Protein AF-A0A1V5GW09-F1 (afdb_monomer)

Sequence (369 aa):
MKRERPVPLAGTPGADYLAGRGVPPELAHKAGVRFAPRWFGRPAVLFPLRNEAGELLAVNGRHTDGQAHTTDTPKTHTLGPSGQAVFAWPGALDANPAVLVEGPMCVLSLALVGVPAVAPVGTTAPRWLLRRWAFRRVFVAFDSDPETHTGDTAAAKLLAELAEFGAQGERLRPVGAKDWNDILQAGGVEALRAALAPVLAAVPAGEPLDRCPCGAEVFAFTLEGMPYCEAHAPALFAPNTAAPGTSVRCPACWRILPRGHERCPGACELREVTSCAGLPAAGPAAPFDAPAGADYEPGQDWPAEEDAPARVPGLVYLPGEEPAWCARCAVELVNLRAPDGLCGPCRWQGTKRHRVATLPPTRNPHGIQ

Solvent-accessible surface area (backbone atoms only — not comparable to full-atom values): 23056 Å² total; per-residue (Å²): 130,86,78,80,74,71,38,73,29,82,96,35,75,42,22,57,49,33,43,77,50,69,36,58,42,66,62,42,40,72,50,56,31,26,22,28,76,62,49,97,78,36,35,19,34,33,41,55,14,23,31,95,88,65,48,81,47,18,36,42,28,40,57,65,77,79,70,74,72,41,91,93,40,58,57,58,53,72,49,62,63,39,66,61,15,31,34,49,34,80,67,16,87,75,42,65,47,26,32,39,30,50,40,65,59,38,27,54,47,37,44,76,70,71,41,46,15,30,12,30,56,95,47,67,75,34,69,68,57,45,58,68,42,39,66,30,46,32,39,37,42,33,44,39,42,89,88,74,42,53,29,56,54,53,40,54,53,50,40,54,60,31,40,78,44,55,19,50,60,44,84,44,68,37,80,98,31,49,33,54,39,48,36,27,60,74,53,33,70,66,45,38,42,61,72,40,41,74,57,62,72,56,36,62,90,63,80,73,69,65,47,9,92,86,67,42,66,52,64,49,61,48,100,87,64,51,40,30,19,70,87,48,47,59,47,64,63,38,95,84,64,55,62,97,86,63,83,48,48,45,91,88,75,69,48,78,60,70,91,84,66,94,64,69,99,62,97,68,89,79,78,87,81,85,74,83,88,78,78,74,87,81,74,92,80,78,74,92,84,68,67,92,90,63,88,87,70,98,86,83,88,87,90,88,87,92,93,86,94,91,85,92,90,91,91,88,87,84,89,89,80,83,86,51,66,39,92,87,76,69,47,74,52,91,57,95,72,54,92,82,56,51,42,86,92,74,64,50,67,76,79,89,70,91,70,86,77,77,78,80,82,82,82,78,91,78,84,90,131

pLDDT: mean 70.29, std 26.72, range [21.86, 98.62]

Foldseek 3Di:
DPQDDWAQPPPDLNQVQCVLLQFHSLLCVQLVWTWDCQDVHATWIWFFWAAPVRDGFKIKTAGRPPDDDDPVRHRIDMDGDLQRTKRWRVCLLVFAVHEEEADPSLQRLCVLLVHTYMHSHPYQDHPVSLLSQQQGEYEYEYFDDPVPCPSVVSQVVVCVVSVVSVYRYDYAYPPPGGHLSRLCNPPNSVSSCVSCVVVVVRRDPDDAALAQPVRHHFPDADSLGHTDDPVCPCLQQPPPNDDPPDQHAPPVPRDGDDPDDPDDPDDDPDDDDDDPPDDDDDDDDDDDPDPPPDDDDPDDDDDDDYDDDDDYDDDDDDDDDDWDADPPPRDTDPDPPPVQCADPSPRDHDDPDDDPPDDDDDDDPDDDD

Nearest PDB s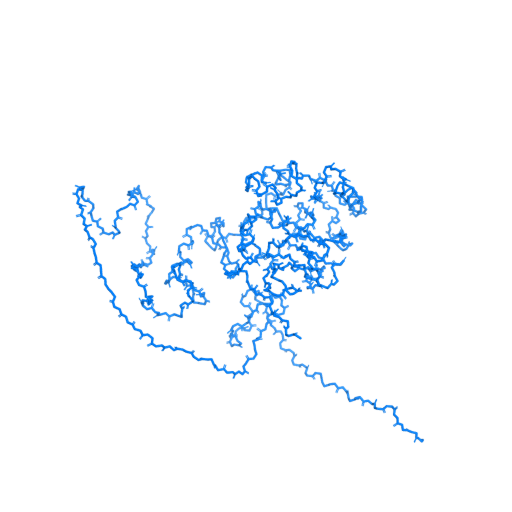tructures (foldseek):
  7bzx-assembly1_B  TM=5.231E-01  e=1.861E-01  Arabidopsis thaliana

Secondary structure (DSSP, 8-state):
---PPPB-STTSHHHHHHHTTT--HHHHHHTT-EEEEEETTEEEEEEEEE-TT--EEEEEEEE-S-PPP-SSS-SEEEES-GGG-BEE-TTTTT-SSEEE-SSHHHHHHHHHTT---EE--SSPPPHHHHHHTTTSEEEE-----TTT-HHHHHHHHHHHHHHHTT-EEEE---TTSSSHHHHHHHHHHHHHHHHTHHHHHHS---S-S---TTSPPP-EE-TT--EE-GGGHHHHHSTT---TT--PBPTTT--B--TT-SS-SS----------TTPPPP-SPPPTTSPTTPPP-S-----------------------PPPB-TTT--B-S-TT-TT-B-TTT-PBP-------PPPPPPP-----

Radius of gyration: 26.27 Å; Cα contacts (8 Å, |Δi|>4): 520; chains: 1; bounding box: 76×55×86 Å

Mean predicted aligned error: 18.28 Å

Structure (mmCIF, N/CA/C/O backbone):
data_AF-A0A1V5GW09-F1
#
_entry.id   AF-A0A1V5GW09-F1
#
loop_
_atom_site.group_PDB
_atom_site.id
_atom_site.type_symbol
_atom_site.label_atom_id
_atom_site.label_alt_id
_atom_site.label_comp_id
_atom_site.label_asym_id
_atom_site.label_entity_id
_atom_site.label_seq_id
_atom_site.pdbx_PDB_ins_code
_atom_site.Cartn_x
_atom_site.Cartn_y
_atom_site.Cartn_z
_atom_site.occupancy
_atom_site.B_iso_or_equiv
_atom_site.auth_seq_id
_atom_site.auth_comp_id
_atom_site.auth_asym_id
_atom_site.auth_atom_id
_atom_site.pdbx_PDB_model_num
ATOM 1 N N . MET A 1 1 ? -8.864 -1.243 30.976 1.00 43.47 1 MET A N 1
ATOM 2 C CA . MET A 1 1 ? -9.780 -0.886 29.868 1.00 43.47 1 MET A CA 1
ATOM 3 C C . MET A 1 1 ? -9.946 -2.096 28.962 1.00 43.47 1 MET A C 1
ATOM 5 O O . MET A 1 1 ? -8.934 -2.628 28.518 1.00 43.47 1 MET A O 1
ATOM 9 N N . LYS A 1 2 ? -11.178 -2.567 28.721 1.00 43.47 2 LYS A N 1
ATOM 10 C CA . LYS A 1 2 ? -11.431 -3.597 27.700 1.00 43.47 2 LYS A CA 1
ATOM 11 C C . LYS A 1 2 ? -11.056 -2.998 26.343 1.00 43.47 2 LYS A C 1
ATOM 13 O O . LYS A 1 2 ? -11.561 -1.936 25.997 1.00 43.47 2 LYS A O 1
ATOM 18 N N . ARG A 1 3 ? -10.123 -3.626 25.625 1.00 55.56 3 ARG A N 1
ATOM 19 C CA . ARG A 1 3 ? -9.775 -3.216 24.260 1.00 55.56 3 ARG A CA 1
ATOM 20 C C . ARG A 1 3 ? -10.981 -3.540 23.382 1.00 55.56 3 ARG A C 1
ATOM 22 O O . ARG A 1 3 ? -11.354 -4.707 23.292 1.00 55.56 3 ARG A O 1
ATOM 29 N N . GLU A 1 4 ? -11.618 -2.528 22.802 1.00 67.56 4 GLU A N 1
ATOM 30 C CA . GLU A 1 4 ? -12.657 -2.762 21.798 1.00 67.56 4 GLU A CA 1
ATOM 31 C C . GLU A 1 4 ? -12.035 -3.481 20.604 1.00 67.56 4 GLU A C 1
ATOM 33 O O . GLU A 1 4 ? -10.950 -3.134 20.130 1.00 67.56 4 GLU A O 1
ATOM 38 N N . ARG A 1 5 ? -12.705 -4.545 20.169 1.00 81.06 5 ARG A N 1
ATOM 39 C CA . ARG A 1 5 ? -12.231 -5.385 19.078 1.00 81.06 5 ARG A CA 1
ATOM 40 C C . ARG A 1 5 ? -12.413 -4.630 17.756 1.00 81.06 5 ARG A C 1
ATOM 42 O O . ARG A 1 5 ? -13.486 -4.063 17.554 1.00 81.06 5 ARG A O 1
ATOM 49 N N . PRO A 1 6 ? -11.419 -4.632 16.850 1.00 89.19 6 PRO A N 1
ATOM 50 C CA . PRO A 1 6 ? -11.604 -4.090 15.511 1.00 89.19 6 PRO A CA 1
ATOM 51 C C . PRO A 1 6 ? -12.772 -4.766 14.791 1.00 89.19 6 PRO A C 1
ATOM 53 O O . PRO A 1 6 ? -12.929 -5.987 14.872 1.00 89.19 6 PRO A O 1
ATOM 56 N N . VAL A 1 7 ? -13.559 -3.976 14.069 1.00 88.69 7 VAL A N 1
ATOM 57 C CA . VAL A 1 7 ? -14.752 -4.413 13.337 1.00 88.69 7 VAL A CA 1
ATOM 58 C C . VAL A 1 7 ? -14.534 -4.332 11.819 1.00 88.69 7 VAL A C 1
ATOM 60 O O . VAL A 1 7 ? -13.619 -3.636 11.360 1.00 88.69 7 VAL A O 1
ATOM 63 N N . PRO A 1 8 ? -15.334 -5.049 11.009 1.00 91.50 8 PRO A N 1
ATOM 64 C CA . PRO A 1 8 ? -15.402 -4.823 9.565 1.00 91.50 8 PRO A CA 1
ATOM 65 C C . PRO A 1 8 ? -15.682 -3.352 9.215 1.00 91.50 8 PRO A C 1
ATOM 67 O O . PRO A 1 8 ? -16.263 -2.624 10.012 1.00 91.50 8 PRO A O 1
ATOM 70 N N . LEU A 1 9 ? -15.262 -2.921 8.022 1.00 89.50 9 LEU A N 1
ATOM 71 C CA . LEU A 1 9 ? -15.405 -1.530 7.573 1.00 89.50 9 LEU A CA 1
ATOM 72 C C . LEU A 1 9 ? -16.858 -1.152 7.257 1.00 89.50 9 LEU A C 1
ATOM 74 O O . LEU A 1 9 ? -17.250 -0.019 7.525 1.00 89.50 9 LEU A O 1
ATOM 78 N N . ALA A 1 10 ? -17.640 -2.079 6.699 1.00 87.38 10 ALA A N 1
ATOM 79 C CA . ALA A 1 10 ? -18.991 -1.809 6.217 1.00 87.38 10 ALA A CA 1
ATOM 80 C C . ALA A 1 10 ? -19.881 -1.164 7.296 1.00 87.38 10 ALA A C 1
ATOM 82 O O . ALA A 1 10 ? -20.026 -1.695 8.399 1.00 87.38 10 ALA A O 1
ATOM 83 N N . GLY A 1 11 ? -20.483 -0.019 6.962 1.00 85.38 11 GLY A N 1
ATOM 84 C CA . GLY A 1 11 ? -21.352 0.741 7.867 1.00 85.38 11 GLY A CA 1
ATOM 85 C C . GLY A 1 11 ? -20.628 1.444 9.021 1.00 85.38 11 GLY A C 1
ATOM 86 O O . GLY A 1 11 ? -21.267 1.779 10.016 1.00 85.38 11 GLY A O 1
ATOM 87 N N . THR A 1 12 ? -19.309 1.641 8.929 1.00 94.19 12 THR A N 1
ATOM 88 C CA . THR A 1 12 ? -18.525 2.384 9.929 1.00 94.19 12 THR A CA 1
ATOM 89 C C . THR A 1 12 ? -18.038 3.727 9.379 1.00 94.19 12 THR A C 1
ATOM 91 O O . THR A 1 12 ? -17.800 3.826 8.177 1.00 94.19 12 THR A O 1
ATOM 94 N N . PRO A 1 13 ? -17.735 4.720 10.240 1.00 95.75 13 PRO A N 1
ATOM 95 C CA . PRO A 1 13 ? -17.086 5.965 9.808 1.00 95.75 13 PRO A CA 1
ATOM 96 C C . PRO A 1 13 ? -15.745 5.748 9.088 1.00 95.75 13 PRO A C 1
ATOM 98 O O . PRO A 1 13 ? -15.285 6.603 8.335 1.00 95.75 13 PRO A O 1
ATOM 101 N N . GLY A 1 14 ? -15.090 4.602 9.314 1.00 96.50 14 GLY A N 1
ATOM 102 C CA . GLY A 1 14 ? -13.886 4.219 8.583 1.00 96.50 14 GLY A CA 1
ATOM 103 C C . GLY A 1 14 ? -14.143 3.929 7.102 1.00 96.50 14 GLY A C 1
ATOM 104 O O . GLY A 1 14 ? -13.275 4.218 6.282 1.00 96.50 14 GLY A O 1
ATOM 105 N N . ALA A 1 15 ? -15.316 3.392 6.748 1.00 95.81 15 ALA A N 1
ATOM 106 C CA . ALA A 1 15 ? -15.709 3.215 5.352 1.00 95.81 15 ALA A CA 1
ATOM 107 C C . ALA A 1 15 ? -15.922 4.570 4.670 1.00 95.81 15 ALA A C 1
ATOM 109 O O . ALA A 1 15 ? -15.327 4.808 3.622 1.00 95.81 15 ALA A O 1
ATOM 110 N N . ASP A 1 16 ? -16.667 5.478 5.303 1.00 96.44 16 ASP A N 1
ATOM 111 C CA . ASP A 1 16 ? -16.910 6.827 4.772 1.00 96.44 16 ASP A CA 1
ATOM 112 C C . ASP A 1 16 ? -15.596 7.589 4.577 1.00 96.44 16 ASP A C 1
ATOM 114 O O . ASP A 1 16 ? -15.369 8.230 3.552 1.00 96.44 16 ASP A O 1
ATOM 118 N N . TYR A 1 17 ? -14.680 7.452 5.539 1.00 97.50 17 TYR A N 1
ATOM 119 C CA . TYR A 1 17 ? -13.346 8.026 5.455 1.00 97.50 17 TYR A CA 1
ATOM 120 C C . TYR A 1 17 ? -12.560 7.528 4.237 1.00 97.50 17 TYR A C 1
ATOM 122 O O . TYR A 1 17 ? -11.949 8.331 3.534 1.00 97.50 17 TYR A O 1
ATOM 130 N N . LEU A 1 18 ? -12.536 6.214 3.993 1.00 97.38 18 LEU A N 1
ATOM 131 C CA . LEU A 1 18 ? -11.823 5.635 2.851 1.00 97.38 18 LEU A CA 1
ATOM 132 C C . LEU A 1 18 ? -12.483 6.037 1.529 1.00 97.38 18 LEU A C 1
ATOM 134 O O . LEU A 1 18 ? -11.779 6.450 0.607 1.00 97.38 18 LEU A O 1
ATOM 138 N N . ALA A 1 19 ? -13.815 6.008 1.469 1.00 95.75 19 ALA A N 1
ATOM 139 C CA . ALA A 1 19 ? -14.574 6.430 0.298 1.00 95.75 19 ALA A CA 1
ATOM 140 C C . ALA A 1 19 ? -14.295 7.901 -0.051 1.00 95.75 19 ALA A C 1
ATOM 142 O O . ALA A 1 19 ? -13.995 8.213 -1.201 1.00 95.75 19 ALA A O 1
ATOM 143 N N . GLY A 1 20 ? -14.255 8.790 0.948 1.00 96.19 20 GLY A N 1
ATOM 144 C CA . GLY A 1 20 ? -13.868 10.195 0.774 1.00 96.19 20 GLY A CA 1
ATOM 145 C C . GLY A 1 20 ? -12.417 10.403 0.317 1.00 96.19 20 GLY A C 1
ATOM 146 O O . GLY A 1 20 ? -12.052 11.496 -0.103 1.00 96.19 20 GLY A O 1
ATOM 147 N N . ARG A 1 21 ? -11.577 9.362 0.373 1.00 96.31 21 ARG A N 1
ATOM 148 C CA . ARG A 1 21 ? -10.209 9.341 -0.170 1.00 96.31 21 ARG A CA 1
ATOM 149 C C . ARG A 1 21 ? -10.118 8.682 -1.548 1.00 96.31 21 ARG A C 1
ATOM 151 O O . ARG A 1 21 ? -9.009 8.472 -2.027 1.00 96.31 21 ARG A O 1
ATOM 158 N N . GLY A 1 22 ? -11.251 8.340 -2.160 1.00 94.94 22 GLY A N 1
ATOM 159 C CA . GLY A 1 22 ? -11.310 7.620 -3.431 1.00 94.94 22 GLY A CA 1
ATOM 160 C C . GLY A 1 22 ? -11.022 6.122 -3.309 1.00 94.94 22 GLY A C 1
ATOM 161 O O . GLY A 1 22 ? -10.837 5.462 -4.326 1.00 94.94 22 GLY A O 1
ATOM 162 N N . VAL A 1 23 ? -10.974 5.569 -2.090 1.00 95.50 23 VAL A N 1
ATOM 163 C CA . VAL A 1 23 ? -10.701 4.148 -1.843 1.00 95.50 23 VAL A CA 1
ATOM 164 C C . VAL A 1 23 ? -11.999 3.422 -1.466 1.00 95.50 23 VAL A C 1
ATOM 166 O O . VAL A 1 23 ? -12.530 3.652 -0.379 1.00 95.50 23 VAL A O 1
ATOM 169 N N . PRO A 1 24 ? -12.501 2.498 -2.305 1.00 92.94 24 PRO A N 1
ATOM 170 C CA . PRO A 1 24 ? -13.645 1.659 -1.976 1.00 92.94 24 PRO A CA 1
ATOM 171 C C . PRO A 1 24 ? -13.395 0.856 -0.687 1.00 92.94 24 PRO A C 1
ATOM 173 O O . PRO A 1 24 ? -12.376 0.156 -0.592 1.00 92.94 24 PRO A O 1
ATOM 176 N N . PRO A 1 25 ? -14.313 0.892 0.297 1.00 89.75 25 PRO A N 1
ATOM 177 C CA . PRO A 1 25 ? -14.162 0.158 1.554 1.00 89.75 25 PRO A CA 1
ATOM 178 C C . PRO A 1 25 ? -13.944 -1.345 1.363 1.00 89.75 25 PRO A C 1
ATOM 180 O O . PRO A 1 25 ? -13.209 -1.962 2.133 1.00 89.75 25 PRO A O 1
ATOM 183 N N . GLU A 1 26 ? -14.499 -1.920 0.296 1.00 87.00 26 GLU A N 1
ATOM 184 C CA . GLU A 1 26 ? -14.479 -3.374 0.091 1.00 87.00 26 GLU A CA 1
ATOM 185 C C . GLU A 1 26 ? -13.123 -3.842 -0.430 1.00 87.00 26 GLU A C 1
ATOM 187 O O . GLU A 1 26 ? -12.607 -4.888 -0.026 1.00 87.00 26 GLU A O 1
ATOM 192 N N . LEU A 1 27 ? -12.474 -2.992 -1.229 1.00 90.06 27 LEU A N 1
ATOM 193 C CA . LEU A 1 27 ? -11.084 -3.165 -1.624 1.00 90.06 27 LEU A CA 1
ATOM 194 C C . LEU A 1 27 ? -10.170 -3.109 -0.391 1.00 90.06 27 LEU A C 1
ATOM 196 O O . LEU A 1 27 ? -9.339 -3.994 -0.188 1.00 90.06 27 LEU A O 1
ATOM 200 N N . ALA A 1 28 ? -10.367 -2.130 0.494 1.00 94.25 28 ALA A N 1
ATOM 201 C CA . ALA A 1 28 ? -9.616 -2.061 1.746 1.00 94.25 28 ALA A CA 1
ATOM 202 C C . ALA A 1 28 ? -9.885 -3.285 2.646 1.00 94.25 28 ALA A C 1
ATOM 204 O O . ALA A 1 28 ? -8.959 -3.844 3.242 1.00 94.25 28 ALA A O 1
ATOM 205 N N . HIS A 1 29 ? -11.132 -3.758 2.711 1.00 90.38 29 HIS A N 1
ATOM 206 C CA . HIS A 1 29 ? -11.505 -4.940 3.482 1.00 90.38 29 HIS A CA 1
ATOM 207 C C . HIS A 1 29 ? -10.777 -6.201 2.999 1.00 90.38 29 HIS A C 1
ATOM 209 O O . HIS A 1 29 ? -10.295 -6.969 3.841 1.00 90.38 29 HIS A O 1
ATOM 215 N N . LYS A 1 30 ? -10.640 -6.375 1.672 1.00 87.62 30 LYS A N 1
ATOM 216 C CA . LYS A 1 30 ? -9.875 -7.460 1.026 1.00 87.62 30 LYS A CA 1
ATOM 217 C C . LYS A 1 30 ? -8.399 -7.446 1.432 1.00 87.62 30 LYS A C 1
ATOM 219 O O . LYS A 1 30 ? -7.815 -8.503 1.652 1.00 87.62 30 LYS A O 1
ATOM 224 N N . ALA A 1 31 ? -7.817 -6.265 1.637 1.00 91.31 31 ALA A N 1
ATOM 225 C CA . ALA A 1 31 ? -6.462 -6.110 2.176 1.00 91.31 31 ALA A CA 1
ATOM 226 C C . ALA A 1 31 ? -6.366 -6.327 3.705 1.00 91.31 31 ALA A C 1
ATOM 228 O O . ALA A 1 31 ? -5.309 -6.144 4.308 1.00 91.31 31 ALA A O 1
ATOM 229 N N . GLY A 1 32 ? -7.463 -6.713 4.362 1.00 92.56 32 GLY A N 1
ATOM 230 C CA . GLY A 1 32 ? -7.511 -6.956 5.802 1.00 92.56 32 GLY A CA 1
ATOM 231 C C . GLY A 1 32 ? -7.684 -5.694 6.648 1.00 92.56 32 GLY A C 1
ATOM 232 O O . GLY A 1 32 ? -7.533 -5.771 7.867 1.00 92.56 32 GLY A O 1
ATOM 233 N N . VAL A 1 33 ? -8.018 -4.551 6.039 1.00 97.06 33 VAL A N 1
ATOM 234 C CA . VAL A 1 33 ? -8.255 -3.300 6.770 1.00 97.06 33 VAL A CA 1
ATOM 235 C C . VAL A 1 33 ? -9.523 -3.419 7.617 1.00 97.06 33 VAL A C 1
ATOM 237 O O . VAL A 1 33 ? -10.525 -4.015 7.206 1.00 97.06 33 VAL A O 1
ATOM 240 N N . ARG A 1 34 ? -9.472 -2.888 8.838 1.00 97.38 34 ARG A N 1
ATOM 241 C CA . ARG A 1 34 ? -10.576 -2.899 9.812 1.00 97.38 34 ARG A CA 1
ATOM 242 C C . ARG A 1 34 ? -10.791 -1.509 10.392 1.00 97.38 34 ARG A C 1
ATOM 244 O O . ARG A 1 34 ? -9.953 -0.633 10.219 1.00 97.38 34 ARG A O 1
ATOM 251 N N . PHE A 1 35 ? -11.892 -1.307 11.099 1.00 97.12 35 PHE A N 1
ATOM 252 C CA . PHE A 1 35 ? -12.149 -0.072 11.834 1.00 97.12 35 PHE A CA 1
ATOM 253 C C . PHE A 1 35 ? -12.068 -0.321 13.339 1.00 97.12 35 PHE A C 1
ATOM 255 O O . PHE A 1 35 ? -12.505 -1.362 13.828 1.00 97.12 35 PHE A O 1
ATOM 262 N N . ALA A 1 36 ? -11.531 0.640 14.083 1.00 96.06 36 ALA A N 1
ATOM 263 C CA . ALA A 1 36 ? -11.635 0.670 15.532 1.00 96.06 36 ALA A CA 1
ATOM 264 C C . ALA A 1 36 ? -12.184 2.030 15.976 1.00 96.06 36 ALA A C 1
ATOM 266 O O . ALA A 1 36 ? -11.544 3.047 15.704 1.00 96.06 36 ALA A O 1
ATOM 267 N N . PRO A 1 37 ? -13.314 2.073 16.704 1.00 94.44 37 PRO A N 1
ATOM 268 C CA . PRO A 1 37 ? -13.863 3.332 17.207 1.00 94.44 37 PRO A CA 1
ATOM 269 C C . PRO A 1 37 ? -12.969 3.985 18.273 1.00 94.44 37 PRO A C 1
ATOM 271 O O . PRO A 1 37 ? -13.041 5.194 18.475 1.00 94.44 37 PRO A O 1
ATOM 274 N N . ARG A 1 38 ? -12.110 3.203 18.947 1.00 93.44 38 ARG A N 1
ATOM 275 C CA . ARG A 1 38 ? -11.236 3.670 20.036 1.00 93.44 38 ARG A CA 1
ATOM 276 C C . ARG A 1 38 ? -9.805 3.138 19.919 1.00 93.44 38 ARG A C 1
ATOM 278 O O . ARG A 1 38 ? -9.296 2.463 20.812 1.00 93.44 38 ARG A O 1
ATOM 285 N N . TRP A 1 39 ? -9.127 3.470 18.828 1.00 93.44 39 TRP A N 1
ATOM 286 C CA . TRP A 1 39 ? -7.681 3.302 18.684 1.00 93.44 39 TRP A CA 1
ATOM 287 C C . TRP A 1 39 ? -6.954 4.429 19.421 1.00 93.44 39 TRP A C 1
ATOM 289 O O . TRP A 1 39 ? -7.129 5.588 19.074 1.00 93.44 39 TRP A O 1
ATOM 299 N N . PHE A 1 40 ? -6.191 4.138 20.479 1.00 92.81 40 PHE A N 1
ATOM 300 C CA . PHE A 1 40 ? -5.562 5.188 21.307 1.00 92.81 40 PHE A CA 1
ATOM 301 C C . PHE A 1 40 ? -6.547 6.310 21.718 1.00 92.81 40 PHE A C 1
ATOM 303 O O . PHE A 1 40 ? -6.209 7.487 21.754 1.00 92.81 40 PHE A O 1
ATOM 310 N N . GLY A 1 41 ? -7.801 5.934 22.000 1.00 92.06 41 GLY A N 1
ATOM 311 C CA . GLY A 1 41 ? -8.865 6.861 22.401 1.00 92.06 41 GLY A CA 1
ATOM 312 C C . GLY A 1 41 ? -9.629 7.545 21.261 1.00 92.06 41 GLY A C 1
ATOM 313 O O . GLY A 1 41 ? -10.607 8.226 21.553 1.00 92.06 41 GLY A O 1
ATOM 314 N N . ARG A 1 42 ? -9.249 7.334 19.996 1.00 94.12 42 ARG A N 1
ATOM 315 C CA . ARG A 1 42 ? -9.820 8.004 18.814 1.00 94.12 42 ARG A CA 1
ATOM 316 C C . ARG A 1 42 ? -10.224 6.993 17.727 1.00 94.12 42 ARG A C 1
ATOM 318 O O . ARG A 1 42 ? -9.621 5.921 17.651 1.00 94.12 42 ARG A O 1
ATOM 325 N N . PRO A 1 43 ? -11.197 7.295 16.854 1.00 95.88 43 PRO A N 1
ATOM 326 C CA . PRO A 1 43 ? -11.559 6.395 15.763 1.00 95.88 43 PRO A CA 1
ATOM 327 C C . PRO A 1 43 ? -10.428 6.302 14.733 1.00 95.88 43 PRO A C 1
ATOM 329 O O . PRO A 1 43 ? -9.762 7.299 14.435 1.00 95.88 43 PRO A O 1
ATOM 332 N N . ALA A 1 44 ? -10.183 5.102 14.204 1.00 97.56 44 ALA A N 1
ATOM 333 C CA . ALA A 1 44 ? -9.149 4.866 13.204 1.00 97.56 44 ALA A CA 1
ATOM 334 C C . ALA A 1 44 ? -9.481 3.710 12.254 1.00 97.56 44 ALA A C 1
ATOM 336 O O . ALA A 1 44 ? -10.059 2.696 12.655 1.00 97.56 44 ALA A O 1
ATOM 337 N N . VAL A 1 45 ? -9.017 3.831 11.009 1.00 98.25 45 VAL A N 1
ATOM 338 C CA . VAL A 1 45 ? -8.855 2.690 10.098 1.00 98.25 45 VAL A CA 1
ATOM 339 C C . VAL A 1 45 ? -7.528 1.999 10.395 1.00 98.25 45 VAL A C 1
ATOM 341 O O . VAL A 1 45 ? -6.503 2.657 10.567 1.00 98.25 45 VAL A O 1
ATOM 344 N N . LEU A 1 46 ? -7.558 0.676 10.506 1.00 98.31 46 LEU A N 1
ATOM 345 C CA . LEU A 1 46 ? -6.462 -0.163 10.971 1.00 98.31 46 LEU A CA 1
ATOM 346 C C . LEU A 1 46 ? -5.913 -1.023 9.834 1.00 98.31 46 LEU A C 1
ATOM 348 O O . LEU A 1 46 ? -6.640 -1.828 9.253 1.00 98.31 46 LEU A O 1
ATOM 352 N N . PHE A 1 47 ? -4.616 -0.896 9.585 1.00 98.44 47 PHE A N 1
ATOM 353 C CA . PHE A 1 47 ? -3.853 -1.615 8.576 1.00 98.44 47 PHE A CA 1
ATOM 354 C C . PHE A 1 47 ? -2.998 -2.700 9.250 1.00 98.44 47 PHE A C 1
ATOM 356 O O . PHE A 1 47 ? -2.126 -2.372 10.065 1.00 98.44 47 PHE A O 1
ATOM 363 N N . PRO A 1 48 ? -3.235 -3.992 8.958 1.00 97.69 48 PRO A N 1
ATOM 364 C CA . PRO A 1 48 ? -2.453 -5.080 9.533 1.00 97.69 48 PRO A CA 1
ATOM 365 C C . PRO A 1 48 ? -1.051 -5.145 8.917 1.00 97.69 48 PRO A C 1
ATOM 367 O O . PRO A 1 48 ? -0.912 -5.284 7.706 1.00 97.69 48 PRO A O 1
ATOM 370 N N . LEU A 1 49 ? -0.012 -5.119 9.748 1.00 98.12 49 LEU A N 1
ATOM 371 C CA . LEU A 1 49 ? 1.376 -5.296 9.325 1.00 98.12 49 LEU A CA 1
ATOM 372 C C . LEU A 1 49 ? 1.831 -6.721 9.641 1.00 98.12 49 LEU A C 1
ATOM 374 O O . LEU A 1 49 ? 1.778 -7.164 10.794 1.00 98.12 49 LEU A O 1
ATOM 378 N N . ARG A 1 50 ? 2.288 -7.437 8.614 1.00 97.50 50 ARG A N 1
ATOM 379 C CA . ARG A 1 50 ? 2.639 -8.859 8.694 1.00 97.50 50 ARG A CA 1
ATOM 380 C C . ARG A 1 50 ? 4.103 -9.113 8.367 1.00 97.50 50 ARG A C 1
ATOM 382 O O . ARG A 1 50 ? 4.687 -8.391 7.563 1.00 97.50 50 ARG A O 1
ATOM 389 N N . ASN A 1 51 ? 4.684 -10.129 8.996 1.00 95.81 51 ASN A N 1
ATOM 390 C CA . ASN A 1 51 ? 6.042 -10.586 8.693 1.00 95.81 51 ASN A CA 1
ATOM 391 C C . ASN A 1 51 ? 6.091 -11.500 7.455 1.00 95.81 51 ASN A C 1
ATOM 393 O O . ASN A 1 51 ? 5.074 -11.751 6.808 1.00 95.81 51 ASN A O 1
ATOM 397 N N . GLU A 1 52 ? 7.280 -12.033 7.163 1.00 94.44 52 GLU A N 1
ATOM 398 C CA . GLU A 1 52 ? 7.525 -12.986 6.071 1.00 94.44 52 GLU A CA 1
ATOM 399 C C . GLU A 1 52 ? 6.620 -14.229 6.129 1.00 94.44 52 GLU A C 1
ATOM 401 O O . GLU A 1 52 ? 6.167 -14.714 5.093 1.00 94.44 52 GLU A O 1
ATOM 406 N N . ALA A 1 53 ? 6.317 -14.722 7.334 1.00 90.81 53 ALA A N 1
ATOM 407 C CA . ALA A 1 53 ? 5.449 -15.878 7.555 1.00 90.81 53 ALA A CA 1
ATOM 408 C C . ALA A 1 53 ? 3.945 -15.542 7.452 1.00 90.81 53 ALA A C 1
ATOM 410 O O . ALA A 1 53 ? 3.101 -16.429 7.568 1.00 90.81 53 ALA A O 1
ATOM 411 N N . GLY A 1 54 ? 3.590 -14.270 7.234 1.00 89.69 54 GLY A N 1
ATOM 412 C CA . GLY A 1 54 ? 2.206 -13.794 7.190 1.00 89.69 54 GLY A CA 1
ATOM 413 C C . GLY A 1 54 ? 1.578 -13.555 8.568 1.00 89.69 54 GLY A C 1
ATOM 414 O O . GLY A 1 54 ? 0.389 -13.227 8.660 1.00 89.69 54 GLY A O 1
ATOM 415 N N . GLU A 1 55 ? 2.348 -13.677 9.646 1.00 93.38 55 GLU A N 1
ATOM 416 C CA . GLU A 1 55 ? 1.886 -13.454 11.014 1.00 93.38 55 GLU A CA 1
ATOM 417 C C . GLU A 1 55 ? 1.696 -11.959 11.274 1.00 93.38 55 GLU A C 1
ATOM 419 O O . GLU A 1 55 ? 2.518 -11.134 10.872 1.00 93.38 55 GLU A O 1
ATOM 424 N N . LEU A 1 56 ? 0.607 -11.598 11.957 1.00 94.44 56 LEU A N 1
ATOM 425 C CA . LEU A 1 56 ? 0.345 -10.215 12.352 1.00 94.44 56 LEU A CA 1
ATOM 426 C C . LEU A 1 56 ? 1.323 -9.807 13.461 1.00 94.44 56 LEU A C 1
ATOM 428 O O . LEU A 1 56 ? 1.225 -10.310 14.577 1.00 94.44 56 LEU A O 1
ATOM 432 N N . LEU A 1 57 ? 2.222 -8.870 13.165 1.00 93.94 57 LEU A N 1
ATOM 433 C CA . LEU A 1 57 ? 3.184 -8.347 14.139 1.00 93.94 57 LEU A CA 1
ATOM 434 C C . LEU A 1 57 ? 2.798 -6.971 14.661 1.00 93.94 57 LEU A C 1
ATOM 436 O O . LEU A 1 57 ? 2.972 -6.684 15.843 1.00 93.94 57 LEU A O 1
ATOM 440 N N . ALA A 1 58 ? 2.276 -6.114 13.790 1.00 96.31 58 ALA A N 1
ATOM 441 C CA . ALA A 1 58 ? 1.911 -4.760 14.158 1.00 96.31 58 ALA A CA 1
ATOM 442 C C . ALA A 1 58 ? 0.618 -4.328 13.471 1.00 96.31 58 ALA A C 1
ATOM 444 O O . ALA A 1 58 ? 0.143 -4.952 12.524 1.00 96.31 58 ALA A O 1
ATOM 445 N N . VAL A 1 59 ? 0.028 -3.251 13.969 1.00 97.12 59 VAL A N 1
ATOM 446 C CA . VAL A 1 59 ? -1.146 -2.614 13.378 1.00 97.12 59 VAL A CA 1
ATOM 447 C C . VAL A 1 59 ? -0.880 -1.123 13.317 1.00 97.12 59 VAL A C 1
ATOM 449 O O . VAL A 1 59 ? -0.629 -0.501 14.349 1.00 97.12 59 VAL A O 1
ATOM 452 N N . ASN A 1 60 ? -0.944 -0.549 12.120 1.00 98.00 60 ASN A N 1
ATOM 453 C CA . ASN A 1 60 ? -0.944 0.897 11.943 1.00 98.00 60 ASN A CA 1
ATOM 454 C C . ASN A 1 60 ? -2.392 1.388 11.901 1.00 98.00 60 ASN A C 1
ATOM 456 O O . ASN A 1 60 ? -3.186 0.890 11.115 1.00 98.00 60 ASN A O 1
ATOM 460 N N . GLY A 1 61 ? -2.750 2.343 12.750 1.00 97.50 61 GLY A N 1
ATOM 461 C CA . GLY A 1 61 ? -4.061 2.978 12.741 1.00 97.50 61 GLY A CA 1
ATOM 462 C C . GLY A 1 61 ? -3.961 4.418 12.270 1.00 97.50 61 GLY A C 1
ATOM 463 O O . GLY A 1 61 ? -3.215 5.197 12.862 1.00 97.50 61 GLY A O 1
ATOM 464 N N . ARG A 1 62 ? -4.728 4.782 11.240 1.00 96.94 62 ARG A N 1
ATOM 465 C CA . ARG A 1 62 ? -4.881 6.161 10.763 1.00 96.94 62 ARG A CA 1
ATOM 466 C C . ARG A 1 62 ? -6.180 6.744 11.293 1.00 96.94 62 ARG A C 1
ATOM 468 O O . ARG A 1 62 ? -7.248 6.191 11.039 1.00 96.94 62 ARG A O 1
ATOM 475 N N . HIS A 1 63 ? -6.081 7.852 12.021 1.00 96.69 63 HIS A N 1
ATOM 476 C CA . HIS A 1 63 ? -7.243 8.487 12.630 1.00 96.69 63 HIS A CA 1
ATOM 477 C C . HIS A 1 63 ? -8.173 9.111 11.588 1.00 96.69 63 HIS A C 1
ATOM 479 O O . HIS A 1 63 ? -7.716 9.669 10.586 1.00 96.69 63 HIS A O 1
ATOM 485 N N . THR A 1 64 ? -9.479 8.999 11.837 1.00 95.56 64 THR A N 1
ATOM 486 C CA . THR A 1 64 ? -10.544 9.407 10.902 1.00 95.56 64 THR A CA 1
ATOM 487 C C . THR A 1 64 ? -11.449 10.509 11.448 1.00 95.56 64 THR A C 1
ATOM 489 O O . THR A 1 64 ? -12.454 10.832 10.832 1.00 95.56 64 THR A O 1
ATOM 492 N N . ASP A 1 65 ? -11.119 11.086 12.602 1.00 91.56 65 ASP A N 1
ATOM 493 C CA . ASP A 1 65 ? -11.928 12.098 13.299 1.00 91.56 65 ASP A CA 1
ATOM 494 C C . ASP A 1 65 ? -11.763 13.530 12.764 1.00 91.56 65 ASP A C 1
ATOM 496 O O . ASP A 1 65 ? -12.332 14.462 13.324 1.00 91.56 65 ASP A O 1
ATOM 500 N N . GLY A 1 66 ? -10.976 13.724 11.702 1.00 86.69 66 GLY A N 1
ATOM 501 C CA . GLY A 1 66 ? -10.775 15.032 11.074 1.00 86.69 66 GLY A CA 1
ATOM 502 C C . GLY A 1 66 ? -9.989 16.039 11.920 1.00 86.69 66 GLY A C 1
ATOM 503 O O . GLY A 1 66 ? -9.843 17.183 11.498 1.00 86.69 66 GLY A O 1
ATOM 504 N N . GLN A 1 67 ? -9.457 15.644 13.083 1.00 87.31 67 GLN A N 1
ATOM 505 C CA . GLN A 1 67 ? -8.642 16.540 13.902 1.00 87.31 67 GLN A CA 1
ATOM 506 C C . GLN A 1 67 ? -7.353 16.928 13.171 1.00 87.31 67 GLN A C 1
ATOM 508 O O . GLN A 1 67 ? -6.694 16.080 12.554 1.00 87.31 67 GLN A O 1
ATOM 513 N N . ALA A 1 68 ? -6.985 18.209 13.278 1.00 85.19 68 ALA A N 1
ATOM 514 C CA . ALA A 1 68 ? -5.717 18.717 12.771 1.00 85.19 68 ALA A CA 1
ATOM 515 C C . ALA A 1 68 ? -4.556 17.908 13.359 1.00 85.19 68 ALA A C 1
ATOM 517 O O . ALA A 1 68 ? -4.585 17.531 14.526 1.00 85.19 68 ALA A O 1
ATOM 518 N N . HIS A 1 69 ? -3.552 17.609 12.542 1.00 86.81 69 HIS A N 1
ATOM 519 C CA . HIS A 1 69 ? -2.446 16.758 12.962 1.00 86.81 69 HIS A CA 1
ATOM 520 C C . HIS A 1 69 ? -1.371 17.593 13.652 1.00 86.81 69 HIS A C 1
ATOM 522 O O . HIS A 1 69 ? -0.749 18.447 13.023 1.00 86.81 69 HIS A O 1
ATOM 528 N N . THR A 1 70 ? -1.136 17.319 14.931 1.00 86.88 70 THR A N 1
ATOM 529 C CA . THR A 1 70 ? -0.045 17.912 15.717 1.00 86.88 70 THR A CA 1
ATOM 530 C C . THR A 1 70 ? 0.778 16.817 16.388 1.00 86.88 70 THR A C 1
ATOM 532 O O . THR A 1 70 ? 0.434 15.636 16.312 1.00 86.88 70 THR A O 1
ATOM 535 N N . THR A 1 71 ? 1.856 17.195 17.076 1.00 83.31 71 THR A N 1
ATOM 536 C CA . THR A 1 71 ? 2.633 16.264 17.909 1.00 83.31 71 THR A CA 1
ATOM 537 C C . THR A 1 71 ? 1.758 15.580 18.968 1.00 83.31 71 THR A C 1
ATOM 539 O O . THR A 1 71 ? 1.886 14.377 19.174 1.00 83.31 71 THR A O 1
ATOM 542 N N . ASP A 1 72 ? 0.820 16.314 19.575 1.00 85.94 72 ASP A N 1
ATOM 543 C CA . ASP A 1 72 ? -0.102 15.791 20.597 1.00 85.94 72 ASP A CA 1
ATOM 544 C C . ASP A 1 72 ? -1.303 15.042 20.000 1.00 85.94 72 ASP A C 1
ATOM 546 O O . ASP A 1 72 ? -1.963 14.246 20.669 1.00 85.94 72 ASP A O 1
ATOM 550 N N . THR A 1 73 ? -1.594 15.283 18.722 1.00 88.00 73 THR A N 1
ATOM 551 C CA . THR A 1 73 ? -2.704 14.667 17.984 1.00 88.00 73 THR A CA 1
ATOM 552 C C . THR A 1 73 ? -2.191 14.042 16.688 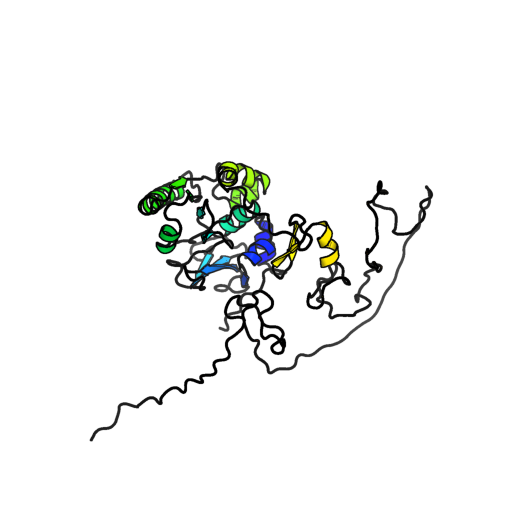1.00 88.00 73 THR A C 1
ATOM 554 O O . THR A 1 73 ? -2.545 14.469 15.583 1.00 88.00 73 THR A O 1
ATOM 557 N N . PRO A 1 74 ? -1.340 13.004 16.785 1.00 92.12 74 PRO A N 1
ATOM 558 C CA . PRO A 1 74 ? -0.709 12.437 15.608 1.00 92.12 74 PRO A CA 1
ATOM 559 C C . PRO A 1 74 ? -1.759 11.875 14.644 1.00 92.12 74 PRO A C 1
ATOM 561 O O . PRO A 1 74 ? -2.828 11.393 15.039 1.00 92.12 74 PRO A O 1
ATOM 564 N N . LYS A 1 75 ? -1.432 11.923 13.350 1.00 93.25 75 LYS A N 1
ATOM 565 C CA . LYS A 1 75 ? -2.255 11.379 12.255 1.00 93.25 75 LYS A CA 1
ATOM 566 C C . LYS A 1 75 ? -2.428 9.863 12.358 1.00 93.25 75 LYS A C 1
ATOM 568 O O . LYS A 1 75 ? -3.461 9.320 11.959 1.00 93.25 75 LYS A O 1
ATOM 573 N N . THR A 1 76 ? -1.401 9.179 12.854 1.00 94.88 76 THR A N 1
ATOM 574 C CA . THR A 1 76 ? -1.334 7.720 12.913 1.00 94.88 76 THR A CA 1
ATOM 575 C C . THR A 1 76 ? -0.696 7.237 14.206 1.00 94.88 76 THR A C 1
ATOM 577 O O . THR A 1 76 ? 0.249 7.855 14.687 1.00 94.88 76 THR A O 1
ATOM 580 N N . HIS A 1 77 ? -1.127 6.074 14.684 1.00 94.75 77 HIS A N 1
ATOM 581 C CA . HIS A 1 77 ? -0.461 5.326 15.750 1.00 94.75 77 HIS A CA 1
ATOM 582 C C . HIS A 1 77 ? -0.187 3.895 15.299 1.00 94.75 77 HIS A C 1
ATOM 584 O O . HIS A 1 77 ? -1.095 3.230 14.800 1.00 94.75 77 HIS A O 1
ATOM 590 N N . THR A 1 78 ? 1.025 3.400 15.540 1.00 95.12 78 THR A N 1
ATOM 591 C CA . THR A 1 78 ? 1.391 2.001 15.292 1.00 95.12 78 THR A CA 1
ATOM 592 C C . THR A 1 78 ? 1.530 1.256 16.615 1.00 95.12 78 THR A C 1
ATOM 594 O O . THR A 1 78 ? 2.220 1.714 17.522 1.00 95.12 78 THR A O 1
ATOM 597 N N . LEU A 1 79 ? 0.882 0.097 16.723 1.00 93.69 79 LEU A N 1
ATOM 598 C CA . LEU A 1 79 ? 1.016 -0.815 17.856 1.00 93.69 79 LEU A CA 1
ATOM 599 C C . LEU A 1 79 ? 1.754 -2.079 17.410 1.00 93.69 79 LEU A C 1
ATOM 601 O O . LEU A 1 79 ? 1.317 -2.727 16.463 1.00 93.69 79 LEU A O 1
ATOM 605 N N . GLY A 1 80 ? 2.801 -2.463 18.139 1.00 92.81 80 GLY A N 1
ATOM 606 C CA . GLY A 1 80 ? 3.578 -3.683 17.890 1.00 92.81 80 GLY A CA 1
ATOM 607 C C . GLY A 1 80 ? 4.873 -3.450 17.097 1.00 92.81 80 GLY A C 1
ATOM 608 O O . GLY A 1 80 ? 5.126 -2.335 16.638 1.00 92.81 80 GLY A O 1
ATOM 609 N N . PRO A 1 81 ? 5.721 -4.485 16.957 1.00 91.38 81 PRO A N 1
ATOM 610 C CA . PRO A 1 81 ? 7.005 -4.395 16.261 1.00 91.38 81 PRO A CA 1
ATOM 611 C C . PRO A 1 81 ? 6.838 -4.286 14.734 1.00 91.38 81 PRO A C 1
ATOM 613 O O . PRO A 1 81 ? 6.806 -5.292 14.027 1.00 91.38 81 PRO A O 1
ATOM 616 N N . SER A 1 82 ? 6.763 -3.060 14.206 1.00 90.38 82 SER A N 1
ATOM 617 C CA . SER A 1 82 ? 6.592 -2.815 12.763 1.00 90.38 82 SER A CA 1
ATOM 618 C C . SER A 1 82 ? 7.865 -2.979 11.932 1.00 90.38 82 SER A C 1
ATOM 620 O O . SER A 1 82 ? 7.766 -3.264 10.750 1.00 90.38 82 SER A O 1
ATOM 622 N N . GLY A 1 83 ? 9.063 -2.884 12.521 1.00 92.31 83 GLY A N 1
ATOM 623 C CA . GLY A 1 83 ? 10.328 -2.914 11.763 1.00 92.31 83 GLY A CA 1
ATOM 624 C C . GLY A 1 83 ? 10.636 -4.222 11.014 1.00 92.31 83 GLY A C 1
ATOM 625 O O . GLY A 1 83 ? 11.569 -4.261 10.218 1.00 92.31 83 GLY A O 1
ATOM 626 N N . GLN A 1 84 ? 9.878 -5.295 11.266 1.00 93.56 84 GLN A N 1
ATOM 627 C CA . GLN A 1 84 ? 9.959 -6.574 10.542 1.00 93.56 84 GLN A CA 1
ATOM 628 C C . GLN A 1 84 ? 8.659 -6.911 9.798 1.00 93.56 84 GLN A C 1
ATOM 630 O O . GLN A 1 84 ? 8.487 -8.041 9.339 1.00 93.56 84 GLN A O 1
ATOM 635 N N . ALA A 1 85 ? 7.737 -5.956 9.696 1.00 96.06 85 ALA A N 1
ATOM 636 C CA . ALA A 1 85 ? 6.389 -6.169 9.206 1.00 96.06 85 ALA A CA 1
ATOM 637 C C . ALA A 1 85 ? 6.035 -5.166 8.107 1.00 96.06 85 ALA A C 1
ATOM 639 O O . ALA A 1 85 ? 6.510 -4.037 8.103 1.00 96.06 85 ALA A O 1
ATOM 640 N N . VAL A 1 86 ? 5.178 -5.579 7.180 1.00 98.50 86 VAL A N 1
ATOM 641 C CA . VAL A 1 86 ? 4.715 -4.737 6.074 1.00 98.50 86 VAL A CA 1
ATOM 642 C C . VAL A 1 86 ? 3.206 -4.843 5.918 1.00 98.50 86 VAL A C 1
ATOM 644 O O . VAL A 1 86 ? 2.608 -5.877 6.224 1.00 98.50 86 VAL A O 1
ATOM 647 N N . PHE A 1 87 ? 2.583 -3.780 5.423 1.00 98.62 87 PHE A N 1
ATOM 648 C CA . PHE A 1 87 ? 1.251 -3.852 4.841 1.00 98.62 87 PHE A CA 1
ATOM 649 C C . PHE A 1 87 ? 1.396 -4.249 3.374 1.00 98.62 87 PHE A C 1
ATOM 651 O O . PHE A 1 87 ? 2.200 -3.660 2.657 1.00 98.62 87 PHE A O 1
ATOM 658 N N . ALA A 1 88 ? 0.635 -5.230 2.909 1.00 97.81 88 ALA A N 1
ATOM 659 C CA . ALA A 1 88 ? 0.717 -5.693 1.531 1.00 97.81 88 ALA A CA 1
ATOM 660 C C . ALA A 1 88 ? -0.678 -5.940 0.973 1.00 97.81 88 ALA A C 1
ATOM 662 O O . ALA A 1 88 ? -1.526 -6.535 1.644 1.00 97.81 88 ALA A O 1
ATOM 663 N N . TRP A 1 89 ? -0.890 -5.535 -0.278 1.00 97.06 89 TRP A N 1
ATOM 664 C CA . TRP A 1 89 ? -2.017 -6.042 -1.047 1.00 97.06 89 TRP A CA 1
ATOM 665 C C . TRP A 1 89 ? -1.878 -7.570 -1.212 1.00 97.06 89 TRP A C 1
ATOM 667 O O . TRP A 1 89 ? -0.752 -8.056 -1.379 1.00 97.06 89 TRP A O 1
ATOM 677 N N . PRO A 1 90 ? -2.969 -8.359 -1.158 1.00 88.44 90 PRO A N 1
ATOM 678 C CA . PRO A 1 90 ? -2.897 -9.797 -1.402 1.00 88.44 90 PRO A CA 1
ATOM 679 C C . PRO A 1 90 ? -2.147 -10.131 -2.702 1.00 88.44 90 PRO A C 1
ATOM 681 O O . PRO A 1 90 ? -2.427 -9.568 -3.756 1.00 88.44 90 PRO A O 1
ATOM 684 N N . GLY A 1 91 ? -1.157 -11.023 -2.614 1.00 88.62 91 GLY A N 1
ATOM 685 C CA . GLY A 1 91 ? -0.291 -11.402 -3.740 1.00 88.62 91 GLY A CA 1
ATOM 686 C C . GLY A 1 91 ? 0.883 -10.453 -4.027 1.00 88.62 91 GLY A C 1
ATOM 687 O O . GLY A 1 91 ? 1.802 -10.839 -4.742 1.00 88.62 91 GLY A O 1
ATOM 688 N N . ALA A 1 92 ? 0.941 -9.256 -3.431 1.00 94.69 92 ALA A N 1
ATOM 689 C CA . ALA A 1 92 ? 1.971 -8.261 -3.757 1.00 94.69 92 ALA A CA 1
ATOM 690 C C . ALA A 1 92 ? 3.402 -8.666 -3.375 1.00 94.69 92 ALA A C 1
ATOM 692 O O . ALA A 1 92 ? 4.355 -8.253 -4.031 1.00 94.69 92 ALA A O 1
ATOM 693 N N . LEU A 1 93 ? 3.575 -9.509 -2.351 1.00 93.62 93 LEU A N 1
ATOM 694 C CA . LEU A 1 93 ? 4.896 -10.034 -1.979 1.00 93.62 93 LEU A CA 1
ATOM 695 C C . LEU A 1 93 ? 5.510 -10.898 -3.096 1.00 93.62 93 LEU A C 1
ATOM 697 O O . LEU A 1 93 ? 6.734 -10.980 -3.218 1.00 93.62 93 LEU A O 1
ATOM 701 N N . ASP A 1 94 ? 4.668 -11.517 -3.924 1.00 89.88 94 ASP A N 1
ATOM 702 C CA . ASP A 1 94 ? 5.061 -12.434 -4.997 1.00 89.88 94 ASP A CA 1
ATOM 703 C C . ASP A 1 94 ? 4.921 -11.840 -6.400 1.00 89.88 94 ASP A C 1
ATOM 705 O O . ASP A 1 94 ? 5.311 -12.480 -7.372 1.00 89.88 94 ASP A O 1
ATOM 709 N N . ALA A 1 95 ? 4.458 -10.594 -6.501 1.00 88.56 95 ALA A N 1
ATOM 710 C CA . ALA A 1 95 ? 4.344 -9.888 -7.766 1.00 88.56 95 ALA A CA 1
ATOM 711 C C . ALA A 1 95 ? 5.711 -9.691 -8.453 1.00 88.56 95 ALA A C 1
ATOM 713 O O . ALA A 1 95 ? 6.763 -9.573 -7.807 1.00 88.56 95 ALA A O 1
ATOM 714 N N . ASN A 1 96 ? 5.669 -9.650 -9.786 1.00 86.62 96 ASN A N 1
ATOM 715 C CA . ASN A 1 96 ? 6.771 -9.257 -10.654 1.00 86.62 96 ASN A CA 1
ATOM 716 C C . ASN A 1 96 ? 6.185 -8.478 -11.852 1.00 86.62 96 ASN A C 1
ATOM 718 O O . ASN A 1 96 ? 5.483 -9.085 -12.660 1.00 86.62 96 ASN A O 1
ATOM 722 N N . PRO A 1 97 ? 6.423 -7.161 -11.965 1.00 93.25 97 PRO A N 1
ATOM 723 C CA . PRO A 1 97 ? 7.273 -6.355 -11.101 1.00 93.25 97 PRO A CA 1
ATOM 724 C C . PRO A 1 97 ? 6.686 -6.213 -9.690 1.00 93.25 97 PRO A C 1
ATOM 726 O O . PRO A 1 97 ? 5.471 -6.185 -9.501 1.00 93.25 97 PRO A O 1
ATOM 729 N N . ALA A 1 98 ? 7.565 -6.136 -8.694 1.00 96.12 98 ALA A N 1
ATOM 730 C CA . ALA A 1 98 ? 7.182 -5.766 -7.339 1.00 96.12 98 ALA A CA 1
ATOM 731 C C . ALA A 1 98 ? 7.094 -4.239 -7.216 1.00 96.12 98 ALA A C 1
ATOM 733 O O . ALA A 1 98 ? 7.863 -3.523 -7.858 1.00 96.12 98 ALA A O 1
ATOM 734 N N . VAL A 1 99 ? 6.190 -3.731 -6.375 1.00 98.06 99 VAL A N 1
ATOM 735 C CA . VAL A 1 99 ? 6.033 -2.287 -6.151 1.00 98.06 99 VAL A CA 1
ATOM 736 C C . VAL A 1 99 ? 6.062 -1.978 -4.661 1.00 98.06 99 VAL A C 1
ATOM 738 O O . VAL A 1 99 ? 5.285 -2.539 -3.884 1.00 98.06 99 VAL A O 1
ATOM 741 N N . LEU A 1 100 ? 6.952 -1.071 -4.264 1.00 98.31 100 LEU A N 1
ATOM 742 C CA . LEU A 1 100 ? 7.067 -0.588 -2.894 1.00 98.31 100 LEU A CA 1
ATOM 743 C C . LEU A 1 100 ? 6.655 0.881 -2.804 1.00 98.31 100 LEU A C 1
ATOM 745 O O . LEU A 1 100 ? 7.201 1.724 -3.510 1.00 98.31 100 LEU A O 1
ATOM 749 N N . VAL A 1 101 ? 5.731 1.186 -1.900 1.00 98.25 101 VAL A N 1
ATOM 750 C CA . VAL A 1 101 ? 5.272 2.545 -1.568 1.00 98.25 101 VAL A CA 1
ATOM 751 C C . VAL A 1 101 ? 5.523 2.832 -0.084 1.00 98.25 101 VAL A C 1
ATOM 753 O O . VAL A 1 101 ? 5.841 1.921 0.680 1.00 98.25 101 VAL A O 1
ATOM 756 N N . GLU A 1 102 ? 5.385 4.083 0.359 1.00 95.75 102 GLU A N 1
ATOM 757 C CA . GLU A 1 102 ? 5.640 4.438 1.766 1.00 95.75 102 GLU A CA 1
ATOM 758 C C . GLU A 1 102 ? 4.496 4.041 2.704 1.00 95.75 102 GLU A C 1
ATOM 760 O O . GLU A 1 102 ? 4.709 3.456 3.773 1.00 95.75 102 GLU A O 1
ATOM 765 N N . GLY A 1 103 ? 3.270 4.382 2.304 1.00 96.12 103 GLY A N 1
ATOM 766 C CA . GLY A 1 103 ? 2.093 4.328 3.160 1.00 96.12 103 GLY A CA 1
ATOM 767 C C . GLY A 1 103 ? 1.035 3.325 2.701 1.00 96.12 103 GLY A C 1
ATOM 768 O O . GLY A 1 103 ? 0.924 3.010 1.514 1.00 96.12 103 GLY A O 1
ATOM 769 N N . PRO A 1 104 ? 0.177 2.862 3.626 1.00 97.75 104 PRO A N 1
ATOM 770 C CA . PRO A 1 104 ? -0.843 1.872 3.309 1.00 97.75 104 PRO A CA 1
ATOM 771 C C . PRO A 1 104 ? -1.954 2.415 2.400 1.00 97.75 104 PRO A C 1
ATOM 773 O O . PRO A 1 104 ? -2.565 1.649 1.665 1.00 97.75 104 PRO A O 1
ATOM 776 N N . MET A 1 105 ? -2.199 3.729 2.396 1.00 97.69 105 MET A N 1
ATOM 777 C CA . MET A 1 105 ? -3.149 4.333 1.455 1.00 97.69 105 MET A CA 1
ATOM 778 C C . MET A 1 105 ? -2.679 4.193 0.016 1.00 97.69 105 MET A C 1
ATOM 780 O O . MET A 1 105 ? -3.461 3.746 -0.809 1.00 97.69 105 MET A O 1
ATOM 784 N N . CYS A 1 106 ? -1.403 4.478 -0.261 1.00 98.19 106 CYS A N 1
ATOM 785 C CA . CYS A 1 106 ? -0.827 4.302 -1.590 1.00 98.19 106 CYS A CA 1
ATOM 786 C C . CYS A 1 106 ? -0.943 2.844 -2.059 1.00 98.19 106 CYS A C 1
ATOM 788 O O . CYS A 1 106 ? -1.237 2.615 -3.225 1.00 98.19 106 CYS A O 1
ATOM 790 N N . VAL A 1 107 ? -0.808 1.857 -1.158 1.00 98.62 107 VAL A N 1
ATOM 791 C CA . VAL A 1 107 ? -1.046 0.439 -1.499 1.00 98.62 107 VAL A CA 1
ATOM 792 C C . VAL A 1 107 ? -2.472 0.226 -2.008 1.00 98.62 107 VAL A C 1
ATOM 794 O O . VAL A 1 107 ? -2.665 -0.433 -3.027 1.00 98.62 107 VAL A O 1
ATOM 797 N N . LEU A 1 108 ? -3.468 0.788 -1.320 1.00 98.19 108 LEU A N 1
ATOM 798 C CA . LEU A 1 108 ? -4.869 0.666 -1.726 1.00 98.19 108 LEU A CA 1
ATOM 799 C C . LEU A 1 108 ? -5.174 1.456 -3.005 1.00 98.19 108 LEU A C 1
ATOM 801 O O . LEU A 1 108 ? -5.909 0.958 -3.853 1.00 98.19 108 LEU A O 1
ATOM 805 N N . SER A 1 109 ? -4.593 2.648 -3.171 1.00 97.94 109 SER A N 1
ATOM 806 C CA . SER A 1 109 ? -4.732 3.446 -4.392 1.00 97.94 109 SER A CA 1
ATOM 807 C C . SER A 1 109 ? -4.196 2.682 -5.602 1.00 97.94 109 SER A C 1
ATOM 809 O O . SER A 1 109 ? -4.902 2.529 -6.590 1.00 97.94 109 SER A O 1
ATOM 811 N N . LEU A 1 110 ? -2.982 2.132 -5.519 1.00 97.12 110 LEU A N 1
ATOM 812 C CA . LEU A 1 110 ? -2.377 1.359 -6.609 1.00 97.12 110 LEU A CA 1
ATOM 813 C C . LEU A 1 110 ? -3.182 0.090 -6.935 1.00 97.12 110 LEU A C 1
ATOM 815 O O . LEU A 1 110 ? -3.360 -0.246 -8.109 1.00 97.12 110 LEU A O 1
ATOM 819 N N . ALA A 1 111 ? -3.737 -0.575 -5.918 1.00 94.81 111 ALA A N 1
ATOM 820 C CA . ALA A 1 111 ? -4.575 -1.753 -6.119 1.00 94.81 111 ALA A CA 1
ATOM 821 C C . ALA A 1 111 ? -5.832 -1.460 -6.962 1.00 94.81 111 ALA A C 1
ATOM 823 O O . ALA A 1 111 ? -6.271 -2.343 -7.698 1.00 94.81 111 ALA A O 1
ATOM 824 N N . LEU A 1 112 ? -6.376 -0.233 -6.930 1.00 90.69 112 LEU A N 1
ATOM 825 C CA . LEU A 1 112 ? -7.534 0.154 -7.754 1.00 90.69 112 LEU A CA 1
ATOM 826 C C . LEU A 1 112 ? -7.275 0.066 -9.254 1.00 90.69 112 LEU A C 1
ATOM 828 O O . LEU A 1 112 ? -8.197 -0.190 -10.022 1.00 90.69 112 LEU A O 1
ATOM 832 N N . VAL A 1 113 ? -6.030 0.273 -9.675 1.00 90.88 113 VAL A N 1
ATOM 833 C CA . VAL A 1 113 ? -5.644 0.202 -11.089 1.00 90.88 113 VAL A CA 1
ATOM 834 C C . VAL A 1 113 ? -4.958 -1.117 -11.440 1.00 90.88 113 VAL A C 1
ATOM 836 O O . VAL A 1 113 ? -4.394 -1.241 -12.522 1.00 90.88 113 VAL A O 1
ATOM 839 N N . GLY A 1 114 ? -5.024 -2.112 -10.550 1.00 88.69 114 GLY A N 1
ATOM 840 C CA . GLY A 1 114 ? -4.449 -3.438 -10.774 1.00 88.69 114 GLY A CA 1
ATOM 841 C C . GLY A 1 114 ? -2.948 -3.528 -10.502 1.00 88.69 114 GLY A C 1
ATOM 842 O O . GLY A 1 114 ? -2.313 -4.481 -10.943 1.00 88.69 114 GLY A O 1
ATOM 843 N N . VAL A 1 115 ? -2.368 -2.567 -9.774 1.00 93.50 115 VAL A N 1
ATOM 844 C CA . VAL A 1 115 ? -0.952 -2.595 -9.385 1.00 93.50 115 VAL A CA 1
ATOM 845 C C . VAL A 1 115 ? -0.828 -3.101 -7.940 1.00 93.50 115 VAL A C 1
ATOM 847 O O . VAL A 1 115 ? -1.102 -2.351 -7.001 1.00 93.50 115 VAL A O 1
ATOM 850 N N . PRO A 1 116 ? -0.425 -4.364 -7.709 1.00 92.50 116 PRO A N 1
ATOM 851 C CA . PRO A 1 116 ? -0.227 -4.878 -6.359 1.00 92.50 116 PRO A CA 1
ATOM 852 C C . PRO A 1 116 ? 1.022 -4.249 -5.719 1.00 92.50 116 PRO A C 1
ATOM 854 O O . PRO A 1 116 ? 2.103 -4.265 -6.304 1.00 92.50 116 PRO A O 1
ATOM 857 N N . ALA A 1 117 ? 0.886 -3.719 -4.501 1.00 98.00 117 ALA A N 1
ATOM 858 C CA . ALA A 1 117 ? 1.960 -2.994 -3.818 1.00 98.00 117 ALA A CA 1
ATOM 859 C C . ALA A 1 117 ? 2.138 -3.395 -2.343 1.00 98.00 117 ALA A C 1
ATOM 861 O O . ALA A 1 117 ? 1.257 -3.991 -1.713 1.00 98.00 117 ALA A O 1
ATOM 862 N N . VAL A 1 118 ? 3.302 -3.045 -1.795 1.00 98.56 118 VAL A N 1
ATOM 863 C CA . VAL A 1 118 ? 3.714 -3.287 -0.404 1.00 98.56 118 VAL A CA 1
ATOM 864 C C . VAL A 1 118 ? 4.180 -1.975 0.233 1.00 98.56 118 VAL A C 1
ATOM 866 O O . VAL A 1 118 ? 4.792 -1.147 -0.436 1.00 98.56 118 VAL A O 1
ATOM 869 N N . ALA A 1 119 ? 3.921 -1.792 1.529 1.00 98.38 119 ALA A N 1
ATOM 870 C CA . ALA A 1 119 ? 4.381 -0.657 2.322 1.00 98.38 119 ALA A CA 1
ATOM 871 C C . ALA A 1 119 ? 5.010 -1.112 3.653 1.00 98.38 119 ALA A C 1
ATOM 873 O O . ALA A 1 119 ? 4.365 -1.852 4.400 1.00 98.38 119 ALA A O 1
ATOM 874 N N . PRO A 1 120 ? 6.222 -0.648 4.009 1.00 95.75 120 PRO A N 1
ATOM 875 C CA . PRO A 1 120 ? 6.815 -0.892 5.325 1.00 95.75 120 PRO A CA 1
ATOM 876 C C . PRO A 1 120 ? 6.210 -0.011 6.435 1.00 95.75 120 PRO A C 1
ATOM 878 O O . PRO A 1 120 ? 6.299 -0.361 7.603 1.00 95.75 120 PRO A O 1
ATOM 881 N N . VAL A 1 121 ? 5.514 1.078 6.079 1.00 94.88 121 VAL A N 1
ATOM 882 C CA . VAL A 1 121 ? 4.726 1.942 6.979 1.00 94.88 121 VAL A CA 1
ATOM 883 C C . VAL A 1 121 ? 5.541 2.5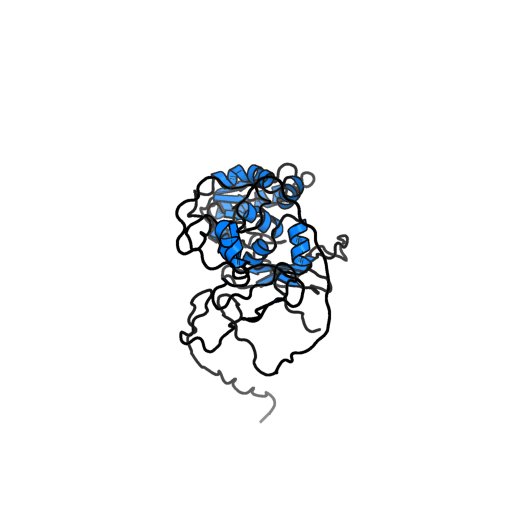48 8.131 1.00 94.88 121 VAL A C 1
ATOM 885 O O . VAL A 1 121 ? 5.525 2.076 9.268 1.00 94.88 121 VAL A O 1
ATOM 888 N N . GLY A 1 122 ? 6.208 3.671 7.846 1.00 87.62 122 GLY A N 1
ATOM 889 C CA . GLY A 1 122 ? 6.949 4.447 8.850 1.00 87.62 122 GLY A CA 1
ATOM 890 C C . GLY A 1 122 ? 8.260 3.800 9.310 1.00 87.62 122 GLY A C 1
ATOM 891 O O . GLY A 1 122 ? 8.841 4.232 10.303 1.00 87.62 122 GLY A O 1
ATOM 892 N N . THR A 1 123 ? 8.729 2.769 8.605 1.00 88.31 123 THR A N 1
ATOM 89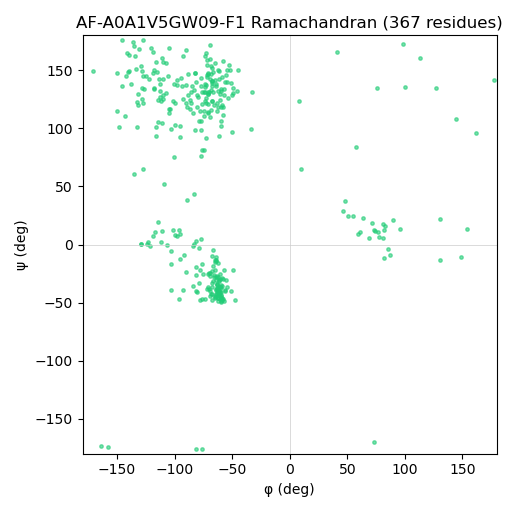3 C CA . THR A 1 123 ? 10.019 2.108 8.832 1.00 88.31 123 THR A CA 1
ATOM 894 C C . THR A 1 123 ? 10.736 1.862 7.509 1.00 88.31 123 THR A C 1
ATOM 896 O O . THR A 1 123 ? 10.162 2.005 6.430 1.00 88.31 123 THR A O 1
ATOM 899 N N . THR A 1 124 ? 11.998 1.441 7.579 1.00 93.12 124 THR A N 1
ATOM 900 C CA . THR A 1 124 ? 12.714 0.908 6.416 1.00 93.12 124 THR A CA 1
ATOM 901 C C . THR A 1 124 ? 12.121 -0.433 5.983 1.00 93.12 124 THR A C 1
ATOM 903 O O . THR A 1 124 ? 11.564 -1.166 6.807 1.00 93.12 124 THR A O 1
ATOM 906 N N . ALA A 1 125 ? 12.267 -0.777 4.701 1.00 94.94 125 ALA A N 1
ATOM 907 C CA . ALA A 1 125 ? 11.894 -2.097 4.205 1.00 94.94 125 ALA A CA 1
ATOM 908 C C . ALA A 1 125 ? 12.698 -3.190 4.940 1.00 94.94 125 ALA A C 1
ATOM 910 O O . ALA A 1 125 ? 13.917 -3.063 5.079 1.00 94.94 125 ALA A O 1
ATOM 911 N N . PRO A 1 126 ? 12.054 -4.259 5.437 1.00 96.25 126 PRO A N 1
ATOM 912 C CA . PRO A 1 126 ? 12.771 -5.301 6.154 1.00 96.25 126 PRO A CA 1
ATOM 913 C C . PRO A 1 126 ? 13.618 -6.143 5.192 1.00 96.25 126 PRO A C 1
ATOM 915 O O . PRO A 1 126 ? 13.216 -6.429 4.064 1.00 96.25 126 PRO A O 1
ATOM 918 N N . ARG A 1 127 ? 14.786 -6.607 5.651 1.00 95.94 127 ARG A N 1
ATOM 919 C CA . ARG A 1 127 ? 15.754 -7.346 4.815 1.00 95.94 127 ARG A CA 1
ATOM 920 C C . ARG A 1 127 ? 15.175 -8.622 4.189 1.00 95.94 127 ARG A C 1
ATOM 922 O O . ARG A 1 127 ? 15.602 -9.009 3.103 1.00 95.94 127 ARG A O 1
ATOM 929 N N . TRP A 1 128 ? 14.207 -9.268 4.845 1.00 96.75 128 TRP A N 1
ATOM 930 C CA . TRP A 1 128 ? 13.515 -10.435 4.287 1.00 96.75 128 TRP A CA 1
ATOM 931 C C . TRP A 1 128 ? 12.734 -10.087 3.012 1.00 96.75 128 TRP A C 1
ATOM 933 O O . TRP A 1 128 ? 12.700 -10.890 2.083 1.00 96.75 128 TRP A O 1
ATOM 943 N N . LEU A 1 129 ? 12.177 -8.873 2.918 1.00 97.50 129 LEU A N 1
ATOM 944 C CA . LEU A 1 129 ? 11.457 -8.415 1.731 1.00 97.50 129 LEU A CA 1
ATOM 945 C C . LEU A 1 129 ? 12.419 -8.208 0.560 1.00 97.50 129 LEU A C 1
ATOM 947 O O . LEU A 1 129 ? 12.153 -8.684 -0.540 1.00 97.50 129 LEU A O 1
ATOM 951 N N . LEU A 1 130 ? 13.571 -7.576 0.815 1.00 96.50 130 LEU A N 1
ATOM 952 C CA . LEU A 1 130 ? 14.599 -7.367 -0.212 1.00 96.50 130 LEU A CA 1
ATOM 953 C C . LEU A 1 130 ? 15.124 -8.702 -0.746 1.00 96.50 130 LEU A C 1
ATOM 955 O O . LEU A 1 130 ? 15.227 -8.891 -1.954 1.00 96.50 130 LEU A O 1
ATOM 959 N N . ARG A 1 131 ? 15.365 -9.669 0.150 1.00 96.62 131 ARG A N 1
ATOM 960 C CA . ARG A 1 131 ? 15.744 -11.036 -0.231 1.00 96.62 131 ARG A CA 1
ATOM 961 C C . ARG A 1 131 ? 14.660 -11.717 -1.066 1.00 96.62 131 ARG A C 1
ATOM 963 O O . ARG A 1 131 ? 14.989 -12.387 -2.039 1.00 96.62 131 ARG A O 1
ATOM 970 N N . ARG A 1 132 ? 13.381 -11.558 -0.706 1.00 95.50 132 ARG A N 1
ATOM 971 C CA . ARG A 1 132 ? 12.255 -12.132 -1.463 1.00 95.50 132 ARG A CA 1
ATOM 972 C C . ARG A 1 132 ? 12.182 -11.586 -2.892 1.00 95.50 132 ARG A C 1
ATOM 974 O O . ARG A 1 132 ? 11.761 -12.303 -3.798 1.00 95.50 132 ARG A O 1
ATOM 981 N N . TRP A 1 133 ? 12.601 -10.341 -3.093 1.00 96.75 133 TRP A N 1
ATOM 982 C CA . TRP A 1 133 ? 12.625 -9.673 -4.394 1.00 96.75 133 TRP A CA 1
ATOM 983 C C . TRP A 1 133 ? 13.975 -9.727 -5.112 1.00 96.75 133 TRP A C 1
ATOM 985 O O . TRP A 1 133 ? 14.149 -9.047 -6.124 1.00 96.75 133 TRP A O 1
ATOM 995 N N . ALA A 1 134 ? 14.904 -10.563 -4.643 1.00 92.25 134 ALA A N 1
ATOM 996 C CA . ALA A 1 134 ? 16.152 -10.828 -5.346 1.00 92.25 134 ALA A CA 1
ATOM 997 C C . ALA A 1 134 ? 15.885 -11.175 -6.822 1.00 92.25 134 ALA A C 1
ATOM 999 O O . ALA A 1 134 ? 14.980 -11.956 -7.132 1.00 92.25 134 ALA A O 1
ATOM 1000 N N . PHE A 1 135 ? 16.665 -10.576 -7.724 1.00 92.31 135 PHE A N 1
ATOM 1001 C CA . PHE A 1 135 ? 16.576 -10.764 -9.181 1.00 92.31 135 PHE A CA 1
ATOM 1002 C C . PHE A 1 135 ? 15.248 -10.361 -9.848 1.00 92.31 135 PHE A C 1
ATOM 1004 O O . PHE A 1 135 ? 15.042 -10.656 -11.025 1.00 92.31 135 PHE A O 1
ATOM 1011 N N . ARG A 1 136 ? 14.339 -9.679 -9.139 1.00 92.69 136 ARG A N 1
ATOM 1012 C CA . ARG A 1 136 ? 13.077 -9.181 -9.711 1.00 92.69 136 ARG A CA 1
ATOM 1013 C C . ARG A 1 136 ? 13.211 -7.753 -10.219 1.00 92.69 136 ARG A C 1
ATOM 1015 O O . ARG A 1 136 ? 14.099 -7.017 -9.792 1.00 92.69 136 ARG A O 1
ATOM 1022 N N . ARG A 1 137 ? 12.270 -7.337 -11.070 1.00 95.12 137 ARG A N 1
ATOM 1023 C CA . ARG A 1 137 ? 12.033 -5.912 -11.325 1.00 95.12 137 ARG A CA 1
ATOM 1024 C C . ARG A 1 137 ? 11.275 -5.317 -10.143 1.00 95.12 137 ARG A C 1
ATOM 1026 O O . ARG A 1 137 ? 10.279 -5.895 -9.704 1.00 95.12 137 ARG A O 1
ATOM 1033 N N . VAL A 1 138 ? 11.745 -4.187 -9.622 1.00 96.88 138 VAL A N 1
ATOM 1034 C CA . VAL A 1 138 ? 11.161 -3.533 -8.444 1.00 96.88 138 VAL A CA 1
ATOM 1035 C C . VAL A 1 138 ? 10.965 -2.049 -8.714 1.00 96.88 138 VAL A C 1
ATOM 1037 O O . VAL A 1 138 ? 11.930 -1.326 -8.936 1.00 96.88 138 VAL A O 1
ATOM 1040 N N . PHE A 1 139 ? 9.727 -1.570 -8.632 1.00 98.06 139 PHE A N 1
ATOM 1041 C CA . PHE A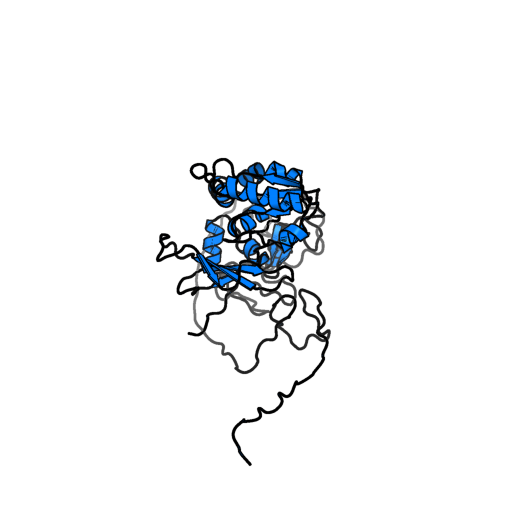 1 139 ? 9.436 -0.141 -8.630 1.00 98.06 139 PHE A CA 1
ATOM 1042 C C . PHE A 1 139 ? 9.421 0.390 -7.198 1.00 98.06 139 PHE A C 1
ATOM 1044 O O . PHE A 1 139 ? 8.631 -0.054 -6.364 1.00 98.06 139 PHE A O 1
ATOM 1051 N N . VAL A 1 140 ? 10.275 1.372 -6.920 1.00 97.94 140 VAL A N 1
ATOM 1052 C CA . VAL A 1 140 ? 10.255 2.146 -5.677 1.00 97.94 140 VAL A CA 1
ATOM 1053 C C . VAL A 1 140 ? 9.465 3.425 -5.932 1.00 97.94 140 VAL A C 1
ATOM 1055 O O . VAL A 1 140 ? 9.942 4.372 -6.562 1.00 97.94 140 VAL A O 1
ATOM 1058 N N . ALA A 1 141 ? 8.226 3.415 -5.458 1.00 97.12 141 ALA A N 1
ATOM 1059 C CA . ALA A 1 141 ? 7.190 4.408 -5.685 1.00 97.12 141 ALA A CA 1
ATOM 1060 C C . ALA A 1 141 ? 6.921 5.210 -4.399 1.00 97.12 141 ALA A C 1
ATOM 1062 O O . ALA A 1 141 ? 5.793 5.307 -3.920 1.00 97.12 141 ALA A O 1
ATOM 1063 N N . PHE A 1 142 ? 7.987 5.745 -3.809 1.00 96.81 142 PHE A N 1
ATOM 1064 C CA . PHE A 1 142 ? 7.921 6.578 -2.608 1.00 96.81 142 PHE A CA 1
ATOM 1065 C C . PHE A 1 142 ? 7.361 7.972 -2.888 1.00 96.81 142 PHE A C 1
ATOM 1067 O O . PHE A 1 142 ? 7.279 8.389 -4.055 1.00 96.81 142 PHE A O 1
ATOM 1074 N N . ASP A 1 143 ? 6.979 8.666 -1.816 1.00 94.38 143 ASP A N 1
ATOM 1075 C CA . ASP A 1 143 ? 6.390 9.996 -1.879 1.00 94.38 143 ASP A CA 1
ATOM 1076 C C . ASP A 1 143 ? 7.363 10.953 -2.595 1.00 94.38 143 ASP A C 1
ATOM 1078 O O . ASP A 1 143 ? 8.571 10.716 -2.752 1.00 94.38 143 ASP A O 1
ATOM 1082 N N . SER A 1 144 ? 6.817 12.034 -3.129 1.00 91.25 144 SER A N 1
ATOM 1083 C CA . SER A 1 144 ? 7.579 13.096 -3.763 1.00 91.25 144 SER A CA 1
ATOM 1084 C C . SER A 1 144 ? 7.420 14.350 -2.929 1.00 91.25 144 SER A C 1
ATOM 1086 O O . SER A 1 144 ? 6.390 15.011 -2.976 1.00 91.25 144 SER A O 1
ATOM 1088 N N . ASP A 1 145 ? 8.465 14.697 -2.187 1.00 87.56 145 ASP A N 1
ATOM 1089 C CA . ASP A 1 145 ? 8.581 15.994 -1.532 1.00 87.56 145 ASP A CA 1
ATOM 1090 C C . ASP A 1 145 ? 9.551 16.858 -2.351 1.00 87.56 145 ASP A C 1
ATOM 1092 O O . ASP A 1 145 ? 10.766 16.691 -2.210 1.00 87.56 145 ASP A O 1
ATOM 1096 N N . PRO A 1 146 ? 9.059 17.769 -3.216 1.00 77.62 146 PRO A N 1
ATOM 1097 C CA . PRO A 1 146 ? 9.924 18.547 -4.104 1.00 77.62 146 PRO A CA 1
ATOM 1098 C C . PRO A 1 146 ? 10.896 19.450 -3.344 1.00 77.62 146 PRO A C 1
ATOM 1100 O O . PRO A 1 146 ? 11.969 19.747 -3.847 1.00 77.62 146 PRO A O 1
ATOM 1103 N N . GLU A 1 147 ? 10.519 19.880 -2.138 1.00 79.75 147 GLU A N 1
ATOM 1104 C CA . GLU A 1 147 ? 11.315 20.798 -1.320 1.00 79.75 147 GLU A CA 1
ATOM 1105 C C . GLU A 1 147 ? 12.435 20.090 -0.552 1.00 79.75 147 GLU A C 1
ATOM 1107 O O . GLU A 1 147 ? 13.533 20.623 -0.420 1.00 79.75 147 GLU A O 1
ATOM 1112 N N . THR A 1 148 ? 12.164 18.894 -0.019 1.00 81.44 148 THR A N 1
ATOM 1113 C CA . THR A 1 148 ? 13.114 18.186 0.858 1.00 81.44 148 THR A CA 1
ATOM 1114 C C . THR A 1 148 ? 13.849 17.054 0.152 1.00 81.44 148 THR A C 1
ATOM 1116 O O . THR A 1 148 ? 14.852 16.570 0.669 1.00 81.44 148 THR A O 1
ATOM 1119 N N . HIS A 1 149 ? 13.351 16.596 -1.002 1.00 83.94 149 HIS A N 1
ATOM 1120 C CA . HIS A 1 149 ? 13.846 15.421 -1.723 1.00 83.94 149 HIS A CA 1
ATOM 1121 C C . HIS A 1 149 ? 13.972 14.163 -0.839 1.00 83.94 149 HIS A C 1
ATOM 1123 O O . HIS A 1 149 ? 14.747 13.248 -1.142 1.00 83.94 149 HIS A O 1
ATOM 1129 N N . THR A 1 150 ? 13.206 14.093 0.259 1.00 88.00 150 THR A N 1
ATOM 1130 C CA . THR A 1 150 ? 13.303 13.012 1.251 1.00 88.00 150 THR A CA 1
ATOM 1131 C C . THR A 1 150 ? 12.958 11.666 0.619 1.00 88.00 150 THR A C 1
ATOM 1133 O O . THR A 1 150 ? 13.743 10.722 0.721 1.00 88.00 150 THR A O 1
ATOM 1136 N N . GLY A 1 151 ? 11.844 11.597 -0.116 1.00 87.50 151 GLY A N 1
ATOM 1137 C CA . GLY A 1 151 ? 11.431 10.382 -0.821 1.00 87.50 151 GLY A CA 1
ATOM 1138 C C . GLY A 1 151 ? 12.413 9.943 -1.914 1.00 87.50 151 GLY A C 1
ATOM 1139 O O . GLY A 1 151 ? 12.657 8.750 -2.080 1.00 87.50 151 GLY A O 1
ATOM 1140 N N . ASP A 1 152 ? 13.063 10.883 -2.611 1.00 92.00 152 ASP A N 1
ATOM 1141 C CA . ASP A 1 152 ? 14.105 10.564 -3.600 1.00 92.00 152 ASP A CA 1
ATOM 1142 C C . ASP A 1 152 ? 15.367 9.992 -2.953 1.00 92.00 152 ASP A C 1
ATOM 1144 O O . ASP A 1 152 ? 15.915 8.999 -3.433 1.00 92.00 152 ASP A O 1
ATOM 1148 N N . THR A 1 153 ? 15.795 10.577 -1.836 1.00 93.50 153 THR A N 1
ATOM 1149 C CA . THR A 1 153 ? 16.955 10.103 -1.074 1.00 93.50 153 THR A CA 1
ATOM 1150 C C . THR A 1 153 ? 16.693 8.714 -0.488 1.00 93.50 153 THR A C 1
ATOM 1152 O O . THR A 1 153 ? 17.527 7.813 -0.609 1.00 93.50 153 THR A O 1
ATOM 1155 N N . ALA A 1 154 ? 15.512 8.507 0.102 1.00 93.81 154 ALA A N 1
ATOM 1156 C CA . ALA A 1 154 ? 15.092 7.214 0.633 1.00 93.81 154 ALA A CA 1
ATOM 1157 C C . ALA A 1 154 ? 14.986 6.152 -0.472 1.00 93.81 154 ALA A C 1
ATOM 1159 O O . ALA A 1 154 ? 15.458 5.026 -0.291 1.00 93.81 154 ALA A O 1
ATOM 1160 N N . ALA A 1 155 ? 14.429 6.513 -1.631 1.00 96.25 155 ALA A N 1
ATOM 1161 C CA . ALA A 1 155 ? 14.337 5.613 -2.769 1.00 96.25 155 ALA A CA 1
ATOM 1162 C C . ALA A 1 155 ? 15.717 5.233 -3.314 1.00 96.25 155 ALA A C 1
ATOM 1164 O O . ALA A 1 155 ? 15.965 4.056 -3.549 1.00 96.25 155 ALA A O 1
ATOM 1165 N N . ALA A 1 156 ? 16.634 6.193 -3.465 1.00 96.31 156 ALA A N 1
ATOM 1166 C CA . ALA A 1 156 ? 17.992 5.927 -3.934 1.00 96.31 156 ALA A CA 1
ATOM 1167 C C . ALA A 1 156 ? 18.738 4.952 -3.010 1.00 96.31 156 ALA A C 1
ATOM 1169 O O . ALA A 1 156 ? 19.352 3.996 -3.485 1.00 96.31 156 ALA A O 1
ATOM 1170 N N . LYS A 1 157 ? 18.628 5.144 -1.688 1.00 96.31 157 LYS A N 1
ATOM 1171 C CA . LYS A 1 157 ? 19.206 4.226 -0.701 1.00 96.31 157 LYS A CA 1
ATOM 1172 C C . LYS A 1 157 ? 18.632 2.815 -0.841 1.00 96.31 157 LYS A C 1
ATOM 1174 O O . LYS A 1 157 ? 19.384 1.849 -0.912 1.00 96.31 157 LYS A O 1
ATOM 1179 N N . LEU A 1 158 ? 17.309 2.698 -0.914 1.00 96.88 158 LEU A N 1
ATOM 1180 C CA . LEU A 1 158 ? 16.650 1.403 -1.042 1.00 96.88 158 LEU A CA 1
ATOM 1181 C C . LEU A 1 158 ? 16.999 0.695 -2.359 1.00 96.88 158 LEU A C 1
ATOM 1183 O O . LEU A 1 158 ? 17.173 -0.519 -2.375 1.00 96.88 158 LEU A O 1
ATOM 1187 N N . LEU A 1 159 ? 17.105 1.437 -3.461 1.00 97.88 159 LEU A N 1
ATOM 1188 C CA . LEU A 1 159 ? 17.509 0.892 -4.756 1.00 97.88 159 LEU A CA 1
ATOM 1189 C C . LEU A 1 159 ? 18.925 0.309 -4.703 1.00 97.88 159 LEU A C 1
ATOM 1191 O O . LEU A 1 159 ? 19.151 -0.763 -5.260 1.00 97.88 159 LEU A O 1
ATOM 1195 N N . ALA A 1 160 ? 19.850 0.967 -3.998 1.00 97.69 160 ALA A N 1
ATOM 1196 C CA . ALA A 1 160 ? 21.185 0.425 -3.762 1.00 97.69 160 ALA A CA 1
ATOM 1197 C C . ALA A 1 160 ? 21.128 -0.883 -2.953 1.00 97.69 160 ALA A C 1
ATOM 1199 O O . ALA A 1 160 ? 21.728 -1.873 -3.361 1.00 97.69 160 ALA A O 1
ATOM 1200 N N . GLU A 1 161 ? 20.342 -0.926 -1.872 1.00 97.50 161 GLU A N 1
ATOM 1201 C CA . GLU A 1 161 ? 20.158 -2.145 -1.068 1.00 97.50 161 GLU A CA 1
ATOM 1202 C C . GLU A 1 161 ? 19.525 -3.289 -1.881 1.00 97.50 161 GLU A C 1
ATOM 1204 O O . GLU A 1 161 ? 19.934 -4.439 -1.761 1.00 97.50 161 GLU A O 1
ATOM 1209 N N . LEU A 1 162 ? 18.547 -2.997 -2.741 1.00 96.94 162 LEU A N 1
ATOM 1210 C CA . LEU A 1 162 ? 17.929 -3.972 -3.648 1.00 96.94 162 LEU A CA 1
ATOM 1211 C C . LEU A 1 162 ? 18.928 -4.520 -4.678 1.00 96.94 162 LEU A C 1
ATOM 1213 O O . LEU A 1 162 ? 18.920 -5.722 -4.965 1.00 96.94 162 LEU A O 1
ATOM 1217 N N . ALA A 1 163 ? 19.805 -3.664 -5.206 1.00 96.50 163 ALA A N 1
ATOM 1218 C CA . ALA A 1 163 ? 20.836 -4.059 -6.160 1.00 96.50 163 ALA A CA 1
ATOM 1219 C C . ALA A 1 163 ? 21.850 -5.044 -5.552 1.00 96.50 163 ALA A C 1
ATOM 1221 O O . ALA A 1 163 ? 22.319 -5.937 -6.258 1.00 96.50 163 ALA A O 1
ATOM 1222 N N . GLU A 1 164 ? 22.124 -4.973 -4.242 1.00 97.06 164 GLU A N 1
ATOM 1223 C CA . GLU A 1 164 ? 22.951 -5.971 -3.536 1.00 97.06 164 GLU A CA 1
ATOM 1224 C C . GLU A 1 164 ? 22.357 -7.392 -3.597 1.00 97.06 164 GLU A C 1
ATOM 1226 O O . GLU A 1 164 ? 23.090 -8.378 -3.526 1.00 97.06 164 GLU A O 1
ATOM 1231 N N . PHE A 1 165 ? 21.034 -7.514 -3.761 1.00 95.06 165 PHE A N 1
ATOM 1232 C CA . PHE A 1 165 ? 20.327 -8.785 -3.966 1.00 95.06 165 PHE A CA 1
ATOM 1233 C C . PHE A 1 165 ? 20.091 -9.109 -5.453 1.00 95.06 165 PHE A C 1
ATOM 1235 O O . PHE A 1 165 ? 19.352 -10.039 -5.779 1.00 95.06 165 PHE A O 1
ATOM 1242 N N . GLY A 1 166 ? 20.686 -8.341 -6.370 1.00 95.00 166 GLY A N 1
ATOM 1243 C CA . GLY A 1 166 ? 20.547 -8.519 -7.814 1.00 95.00 166 GLY A CA 1
ATOM 1244 C C . GLY A 1 166 ? 19.201 -8.072 -8.388 1.00 95.00 166 GLY A C 1
ATOM 1245 O O . GLY A 1 166 ? 18.903 -8.399 -9.535 1.00 95.00 166 GLY A O 1
ATOM 1246 N N . ALA A 1 167 ? 18.369 -7.361 -7.620 1.00 95.38 167 ALA A N 1
ATOM 1247 C CA . ALA A 1 167 ? 17.110 -6.822 -8.124 1.00 95.38 167 ALA A CA 1
ATOM 1248 C C . ALA A 1 167 ? 17.346 -5.654 -9.101 1.00 95.38 167 ALA A C 1
ATOM 1250 O O . ALA A 1 167 ? 18.282 -4.868 -8.953 1.00 95.38 167 ALA A O 1
ATOM 1251 N N . GLN A 1 168 ? 16.463 -5.525 -10.089 1.00 95.31 168 GLN A N 1
ATOM 1252 C CA . GLN A 1 168 ? 16.451 -4.439 -11.068 1.00 95.31 168 GLN A CA 1
ATOM 1253 C C . GLN A 1 168 ? 15.477 -3.361 -10.595 1.00 95.31 168 GLN A C 1
ATOM 1255 O O . GLN A 1 168 ? 14.268 -3.451 -10.818 1.00 95.31 168 GLN A O 1
ATOM 1260 N N . GLY A 1 169 ? 16.004 -2.382 -9.867 1.00 95.56 169 GLY A N 1
ATOM 1261 C CA . GLY A 1 169 ? 15.207 -1.334 -9.245 1.00 95.56 169 GLY A CA 1
ATOM 1262 C C . GLY A 1 169 ? 14.997 -0.106 -10.138 1.00 95.56 169 GLY A C 1
ATOM 1263 O O . GLY A 1 169 ? 15.945 0.396 -10.737 1.00 95.56 169 GLY A O 1
ATOM 1264 N N . GLU A 1 170 ? 13.778 0.432 -10.155 1.00 96.44 170 GLU A N 1
ATOM 1265 C CA . GLU A 1 170 ? 13.410 1.669 -10.849 1.00 96.44 170 GLU A CA 1
ATOM 1266 C C . GLU A 1 170 ? 12.677 2.623 -9.889 1.00 96.44 170 GLU A C 1
ATOM 1268 O O . GLU A 1 170 ? 11.776 2.223 -9.149 1.00 96.44 170 GLU A O 1
ATOM 1273 N N . ARG A 1 171 ? 13.041 3.910 -9.890 1.00 96.00 171 ARG A N 1
ATOM 1274 C CA . ARG A 1 171 ? 12.348 4.949 -9.110 1.00 96.00 171 ARG A CA 1
ATOM 1275 C C . ARG A 1 171 ? 11.162 5.487 -9.903 1.00 96.00 171 ARG A C 1
ATOM 1277 O O . ARG A 1 171 ? 11.350 6.068 -10.968 1.00 96.00 171 ARG A O 1
ATOM 1284 N N . LEU A 1 172 ? 9.966 5.391 -9.331 1.00 95.44 172 LEU A N 1
ATOM 1285 C CA . LEU A 1 172 ? 8.732 5.927 -9.905 1.00 95.44 172 LEU A CA 1
ATOM 1286 C C . LEU A 1 172 ? 8.197 7.080 -9.054 1.00 95.44 172 LEU A C 1
ATOM 1288 O O . LEU A 1 172 ? 8.114 6.919 -7.842 1.00 95.44 172 LEU A O 1
ATOM 1292 N N . ARG A 1 173 ? 7.830 8.219 -9.657 1.00 95.00 173 ARG A N 1
ATOM 1293 C CA . ARG A 1 173 ? 7.403 9.443 -8.947 1.00 95.00 173 ARG A CA 1
ATOM 1294 C C . ARG A 1 173 ? 5.920 9.764 -9.164 1.00 95.00 173 ARG A C 1
ATOM 1296 O O . ARG A 1 173 ? 5.490 9.719 -10.317 1.00 95.00 173 ARG A O 1
ATOM 1303 N N . PRO A 1 174 ? 5.174 10.183 -8.124 1.00 94.75 174 PRO A N 1
ATOM 1304 C CA . PRO A 1 174 ? 3.857 10.790 -8.293 1.00 94.75 174 PRO A CA 1
ATOM 1305 C C . PRO A 1 174 ? 3.999 12.232 -8.822 1.00 94.75 174 PRO A C 1
ATOM 1307 O O . PRO A 1 174 ? 3.997 13.197 -8.067 1.00 94.75 174 PRO A O 1
ATOM 1310 N N . VAL A 1 175 ? 4.199 12.402 -10.133 1.00 91.88 175 VAL A N 1
ATOM 1311 C CA . VAL A 1 175 ? 4.442 13.726 -10.739 1.00 91.88 175 VAL A CA 1
ATOM 1312 C C . VAL A 1 175 ? 3.259 14.667 -10.491 1.00 91.88 175 VAL A C 1
ATOM 1314 O O . VAL A 1 175 ? 2.116 14.324 -10.777 1.00 91.88 175 VAL A O 1
ATOM 1317 N N . GLY A 1 176 ? 3.544 15.871 -9.985 1.00 90.94 176 GLY A N 1
ATOM 1318 C CA . GLY A 1 176 ? 2.525 16.887 -9.697 1.00 90.94 176 GLY A CA 1
ATOM 1319 C C . GLY A 1 176 ? 1.726 16.650 -8.409 1.00 90.94 176 GLY A C 1
ATOM 1320 O O . GLY A 1 176 ? 0.795 17.402 -8.140 1.00 90.94 176 GLY A O 1
ATOM 1321 N N . ALA A 1 177 ? 2.088 15.645 -7.608 1.00 94.06 177 ALA A N 1
ATOM 1322 C CA . ALA A 1 177 ? 1.445 15.327 -6.339 1.00 94.06 177 ALA A CA 1
ATOM 1323 C C . ALA A 1 177 ? 2.484 14.944 -5.275 1.00 94.06 177 ALA A C 1
ATOM 1325 O O . ALA A 1 177 ? 3.633 14.632 -5.591 1.00 94.06 177 ALA A O 1
ATOM 1326 N N . LYS A 1 178 ? 2.084 14.963 -4.000 1.00 93.25 178 LYS A N 1
ATOM 1327 C CA . LYS A 1 178 ? 2.947 14.489 -2.912 1.00 93.25 178 LYS A CA 1
ATOM 1328 C C . LYS A 1 178 ? 2.992 12.964 -2.875 1.00 93.25 178 LYS A C 1
ATOM 1330 O O . LYS A 1 178 ? 4.068 12.384 -2.791 1.00 93.25 178 LYS A O 1
ATOM 1335 N N . ASP A 1 179 ? 1.834 12.317 -2.961 1.00 95.69 179 ASP A N 1
ATOM 1336 C CA . ASP A 1 179 ? 1.720 10.862 -2.930 1.00 95.69 179 ASP A CA 1
ATOM 1337 C C . ASP A 1 179 ? 0.737 10.332 -3.997 1.00 95.69 179 ASP A C 1
ATOM 1339 O O . ASP A 1 179 ? 0.085 11.084 -4.727 1.00 95.69 179 ASP A O 1
ATOM 1343 N N . TRP A 1 180 ? 0.648 9.008 -4.131 1.00 97.69 180 TRP A N 1
ATOM 1344 C CA . TRP A 1 180 ? -0.225 8.357 -5.118 1.00 97.69 180 TRP A CA 1
ATOM 1345 C C . TRP A 1 180 ? -1.717 8.505 -4.806 1.00 97.69 180 TRP A C 1
ATOM 1347 O O . TRP A 1 180 ? -2.549 8.484 -5.714 1.00 97.69 180 TRP A O 1
ATOM 1357 N N . ASN A 1 181 ? -2.071 8.659 -3.529 1.00 97.62 181 ASN A N 1
ATOM 1358 C CA . ASN A 1 181 ? -3.448 8.892 -3.119 1.00 97.62 181 ASN A CA 1
ATOM 1359 C C . ASN A 1 181 ? -3.875 10.340 -3.410 1.00 97.62 181 ASN A C 1
ATOM 1361 O O . ASN A 1 181 ? -5.059 10.601 -3.606 1.00 97.62 181 ASN A O 1
ATOM 1365 N N . ASP A 1 182 ? -2.945 11.288 -3.466 1.00 97.50 182 ASP A N 1
ATOM 1366 C CA . ASP A 1 182 ? -3.203 12.656 -3.913 1.00 97.50 182 ASP A CA 1
ATOM 1367 C C . ASP A 1 182 ? -3.505 12.711 -5.415 1.00 97.50 182 ASP A C 1
ATOM 1369 O O . ASP A 1 182 ? -4.464 13.377 -5.800 1.00 97.50 182 ASP A O 1
ATOM 1373 N N . ILE A 1 183 ? -2.798 11.937 -6.253 1.00 97.62 183 ILE A N 1
ATOM 1374 C CA . ILE A 1 183 ? -3.160 11.779 -7.678 1.00 97.62 183 ILE A CA 1
ATOM 1375 C C . ILE A 1 183 ? -4.588 11.238 -7.810 1.00 97.62 183 ILE A C 1
ATOM 1377 O O . ILE A 1 183 ? -5.391 11.785 -8.565 1.00 97.62 183 ILE A O 1
ATOM 1381 N N . LEU A 1 184 ? -4.921 10.194 -7.043 1.00 97.19 184 LEU A N 1
ATOM 1382 C CA . LEU A 1 184 ? -6.262 9.606 -7.031 1.00 97.19 184 LEU A CA 1
ATOM 1383 C C . LEU A 1 184 ? -7.337 10.617 -6.610 1.00 97.19 184 LEU A C 1
ATOM 1385 O O . LEU A 1 184 ? -8.378 10.704 -7.253 1.00 97.19 184 LEU A O 1
ATOM 1389 N N . GLN A 1 185 ? -7.102 11.379 -5.541 1.00 97.38 185 GLN A N 1
ATOM 1390 C CA . GLN A 1 185 ? -8.070 12.363 -5.045 1.00 97.38 185 GLN A CA 1
ATOM 1391 C C . GLN A 1 185 ? -8.254 13.536 -6.017 1.00 97.38 185 GLN A C 1
ATOM 1393 O O . GLN A 1 185 ? -9.366 14.037 -6.148 1.00 97.38 185 GLN A O 1
ATOM 1398 N N . ALA A 1 186 ? -7.185 13.978 -6.685 1.00 96.56 186 ALA A N 1
ATOM 1399 C CA . ALA A 1 186 ? -7.230 15.133 -7.578 1.00 96.56 186 ALA A CA 1
ATOM 1400 C C . ALA A 1 186 ? -7.786 14.798 -8.971 1.00 96.56 186 ALA A C 1
ATOM 1402 O O . ALA A 1 186 ? -8.529 15.595 -9.538 1.00 96.56 186 ALA A O 1
ATOM 1403 N N . GLY A 1 187 ? -7.412 13.644 -9.532 1.00 91.75 187 GLY A N 1
ATOM 1404 C CA . GLY A 1 187 ? -7.700 13.290 -10.927 1.00 91.75 187 GLY A CA 1
ATOM 1405 C C . GLY A 1 187 ? -8.452 11.973 -11.127 1.00 91.75 187 GLY A C 1
ATOM 1406 O O . GLY A 1 187 ? -8.715 11.587 -12.265 1.00 91.75 187 GLY A O 1
ATOM 1407 N N . GLY A 1 188 ? -8.798 11.266 -10.051 1.00 93.44 188 GLY A N 1
ATOM 1408 C CA . GLY A 1 188 ? -9.510 9.994 -10.117 1.00 93.44 188 GLY A CA 1
ATOM 1409 C C . GLY A 1 188 ? -8.658 8.819 -10.608 1.00 93.44 188 GLY A C 1
ATOM 1410 O O . GLY A 1 188 ? -7.433 8.887 -10.733 1.00 93.44 188 GLY A O 1
ATOM 1411 N N . VAL A 1 189 ? -9.340 7.701 -10.874 1.00 91.62 189 VAL A N 1
ATOM 1412 C CA . VAL A 1 189 ? -8.720 6.416 -11.243 1.00 91.62 189 VAL A CA 1
ATOM 1413 C C . VAL A 1 189 ? -7.945 6.509 -12.559 1.00 91.62 189 VAL A C 1
ATOM 1415 O O . VAL A 1 189 ? -6.863 5.937 -12.666 1.00 91.62 189 VAL A O 1
ATOM 1418 N N . GLU A 1 190 ? -8.442 7.267 -13.537 1.00 92.81 190 GLU A N 1
ATOM 1419 C CA . GLU A 1 190 ? -7.785 7.393 -14.844 1.00 92.81 190 GLU A CA 1
ATOM 1420 C C . GLU A 1 190 ? -6.493 8.213 -14.777 1.00 92.81 190 GLU A C 1
ATOM 1422 O O . GLU A 1 190 ? -5.491 7.827 -15.381 1.00 92.81 190 GLU A O 1
ATOM 1427 N N . ALA A 1 191 ? -6.455 9.282 -13.973 1.00 94.25 191 ALA A N 1
ATOM 1428 C CA . ALA A 1 191 ? -5.211 10.011 -13.728 1.00 94.25 191 ALA A CA 1
ATOM 1429 C C . ALA A 1 191 ? -4.173 9.122 -13.028 1.00 94.25 191 ALA A C 1
ATOM 1431 O O . ALA A 1 191 ? -2.998 9.118 -13.401 1.00 94.25 191 ALA A O 1
ATOM 1432 N N . LEU A 1 192 ? -4.610 8.316 -12.054 1.00 96.25 192 LEU A N 1
ATOM 1433 C CA . LEU A 1 192 ? -3.739 7.356 -11.381 1.00 96.25 192 LEU A CA 1
ATOM 1434 C C . LEU A 1 192 ? -3.220 6.279 -12.348 1.00 96.25 192 LEU A C 1
ATOM 1436 O O . LEU A 1 192 ? -2.032 5.956 -12.330 1.00 96.25 192 LEU A O 1
ATOM 1440 N N . ARG A 1 193 ? -4.083 5.754 -13.225 1.00 94.31 193 ARG A N 1
ATOM 1441 C CA . ARG A 1 193 ? -3.717 4.779 -14.259 1.00 94.31 193 ARG A CA 1
ATOM 1442 C C . ARG A 1 193 ? -2.676 5.353 -15.217 1.00 94.31 193 ARG A C 1
ATOM 1444 O O . ARG A 1 193 ? -1.680 4.688 -15.489 1.00 94.31 193 ARG A O 1
ATOM 1451 N N . ALA A 1 194 ? -2.870 6.588 -15.679 1.00 93.44 194 ALA A N 1
ATOM 1452 C CA . ALA A 1 194 ? -1.917 7.278 -16.543 1.00 93.44 194 ALA A CA 1
ATOM 1453 C C . ALA A 1 194 ? -0.560 7.480 -15.849 1.00 93.44 194 ALA A C 1
ATOM 1455 O O . ALA A 1 194 ? 0.483 7.196 -16.437 1.00 93.44 194 ALA A O 1
ATOM 1456 N N . ALA A 1 195 ? -0.563 7.886 -14.575 1.00 95.19 195 ALA A N 1
ATOM 1457 C CA . ALA A 1 195 ? 0.659 8.062 -13.789 1.00 95.19 195 ALA A CA 1
ATOM 1458 C C . ALA A 1 195 ? 1.429 6.744 -13.558 1.00 95.19 195 ALA A C 1
ATOM 1460 O O . ALA A 1 195 ? 2.653 6.755 -13.423 1.00 95.19 195 ALA A O 1
ATOM 1461 N N . LEU A 1 196 ? 0.729 5.606 -13.539 1.00 95.25 196 LEU A N 1
ATOM 1462 C CA . LEU A 1 196 ? 1.294 4.266 -13.340 1.00 95.25 196 LEU A CA 1
ATOM 1463 C C . LEU A 1 196 ? 1.498 3.481 -14.647 1.00 95.25 196 LEU A C 1
ATOM 1465 O O . LEU A 1 196 ? 1.863 2.304 -14.597 1.00 95.25 196 LEU A O 1
ATOM 1469 N N . ALA A 1 197 ? 1.325 4.113 -15.812 1.00 92.12 197 ALA A N 1
ATOM 1470 C CA . ALA A 1 197 ? 1.484 3.467 -17.116 1.00 92.12 197 ALA A CA 1
ATOM 1471 C C . ALA A 1 197 ? 2.813 2.693 -17.283 1.00 92.12 197 ALA A C 1
ATOM 1473 O O . ALA A 1 197 ? 2.763 1.571 -17.793 1.00 92.12 197 ALA A O 1
ATOM 1474 N N . PRO A 1 198 ? 3.981 3.184 -16.806 1.00 88.62 198 PRO A N 1
ATOM 1475 C CA . PRO A 1 198 ? 5.231 2.422 -16.888 1.00 88.62 198 PRO A CA 1
ATOM 1476 C C . PRO A 1 198 ? 5.189 1.086 -16.135 1.00 88.62 198 PRO A C 1
ATOM 1478 O O . PRO A 1 198 ? 5.750 0.094 -16.597 1.00 88.62 198 PRO A O 1
ATOM 1481 N N . VAL A 1 199 ? 4.503 1.045 -14.988 1.00 89.00 199 VAL A N 1
ATOM 1482 C CA . VAL A 1 199 ? 4.346 -0.177 -14.190 1.00 89.00 199 VAL A CA 1
ATOM 1483 C C . VAL A 1 199 ? 3.375 -1.119 -14.879 1.00 89.00 199 VAL A C 1
ATOM 1485 O O . VAL A 1 199 ? 3.677 -2.294 -15.039 1.00 89.00 199 VAL A O 1
ATOM 1488 N N . LEU A 1 200 ? 2.234 -0.602 -15.334 1.00 86.62 200 LEU A N 1
ATOM 1489 C CA . LEU A 1 200 ? 1.201 -1.385 -16.013 1.00 86.62 200 LEU A CA 1
ATOM 1490 C C . LEU A 1 200 ? 1.717 -2.042 -17.299 1.00 86.62 200 LEU A C 1
ATOM 1492 O O . LEU A 1 200 ? 1.363 -3.179 -17.580 1.00 86.62 200 LEU A O 1
ATOM 1496 N N . ALA A 1 201 ? 2.598 -1.364 -18.037 1.00 86.31 201 ALA A N 1
ATOM 1497 C CA . ALA A 1 201 ? 3.275 -1.934 -19.200 1.00 86.31 201 ALA A CA 1
ATOM 1498 C C . ALA A 1 201 ? 4.309 -3.017 -18.831 1.00 86.31 201 ALA A C 1
ATOM 1500 O O . ALA A 1 201 ? 4.649 -3.862 -19.657 1.00 86.31 201 ALA A O 1
ATOM 1501 N N . ALA A 1 202 ? 4.843 -2.970 -17.608 1.00 80.88 202 ALA A N 1
ATOM 1502 C CA . ALA A 1 202 ? 5.842 -3.901 -17.094 1.00 80.88 202 ALA A CA 1
ATOM 1503 C C . ALA A 1 202 ? 5.235 -5.125 -16.400 1.00 80.88 202 ALA A C 1
ATOM 1505 O O . ALA A 1 202 ? 5.912 -6.151 -16.313 1.00 80.88 202 ALA A O 1
ATOM 1506 N N . VAL A 1 203 ? 4.000 -5.024 -15.900 1.00 67.50 203 VAL A N 1
ATOM 1507 C CA . VAL A 1 203 ? 3.222 -6.173 -15.436 1.00 67.50 203 VAL A CA 1
ATOM 1508 C C . VAL A 1 203 ? 2.996 -7.066 -16.659 1.00 67.50 203 VAL A C 1
ATOM 1510 O O . VAL A 1 203 ? 2.346 -6.623 -17.608 1.00 67.50 203 VAL A O 1
ATOM 1513 N N . PRO A 1 204 ? 3.554 -8.297 -16.694 1.00 58.97 204 PRO A N 1
ATOM 1514 C CA . PRO A 1 204 ? 3.189 -9.255 -17.731 1.00 58.97 204 PRO A CA 1
ATOM 1515 C C . PRO A 1 204 ? 1.669 -9.328 -17.738 1.00 58.97 204 PRO A C 1
ATOM 1517 O O . PRO A 1 204 ? 1.106 -9.309 -16.647 1.00 58.97 204 PRO A O 1
ATOM 1520 N N . ALA A 1 205 ? 1.017 -9.391 -18.905 1.00 51.44 205 ALA A N 1
ATOM 1521 C CA . ALA A 1 205 ? -0.425 -9.616 -18.972 1.00 51.44 205 ALA A CA 1
ATOM 1522 C C . ALA A 1 205 ? -0.754 -10.835 -18.097 1.00 51.44 205 ALA A C 1
ATOM 1524 O O . ALA A 1 205 ? -0.486 -11.977 -18.471 1.00 51.44 205 ALA A O 1
ATOM 1525 N N . GLY A 1 206 ? -1.176 -10.561 -16.865 1.00 43.12 206 GLY A N 1
ATOM 1526 C CA . GLY A 1 206 ? -1.346 -11.572 -15.847 1.00 43.12 206 GLY A CA 1
ATOM 1527 C C . GLY A 1 206 ? -2.562 -12.393 -16.210 1.00 43.12 206 GLY A C 1
ATOM 1528 O O . GLY A 1 206 ? -3.470 -11.910 -16.893 1.00 43.12 206 GLY A O 1
ATOM 1529 N N . GLU A 1 207 ? -2.582 -13.634 -15.737 1.00 43.47 207 GLU A N 1
ATOM 1530 C CA . GLU A 1 207 ? -3.808 -14.420 -15.690 1.00 43.47 207 GLU A CA 1
ATOM 1531 C C . GLU A 1 207 ? -4.981 -13.586 -15.147 1.00 43.47 207 GLU A C 1
ATOM 1533 O O . GLU A 1 207 ? -4.776 -12.639 -14.382 1.00 43.47 207 GLU A O 1
ATOM 1538 N N . PRO A 1 208 ? -6.208 -13.905 -15.586 1.00 43.62 208 PRO A N 1
ATOM 1539 C CA . PRO A 1 208 ? -7.320 -12.973 -15.581 1.00 43.62 208 PRO A CA 1
ATOM 1540 C C . PRO A 1 208 ? -7.575 -12.380 -14.196 1.00 43.62 208 PRO A C 1
ATOM 1542 O O . PRO A 1 208 ? -7.475 -13.086 -13.193 1.00 43.62 208 PRO A O 1
ATOM 1545 N N . LEU A 1 209 ? -8.011 -11.114 -14.179 1.00 51.72 209 LEU A N 1
ATOM 1546 C CA . LEU A 1 209 ? -8.806 -10.530 -13.094 1.00 51.72 209 LEU A CA 1
ATOM 1547 C C . LEU A 1 209 ? -9.708 -11.612 -12.487 1.00 51.72 209 LEU A C 1
ATOM 1549 O O . LEU A 1 209 ? -10.357 -12.320 -13.259 1.00 51.72 209 LEU A O 1
ATOM 1553 N N . ASP A 1 210 ? -9.723 -11.740 -11.152 1.00 62.75 210 ASP A N 1
ATOM 1554 C CA . ASP A 1 210 ? -10.567 -12.680 -10.396 1.00 62.75 210 ASP A CA 1
ATOM 1555 C C . ASP A 1 210 ? -11.922 -12.870 -11.099 1.00 62.75 210 ASP A C 1
ATOM 1557 O O . ASP A 1 210 ? -12.780 -12.007 -10.998 1.00 62.75 210 ASP A O 1
ATOM 1561 N N . ARG A 1 211 ? -12.138 -13.941 -11.870 1.00 64.69 211 ARG A N 1
ATOM 1562 C CA . ARG A 1 211 ? -13.359 -14.021 -12.688 1.00 64.69 211 ARG A CA 1
ATOM 1563 C C . ARG A 1 211 ? -14.557 -14.262 -11.787 1.00 64.69 211 ARG A C 1
ATOM 1565 O O . ARG A 1 211 ? -14.483 -15.025 -10.823 1.00 64.69 211 ARG A O 1
ATOM 1572 N N . CYS A 1 212 ? -15.690 -13.663 -12.139 1.00 70.00 212 CYS A N 1
ATOM 1573 C CA . CYS A 1 212 ? -16.962 -14.093 -11.574 1.00 70.00 212 CYS A CA 1
ATOM 1574 C C . CYS A 1 212 ? -17.104 -15.621 -11.758 1.00 70.00 212 CYS A C 1
ATOM 1576 O O . CYS A 1 212 ? -16.608 -16.137 -12.761 1.00 70.00 212 CYS A O 1
ATOM 1578 N N . PRO A 1 213 ? -17.804 -16.365 -10.879 1.00 72.50 213 PRO A N 1
ATOM 1579 C CA . PRO A 1 213 ? -18.066 -17.794 -11.084 1.00 72.50 213 PRO A CA 1
ATOM 1580 C C . PRO A 1 213 ? -18.627 -18.172 -12.467 1.00 72.50 213 PRO A C 1
ATOM 1582 O O . PRO A 1 213 ? -18.464 -19.307 -12.900 1.00 72.50 213 PRO A O 1
ATOM 1585 N N . CYS A 1 214 ? -19.248 -17.229 -13.184 1.00 75.88 214 CYS A N 1
ATOM 1586 C CA . CYS A 1 214 ? -19.705 -17.417 -14.565 1.00 75.88 214 CYS A CA 1
ATOM 1587 C C . CYS A 1 214 ? -18.636 -17.194 -15.655 1.00 75.88 214 CYS A C 1
ATOM 1589 O O . CYS A 1 214 ? -18.940 -17.311 -16.836 1.00 75.88 214 CYS A O 1
ATOM 1591 N N . GLY A 1 215 ? -17.405 -16.834 -15.290 1.00 73.31 215 GLY A N 1
ATOM 1592 C CA . GLY A 1 215 ? -16.298 -16.551 -16.206 1.00 73.31 215 GLY A CA 1
ATOM 1593 C C . GLY A 1 215 ? -16.219 -15.107 -16.719 1.00 73.31 215 GLY A C 1
ATOM 1594 O O . GLY A 1 215 ? -15.211 -14.749 -17.331 1.00 73.31 215 GLY A O 1
ATOM 1595 N N . ALA A 1 216 ? -17.224 -14.266 -16.461 1.00 74.81 216 ALA A N 1
ATOM 1596 C CA . ALA A 1 216 ? -17.202 -12.851 -16.839 1.00 74.81 216 ALA A CA 1
ATOM 1597 C C . ALA A 1 216 ? -16.174 -12.038 -16.030 1.00 74.81 216 ALA A C 1
ATOM 1599 O O . ALA A 1 216 ? -15.755 -12.447 -14.939 1.00 74.81 216 ALA A O 1
ATOM 1600 N N . GLU A 1 217 ? -15.788 -10.880 -16.574 1.00 62.88 217 GLU A N 1
ATOM 1601 C CA . GLU A 1 217 ? -14.917 -9.928 -15.881 1.00 62.88 217 GLU A CA 1
ATOM 1602 C C . GLU A 1 217 ? -15.538 -9.467 -14.561 1.00 62.88 217 GLU A C 1
ATOM 1604 O O . GLU A 1 217 ? -16.761 -9.350 -14.420 1.00 62.88 217 GLU A O 1
ATOM 1609 N N . VAL A 1 218 ? -14.677 -9.257 -13.567 1.00 69.06 218 VAL A N 1
ATOM 1610 C CA . VAL A 1 218 ? -15.112 -8.830 -12.242 1.00 69.06 218 VAL A CA 1
ATOM 1611 C C . VAL A 1 218 ? -15.586 -7.393 -12.285 1.00 69.06 218 VAL A C 1
ATOM 1613 O O . VAL A 1 218 ? -14.893 -6.505 -12.766 1.00 69.06 218 VAL A O 1
ATOM 1616 N N . PHE A 1 219 ? -16.771 -7.180 -11.739 1.00 69.44 219 PHE A N 1
ATOM 1617 C CA . PHE A 1 219 ? -17.326 -5.864 -11.489 1.00 69.44 219 PHE A CA 1
ATOM 1618 C C . PHE A 1 219 ? -17.056 -5.447 -10.041 1.00 69.44 219 PHE A C 1
ATOM 1620 O O . PHE A 1 219 ? -16.575 -4.347 -9.790 1.00 69.44 219 PHE A O 1
ATOM 1627 N N . ALA A 1 220 ? -17.303 -6.344 -9.079 1.00 56.47 220 ALA A N 1
ATOM 1628 C CA . ALA A 1 220 ? -17.053 -6.109 -7.658 1.00 56.47 220 ALA A CA 1
ATOM 1629 C C . ALA A 1 220 ? -16.911 -7.433 -6.876 1.00 56.47 220 ALA A C 1
ATOM 1631 O O . ALA A 1 220 ? -16.862 -8.515 -7.461 1.00 56.47 220 ALA A O 1
ATOM 1632 N N . PHE A 1 221 ? -16.800 -7.351 -5.546 1.00 61.75 221 PHE A N 1
ATOM 1633 C CA . PHE A 1 221 ? -16.650 -8.499 -4.645 1.00 61.75 221 PHE A CA 1
ATOM 1634 C C . PHE A 1 221 ? -17.740 -8.499 -3.568 1.00 61.75 221 PHE A C 1
ATOM 1636 O O . PHE A 1 221 ? -18.162 -7.431 -3.120 1.00 61.75 221 PHE A O 1
ATOM 1643 N N . THR A 1 222 ? -18.213 -9.676 -3.148 1.00 56.91 222 THR A N 1
ATOM 1644 C CA . THR A 1 222 ? -19.133 -9.797 -2.003 1.00 56.91 222 THR A CA 1
ATOM 1645 C C . THR A 1 222 ? -18.419 -9.46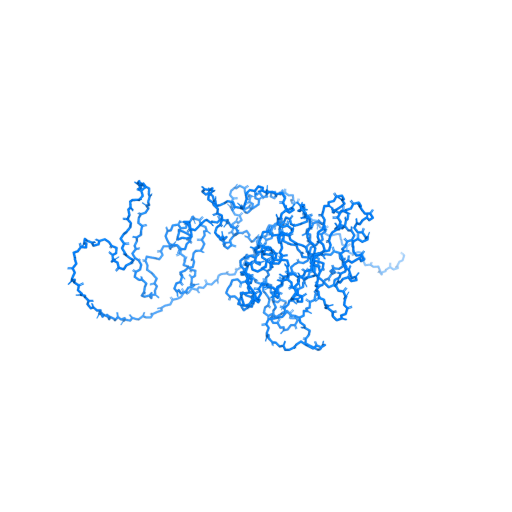7 -0.689 1.00 56.91 222 THR A C 1
ATOM 1647 O O . THR A 1 222 ? -17.191 -9.354 -0.645 1.00 56.91 222 THR A O 1
ATOM 1650 N N . LEU A 1 223 ? -19.173 -9.365 0.412 1.00 44.06 223 LEU A N 1
ATOM 1651 C CA . LEU A 1 223 ? -18.611 -9.175 1.758 1.00 44.06 223 LEU A CA 1
ATOM 1652 C C . LEU A 1 223 ? -17.657 -10.313 2.162 1.00 44.06 223 LEU A C 1
ATOM 1654 O O . LEU A 1 223 ? -16.702 -10.100 2.905 1.00 44.06 223 LEU A O 1
ATOM 1658 N N . GLU A 1 224 ? -17.887 -11.514 1.636 1.00 48.97 224 GLU A N 1
ATOM 1659 C CA . GLU A 1 224 ? -17.053 -12.704 1.815 1.00 48.97 224 GLU A CA 1
ATOM 1660 C C . GLU A 1 224 ? -15.857 -12.744 0.848 1.00 48.97 224 GLU A C 1
ATOM 1662 O O . GLU A 1 224 ? -15.065 -13.686 0.883 1.00 48.97 224 GLU A O 1
ATOM 1667 N N . GLY A 1 225 ? -15.708 -11.729 -0.010 1.00 45.47 225 GLY A N 1
ATOM 1668 C CA . GLY A 1 225 ? -14.607 -11.595 -0.959 1.00 45.47 225 GLY A CA 1
ATOM 1669 C C . GLY A 1 225 ? -14.787 -12.376 -2.262 1.00 45.47 225 GLY A C 1
ATOM 1670 O O . GLY A 1 225 ? -13.806 -12.561 -2.979 1.00 45.47 225 GLY A O 1
ATOM 1671 N N . MET A 1 226 ? -16.002 -12.833 -2.588 1.00 57.62 226 MET A N 1
ATOM 1672 C CA . MET A 1 226 ? -16.269 -13.550 -3.842 1.00 57.62 226 MET A CA 1
ATOM 1673 C C . MET A 1 226 ? -16.414 -12.571 -5.019 1.00 57.62 226 MET A C 1
ATOM 1675 O O . MET A 1 226 ? -17.236 -11.661 -4.917 1.00 57.62 226 MET A O 1
ATOM 1679 N N . PRO A 1 227 ? -15.678 -12.736 -6.135 1.00 63.53 227 PRO A N 1
ATOM 1680 C CA . PRO A 1 227 ? -15.821 -11.879 -7.313 1.00 63.53 227 PRO A CA 1
ATOM 1681 C C . PRO A 1 227 ? -17.181 -12.076 -7.997 1.00 63.53 227 PRO A C 1
ATOM 1683 O O . PRO A 1 227 ? -17.653 -13.204 -8.152 1.00 63.53 227 PRO A O 1
ATOM 1686 N N . TYR A 1 228 ? -17.799 -10.996 -8.469 1.00 71.38 228 TYR A N 1
ATOM 1687 C CA . TYR A 1 228 ? -19.010 -11.039 -9.289 1.00 71.38 228 TYR A CA 1
ATOM 1688 C C . TYR A 1 228 ? -18.969 -10.013 -10.421 1.00 71.38 228 TYR A C 1
ATOM 1690 O O . TYR A 1 228 ? -18.334 -8.971 -10.291 1.00 71.38 228 TYR A O 1
ATOM 1698 N N . CYS A 1 229 ? -19.620 -10.320 -11.545 1.00 76.94 229 CYS A N 1
ATOM 1699 C CA . CYS A 1 229 ? -19.735 -9.421 -12.695 1.00 76.94 229 CYS A CA 1
ATOM 1700 C C . CYS A 1 229 ? -20.980 -8.532 -12.589 1.00 76.94 229 CYS A C 1
ATOM 1702 O O . CYS A 1 229 ? -21.873 -8.805 -11.787 1.00 76.94 229 CYS A O 1
ATOM 1704 N N . GLU A 1 230 ? -21.065 -7.500 -13.427 1.00 74.69 230 GLU A N 1
ATOM 1705 C CA . GLU A 1 230 ? -22.159 -6.521 -13.414 1.00 74.69 230 GLU A CA 1
ATOM 1706 C C . GLU A 1 230 ? -23.529 -7.197 -13.576 1.00 74.69 230 GLU A C 1
ATOM 1708 O O . GLU A 1 230 ? -24.458 -6.913 -12.826 1.00 74.69 230 GLU A O 1
ATOM 1713 N N . ALA A 1 231 ? -23.620 -8.209 -14.445 1.00 74.94 231 ALA A N 1
ATOM 1714 C CA . ALA A 1 231 ? -24.834 -9.002 -14.645 1.00 74.94 231 ALA A CA 1
ATOM 1715 C C . ALA A 1 231 ? -25.250 -9.838 -13.416 1.00 74.94 231 ALA A C 1
ATOM 1717 O O . ALA A 1 231 ? -26.430 -10.136 -13.246 1.00 74.94 231 ALA A O 1
ATOM 1718 N N . HIS A 1 232 ? -24.304 -10.212 -12.546 1.00 78.94 232 HIS A N 1
ATOM 1719 C CA . HIS A 1 232 ? -24.591 -10.929 -11.298 1.00 78.94 232 HIS A CA 1
ATOM 1720 C C . HIS A 1 232 ? -24.794 -10.001 -10.098 1.00 78.94 232 HIS A C 1
ATOM 1722 O O . HIS A 1 232 ? -25.240 -10.476 -9.051 1.00 78.94 232 HIS A O 1
ATOM 1728 N N . ALA A 1 233 ? -24.524 -8.698 -10.228 1.00 67.62 233 ALA A N 1
ATOM 1729 C CA . ALA A 1 233 ? -24.760 -7.743 -9.153 1.00 67.62 233 ALA A CA 1
ATOM 1730 C C . ALA A 1 233 ? -26.236 -7.756 -8.698 1.00 67.62 233 ALA A C 1
ATOM 1732 O O . ALA A 1 233 ? -26.471 -7.964 -7.506 1.00 67.62 233 ALA A O 1
ATOM 1733 N N . PRO A 1 234 ? -27.251 -7.684 -9.590 1.00 66.94 234 PRO A N 1
ATOM 1734 C CA . PRO A 1 234 ? -28.651 -7.716 -9.171 1.00 66.94 234 PRO A CA 1
ATOM 1735 C C . PRO A 1 234 ? -29.023 -8.995 -8.416 1.00 66.94 234 PRO A C 1
ATOM 1737 O O . PRO A 1 234 ? -29.753 -8.924 -7.440 1.00 66.94 234 PRO A O 1
ATOM 1740 N N . ALA A 1 235 ? -28.487 -10.158 -8.804 1.00 61.69 235 ALA A N 1
ATOM 1741 C CA . ALA A 1 235 ? -28.800 -11.443 -8.169 1.00 61.69 235 ALA A CA 1
ATOM 1742 C C . ALA A 1 235 ? -28.205 -11.597 -6.755 1.00 61.69 235 ALA A C 1
ATOM 1744 O O . ALA A 1 235 ? -28.738 -12.355 -5.942 1.00 61.69 235 ALA A O 1
ATOM 1745 N N . LEU A 1 236 ? -27.116 -10.884 -6.453 1.00 56.28 236 LEU A N 1
ATOM 1746 C CA . LEU A 1 236 ? -26.509 -10.842 -5.118 1.00 56.28 236 LEU A CA 1
ATOM 1747 C C . LEU A 1 236 ? -27.224 -9.871 -4.174 1.00 56.28 236 LEU A C 1
ATOM 1749 O O . LEU A 1 236 ? -27.191 -10.062 -2.958 1.00 56.28 236 LEU A O 1
ATOM 1753 N N . PHE A 1 237 ? -27.878 -8.850 -4.731 1.00 54.28 237 PHE A N 1
ATOM 1754 C CA . PHE A 1 237 ? -28.628 -7.843 -3.977 1.00 54.28 237 PHE A CA 1
ATOM 1755 C C . PHE A 1 237 ? -30.151 -8.046 -4.036 1.00 54.28 237 PHE A C 1
ATOM 1757 O O . PHE A 1 237 ? -30.888 -7.363 -3.323 1.00 54.28 237 PHE A O 1
ATOM 1764 N N . ALA A 1 238 ? -30.629 -9.004 -4.834 1.00 51.59 238 ALA A N 1
ATOM 1765 C CA . ALA A 1 238 ? -32.026 -9.399 -4.883 1.00 51.59 238 ALA A CA 1
ATOM 1766 C C . ALA A 1 238 ? -32.381 -10.234 -3.638 1.00 51.59 238 ALA A C 1
ATOM 1768 O O . ALA A 1 238 ? -31.684 -11.198 -3.307 1.00 51.59 238 ALA A O 1
ATOM 1769 N N . PRO A 1 239 ? -33.486 -9.909 -2.949 1.00 45.19 239 PRO A N 1
ATOM 1770 C CA . PRO A 1 239 ? -33.818 -10.488 -1.648 1.00 45.19 239 PRO A CA 1
ATOM 1771 C C . PRO A 1 239 ? -34.089 -12.005 -1.657 1.00 45.19 239 PRO A C 1
ATOM 1773 O O . PRO A 1 239 ? -34.052 -12.609 -0.588 1.00 45.19 239 PRO A O 1
ATOM 1776 N N . ASN A 1 240 ? -34.300 -12.635 -2.824 1.00 43.81 240 ASN A N 1
ATOM 1777 C CA . ASN A 1 240 ? -34.762 -14.028 -2.928 1.00 43.81 240 ASN A CA 1
ATOM 1778 C C . ASN A 1 240 ? -33.864 -14.995 -3.730 1.00 43.81 240 ASN A C 1
ATOM 1780 O O . ASN A 1 240 ? -34.219 -16.164 -3.853 1.00 43.81 240 ASN A O 1
ATOM 1784 N N . THR A 1 241 ? -32.704 -14.577 -4.251 1.00 43.91 241 THR A N 1
ATOM 1785 C CA . THR A 1 241 ? -31.829 -15.457 -5.069 1.00 43.91 241 THR A CA 1
ATOM 1786 C C . THR A 1 241 ? -30.504 -15.826 -4.410 1.00 43.91 241 THR A C 1
ATOM 1788 O O . THR A 1 241 ? -29.682 -16.524 -5.004 1.00 43.91 241 THR A O 1
ATOM 1791 N N . ALA A 1 242 ? -30.279 -15.384 -3.176 1.00 41.06 242 ALA A N 1
ATOM 1792 C CA . ALA A 1 242 ? -29.039 -15.652 -2.472 1.00 41.06 242 ALA A CA 1
ATOM 1793 C C . ALA A 1 242 ? -28.900 -17.141 -2.116 1.00 41.06 242 ALA A C 1
ATOM 1795 O O . ALA A 1 242 ? -29.820 -17.769 -1.584 1.00 41.06 242 ALA A O 1
ATOM 1796 N N . ALA A 1 243 ? -27.721 -17.702 -2.391 1.00 42.22 243 ALA A N 1
ATOM 1797 C CA . ALA A 1 243 ? -27.376 -19.068 -2.026 1.00 42.22 243 ALA A CA 1
ATOM 1798 C C . ALA A 1 243 ? -27.587 -19.306 -0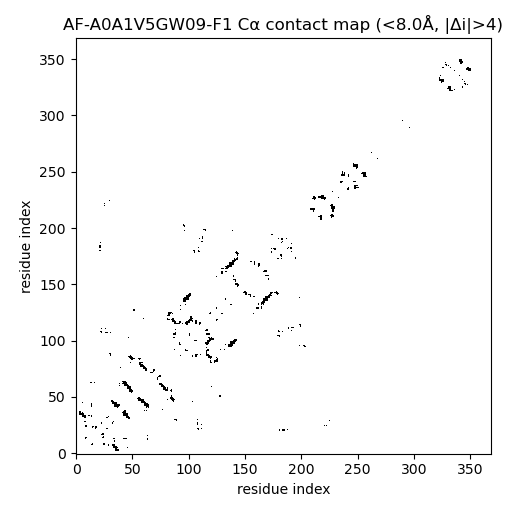.513 1.00 42.22 243 ALA A C 1
ATOM 1800 O O . ALA A 1 243 ? -27.447 -18.388 0.303 1.00 42.22 243 ALA A O 1
ATOM 1801 N N . PRO A 1 244 ? -27.918 -20.536 -0.083 1.00 36.66 244 PRO A N 1
ATOM 1802 C CA . PRO A 1 244 ? -28.115 -20.825 1.329 1.00 36.66 244 PRO A CA 1
ATOM 1803 C C . PRO A 1 244 ? -26.841 -20.522 2.137 1.00 36.66 244 PRO A C 1
ATOM 1805 O O . PRO A 1 244 ? -25.882 -21.281 2.096 1.00 36.66 244 PRO A O 1
ATOM 1808 N N . GLY A 1 245 ? -26.859 -19.429 2.909 1.00 40.16 245 GLY A N 1
ATOM 1809 C CA . GLY A 1 245 ? -25.750 -19.023 3.788 1.00 40.16 245 GLY A CA 1
ATOM 1810 C C . GLY A 1 245 ? -25.309 -17.564 3.648 1.00 40.16 245 GLY A C 1
ATOM 1811 O O . GLY A 1 245 ? -24.626 -17.064 4.534 1.00 40.16 245 GLY A O 1
ATOM 1812 N N . THR A 1 246 ? -25.734 -16.860 2.600 1.00 41.03 246 THR A N 1
ATOM 1813 C CA . THR A 1 246 ? -25.467 -15.424 2.431 1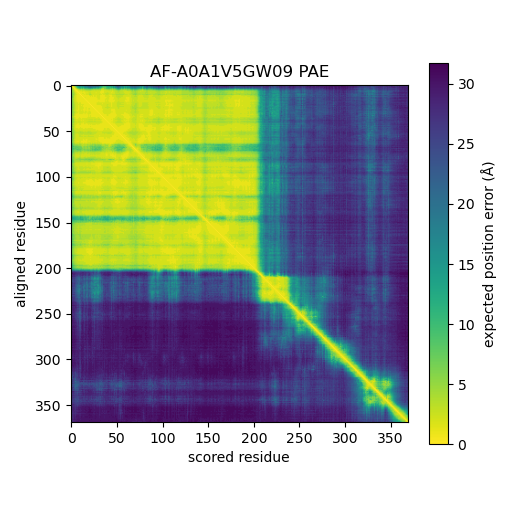.00 41.03 246 THR A CA 1
ATOM 1814 C C . THR A 1 246 ? -26.564 -14.587 3.084 1.00 41.03 246 THR A C 1
ATOM 1816 O O . THR A 1 246 ? -27.734 -14.672 2.714 1.00 41.03 246 THR A O 1
ATOM 1819 N N . SER A 1 247 ? -26.196 -13.784 4.082 1.00 40.84 247 SER A N 1
ATOM 1820 C CA . SER A 1 247 ? -27.083 -12.791 4.688 1.00 40.84 247 SER A CA 1
ATOM 1821 C C . SER A 1 247 ? -27.199 -11.575 3.769 1.00 40.84 247 SER A C 1
ATOM 1823 O O . SER A 1 247 ? -26.265 -10.780 3.683 1.00 40.84 247 SER A O 1
ATOM 1825 N N . VAL A 1 248 ? -28.337 -11.419 3.093 1.00 42.81 248 VAL A N 1
ATOM 1826 C CA . VAL A 1 248 ? -28.617 -10.241 2.257 1.00 42.81 248 VAL A CA 1
ATOM 1827 C C . VAL A 1 248 ? -29.186 -9.123 3.131 1.00 42.81 248 VAL A C 1
ATOM 1829 O O . VAL A 1 248 ? -30.029 -9.359 4.003 1.00 42.81 248 VAL A O 1
ATOM 1832 N N . ARG A 1 249 ? -28.714 -7.892 2.916 1.00 42.31 249 ARG A N 1
ATOM 1833 C CA . ARG A 1 249 ? -29.317 -6.688 3.498 1.00 42.31 249 ARG A CA 1
ATOM 1834 C C . ARG A 1 249 ? -30.306 -6.096 2.507 1.00 42.31 249 ARG A C 1
ATOM 1836 O O . ARG A 1 249 ? -29.996 -5.975 1.328 1.00 42.31 249 ARG A O 1
ATOM 1843 N N . CYS A 1 250 ? -31.468 -5.683 3.001 1.00 40.97 250 CYS A N 1
ATOM 1844 C CA . CYS A 1 250 ? -32.405 -4.899 2.204 1.00 40.97 250 CYS A CA 1
ATOM 1845 C C . CYS A 1 250 ? -31.732 -3.575 1.777 1.00 40.97 250 CYS A C 1
ATOM 1847 O O . CYS A 1 250 ? -31.288 -2.839 2.665 1.00 40.97 250 CYS A O 1
ATOM 1849 N N . PRO A 1 251 ? -31.667 -3.238 0.475 1.00 37.31 251 PRO A N 1
ATOM 1850 C CA . PRO A 1 251 ? -31.004 -2.019 0.005 1.00 37.31 251 PRO A CA 1
ATOM 1851 C C . PRO A 1 251 ? -31.694 -0.732 0.489 1.00 37.31 251 PRO A C 1
ATOM 1853 O O . PRO A 1 251 ? -31.046 0.306 0.590 1.00 37.31 251 PRO A O 1
ATOM 1856 N N . ALA A 1 252 ? -32.977 -0.799 0.864 1.00 35.28 252 ALA A N 1
ATOM 1857 C CA . ALA A 1 252 ? -33.734 0.351 1.357 1.00 35.28 252 ALA A CA 1
ATOM 1858 C C . ALA A 1 252 ? -33.547 0.624 2.863 1.00 35.28 252 ALA A C 1
ATOM 1860 O O . ALA A 1 252 ? -33.528 1.777 3.280 1.00 35.28 252 ALA A O 1
ATOM 1861 N N . CYS A 1 253 ? -33.402 -0.408 3.704 1.00 40.31 253 CYS A N 1
ATOM 1862 C CA . CYS A 1 253 ? -33.417 -0.236 5.169 1.00 40.31 253 CYS A CA 1
ATOM 1863 C C . CYS A 1 253 ? -32.235 -0.879 5.914 1.00 40.31 253 CYS A C 1
ATOM 1865 O O . CYS A 1 253 ? -32.184 -0.829 7.143 1.00 40.31 253 CYS A O 1
ATOM 1867 N N . TRP A 1 254 ? -31.304 -1.519 5.199 1.00 43.38 254 TRP A N 1
ATOM 1868 C CA . TRP A 1 254 ? -30.020 -2.037 5.700 1.00 43.38 254 TRP A CA 1
ATOM 1869 C C . TRP A 1 254 ? -30.082 -3.083 6.830 1.00 43.38 254 TRP A C 1
ATOM 1871 O O . TRP A 1 254 ? -29.039 -3.465 7.378 1.00 43.38 254 TRP A O 1
ATOM 1881 N N . ARG A 1 255 ? -31.275 -3.595 7.165 1.00 42.69 255 ARG A N 1
ATOM 1882 C CA . ARG A 1 255 ? -31.472 -4.686 8.132 1.00 42.69 255 ARG A CA 1
ATOM 1883 C C . ARG A 1 255 ? -31.126 -6.040 7.511 1.00 42.69 255 ARG A C 1
ATOM 1885 O O . ARG A 1 255 ? -31.411 -6.286 6.341 1.00 42.69 255 ARG A O 1
ATOM 1892 N N . ILE A 1 256 ? -30.536 -6.913 8.328 1.00 45.91 256 ILE A N 1
ATOM 1893 C CA . ILE A 1 256 ? -30.309 -8.327 8.012 1.00 45.91 256 ILE A CA 1
ATOM 1894 C C . ILE A 1 256 ? -31.661 -9.033 8.131 1.00 45.91 256 ILE A C 1
ATOM 1896 O O . ILE A 1 256 ? -32.232 -9.065 9.222 1.00 45.91 256 ILE A O 1
ATOM 1900 N N . LEU A 1 257 ? -32.193 -9.556 7.026 1.00 42.22 257 LEU A N 1
ATOM 1901 C CA . LEU A 1 257 ? -33.432 -10.332 7.058 1.00 42.22 257 LEU A CA 1
ATOM 1902 C C . LEU A 1 257 ? -33.097 -11.806 7.351 1.00 42.22 257 LEU A C 1
ATOM 1904 O O . LEU A 1 257 ? -32.295 -12.396 6.622 1.00 42.22 257 LEU A O 1
ATOM 1908 N N . PRO A 1 258 ? -33.669 -12.432 8.397 1.00 37.25 258 PRO A N 1
ATOM 1909 C CA . PRO A 1 258 ? -33.664 -13.885 8.498 1.00 37.25 258 PRO A CA 1
ATOM 1910 C C . PRO A 1 258 ? -34.533 -14.474 7.374 1.00 37.25 258 PRO A C 1
ATOM 1912 O O . PRO A 1 258 ? -35.494 -13.842 6.932 1.00 37.25 258 PRO A O 1
ATOM 1915 N N . ARG A 1 259 ? -34.167 -15.669 6.885 1.00 35.41 259 ARG A N 1
ATOM 1916 C CA . ARG A 1 259 ? -34.846 -16.352 5.767 1.00 35.41 259 ARG A CA 1
ATOM 1917 C C . ARG A 1 259 ? -36.372 -16.317 5.929 1.00 35.41 259 ARG A C 1
ATOM 1919 O O . ARG A 1 259 ? -36.874 -16.709 6.978 1.00 35.41 259 ARG A O 1
ATOM 1926 N N . GLY A 1 260 ? -37.080 -15.944 4.862 1.00 37.81 260 GLY A N 1
ATOM 1927 C CA . GLY A 1 260 ? -38.519 -16.196 4.730 1.00 37.81 260 GLY A CA 1
ATOM 1928 C C . GLY A 1 260 ? -39.467 -15.120 5.260 1.00 37.81 260 GLY A C 1
ATOM 1929 O O . GLY A 1 260 ? -40.626 -15.429 5.508 1.00 37.81 260 GLY A O 1
ATOM 1930 N N . HIS A 1 261 ? -39.042 -13.864 5.416 1.00 35.50 261 HIS A N 1
ATOM 1931 C CA . HIS A 1 261 ? -40.024 -12.785 5.556 1.00 35.50 261 HIS A CA 1
ATOM 1932 C C . HIS A 1 261 ? -40.591 -12.414 4.182 1.00 35.50 261 HIS A C 1
ATOM 1934 O O . HIS A 1 261 ? -39.924 -11.764 3.385 1.00 35.50 261 HIS A O 1
ATOM 1940 N N . GLU A 1 262 ? -41.841 -12.809 3.935 1.00 38.91 262 GLU A N 1
ATOM 1941 C CA . GLU A 1 262 ? -42.595 -12.521 2.705 1.00 38.91 262 GLU A CA 1
ATOM 1942 C C . GLU A 1 262 ? -42.824 -11.017 2.467 1.00 38.91 262 GLU A C 1
ATOM 1944 O O . GLU A 1 262 ? -43.134 -10.615 1.348 1.00 38.91 262 GLU A O 1
ATOM 1949 N N . ARG A 1 263 ? -42.641 -10.160 3.486 1.00 42.53 263 ARG A N 1
ATOM 1950 C CA . ARG A 1 263 ? -42.686 -8.694 3.358 1.00 42.53 263 ARG A CA 1
ATOM 1951 C C . ARG A 1 263 ? -41.713 -7.997 4.307 1.00 42.53 263 ARG A C 1
ATOM 1953 O O . ARG A 1 263 ? -41.626 -8.325 5.492 1.00 42.53 263 ARG A O 1
ATOM 1960 N N . CYS A 1 264 ? -41.017 -6.988 3.782 1.00 38.94 264 CYS A N 1
ATOM 1961 C CA . CYS A 1 264 ? -40.269 -6.014 4.574 1.00 38.94 264 CYS A CA 1
ATOM 1962 C C . CYS A 1 264 ? -41.268 -5.170 5.400 1.00 38.94 264 CYS A C 1
ATOM 1964 O O . CYS A 1 264 ? -42.254 -4.700 4.829 1.00 38.94 264 CYS A O 1
ATOM 1966 N N . PRO A 1 265 ? -41.080 -4.964 6.719 1.00 40.12 265 PRO A N 1
ATOM 1967 C CA . PRO A 1 265 ? -41.988 -4.150 7.523 1.00 40.12 265 PRO A CA 1
ATOM 1968 C C . PRO A 1 265 ? -41.726 -2.664 7.240 1.00 40.12 265 PRO A C 1
ATOM 1970 O O . PRO A 1 265 ? -40.982 -1.999 7.960 1.00 40.12 265 PRO A O 1
ATOM 1973 N N . GLY A 1 266 ? -42.303 -2.179 6.143 1.00 40.25 266 GLY A N 1
ATOM 1974 C CA . GLY A 1 266 ? -42.199 -0.808 5.649 1.00 40.25 266 GLY A CA 1
ATOM 1975 C C . GLY A 1 266 ? -42.177 -0.778 4.121 1.00 40.25 266 GLY A C 1
ATOM 1976 O O . GLY A 1 266 ? -41.195 -1.213 3.531 1.00 40.25 266 GLY A O 1
ATOM 1977 N N . ALA A 1 267 ? -43.283 -0.312 3.527 1.00 41.19 267 ALA A N 1
ATOM 1978 C CA . ALA A 1 267 ? -43.515 0.099 2.131 1.00 41.19 267 ALA A CA 1
ATOM 1979 C C . ALA A 1 267 ? -42.409 -0.216 1.092 1.00 41.19 267 ALA A C 1
ATOM 1981 O O . ALA A 1 267 ? -41.805 0.688 0.522 1.00 41.19 267 ALA A O 1
ATOM 1982 N N . CYS A 1 268 ? -42.137 -1.495 0.826 1.00 38.59 268 CYS A N 1
ATOM 1983 C CA . CYS A 1 268 ? -41.243 -1.916 -0.251 1.00 38.59 268 CYS A CA 1
ATOM 1984 C C . CYS A 1 268 ? -42.066 -2.714 -1.268 1.00 38.59 268 CYS A C 1
ATOM 1986 O O . CYS A 1 268 ? -42.391 -3.874 -1.027 1.00 38.59 268 CYS A O 1
ATOM 1988 N N . GLU A 1 269 ? -42.441 -2.074 -2.377 1.00 37.94 269 GLU A N 1
ATOM 1989 C CA . GLU A 1 269 ? -43.292 -2.639 -3.438 1.00 37.94 269 GLU A CA 1
ATOM 1990 C C . GLU A 1 269 ? -42.501 -3.375 -4.536 1.00 37.94 269 GLU A C 1
ATOM 1992 O O . GLU A 1 269 ? -42.827 -3.297 -5.719 1.00 37.94 269 GLU A O 1
ATOM 1997 N N . LEU A 1 270 ? -41.437 -4.105 -4.191 1.00 33.41 270 LEU A N 1
ATOM 1998 C CA . LEU A 1 270 ? -40.711 -4.877 -5.204 1.00 33.41 270 LEU A CA 1
ATOM 1999 C C . LEU A 1 270 ? -41.391 -6.231 -5.436 1.00 33.41 270 LEU A C 1
ATOM 2001 O O . LEU A 1 270 ? -41.425 -7.087 -4.550 1.00 33.41 270 LEU A O 1
ATOM 2005 N N . ARG A 1 271 ? -41.944 -6.403 -6.644 1.00 28.64 271 ARG A N 1
ATOM 2006 C CA . ARG A 1 271 ? -42.525 -7.663 -7.123 1.00 28.64 271 ARG A CA 1
ATOM 2007 C C . ARG A 1 271 ? -41.461 -8.743 -7.330 1.00 28.64 271 ARG A C 1
ATOM 2009 O O . ARG A 1 271 ? -40.298 -8.478 -7.623 1.00 28.64 271 ARG A O 1
ATOM 2016 N N . GLU A 1 272 ? -41.929 -9.974 -7.183 1.00 29.56 272 GLU A N 1
ATOM 2017 C CA . GLU A 1 272 ? -41.214 -11.231 -7.367 1.00 29.56 272 GLU A CA 1
ATOM 2018 C C . GLU A 1 272 ? -40.660 -11.372 -8.798 1.00 29.56 272 GLU A C 1
ATOM 2020 O O . GLU A 1 272 ? -41.375 -11.132 -9.770 1.00 29.56 272 GLU A O 1
ATOM 2025 N N . VAL A 1 273 ? -39.395 -11.786 -8.938 1.00 30.03 273 VAL A N 1
ATOM 2026 C CA . VAL A 1 273 ? -38.826 -12.212 -10.226 1.00 30.03 273 VAL A CA 1
ATOM 2027 C C . VAL A 1 273 ? -38.570 -13.713 -10.157 1.00 30.03 273 VAL A C 1
ATOM 2029 O O . VAL A 1 273 ? -37.621 -14.174 -9.520 1.00 30.03 273 VAL A O 1
ATOM 2032 N N . THR A 1 274 ? -39.425 -14.487 -10.819 1.00 31.31 274 THR A N 1
ATOM 2033 C CA . THR A 1 274 ? -39.241 -15.922 -11.050 1.00 31.31 274 THR A CA 1
ATOM 2034 C C . THR A 1 274 ? -38.179 -16.152 -12.128 1.00 31.31 274 THR A C 1
ATOM 2036 O O . THR A 1 274 ? -38.385 -15.836 -13.293 1.00 31.31 274 THR A O 1
ATOM 2039 N N . SER A 1 275 ? -37.031 -16.677 -11.691 1.00 36.19 275 SER A N 1
ATOM 2040 C CA . SER A 1 275 ? -35.914 -17.304 -12.425 1.00 36.19 275 SER A CA 1
ATOM 2041 C C . SER A 1 275 ? -35.887 -17.257 -13.970 1.00 36.19 275 SER A C 1
ATOM 2043 O O . SER A 1 275 ? -36.718 -17.869 -14.638 1.00 36.19 275 SER A O 1
ATOM 2045 N N . CYS A 1 276 ? -34.799 -16.722 -14.539 1.00 28.89 276 CYS A N 1
ATOM 2046 C CA . CYS A 1 276 ? -34.507 -16.708 -15.984 1.00 28.89 276 CYS A CA 1
ATOM 2047 C C . CYS A 1 276 ? -33.850 -17.995 -16.525 1.00 28.89 276 CYS A C 1
ATOM 2049 O O . CYS A 1 276 ? -32.921 -17.932 -17.334 1.00 28.89 276 CYS A O 1
ATOM 2051 N N . ALA A 1 277 ? -34.314 -19.177 -16.124 1.00 32.56 277 ALA A N 1
ATOM 2052 C CA . ALA A 1 277 ? -33.917 -20.402 -16.816 1.00 32.56 277 ALA A CA 1
ATOM 2053 C C . ALA A 1 277 ? -34.699 -20.515 -18.142 1.00 32.56 277 ALA A C 1
ATOM 2055 O O . ALA A 1 277 ? -35.666 -21.265 -18.215 1.00 32.56 277 ALA A O 1
ATOM 2056 N N . GLY A 1 278 ? -34.321 -19.747 -19.177 1.00 36.50 278 GLY A N 1
ATOM 2057 C CA . GLY A 1 278 ? -34.857 -19.983 -20.529 1.00 36.50 278 GLY A CA 1
ATOM 2058 C C . GLY A 1 278 ? -34.938 -18.845 -21.555 1.00 36.50 278 GLY A C 1
ATOM 2059 O O . GLY A 1 278 ? -35.615 -19.051 -22.557 1.00 36.50 278 GLY A O 1
ATOM 2060 N N . LEU A 1 279 ? -34.310 -17.675 -21.390 1.00 31.77 279 LEU A N 1
ATOM 2061 C CA . LEU A 1 279 ? -34.445 -16.611 -22.405 1.00 31.77 279 LEU A CA 1
ATOM 2062 C C . LEU A 1 279 ? -33.389 -16.711 -23.531 1.00 31.77 279 LEU A C 1
ATOM 2064 O O . LEU A 1 279 ? -32.196 -16.787 -23.227 1.00 31.77 279 LEU A O 1
ATOM 2068 N N . PRO A 1 280 ? -33.791 -16.688 -24.823 1.00 38.81 280 PRO A N 1
ATOM 2069 C CA . PRO A 1 280 ? -32.870 -16.499 -25.941 1.00 38.81 280 PRO A CA 1
ATOM 2070 C C . PRO A 1 280 ? -32.397 -15.036 -26.021 1.00 38.81 280 PRO A C 1
ATOM 2072 O O . PRO A 1 280 ? -32.998 -14.145 -25.422 1.00 38.81 280 PRO A O 1
ATOM 2075 N N . ALA A 1 281 ? -31.302 -14.797 -26.750 1.00 33.81 281 ALA A N 1
ATOM 2076 C CA . ALA A 1 281 ? -30.641 -13.492 -26.856 1.00 33.81 281 ALA A CA 1
ATOM 2077 C C . ALA A 1 281 ? -31.623 -12.343 -27.173 1.00 33.81 281 ALA A C 1
ATOM 2079 O O . ALA A 1 281 ? -32.434 -12.447 -28.093 1.00 33.81 281 ALA A O 1
ATOM 2080 N N . ALA A 1 282 ? -31.540 -11.255 -26.401 1.00 37.03 282 ALA A N 1
ATOM 2081 C CA . ALA A 1 282 ? -32.479 -10.140 -26.474 1.00 37.03 282 ALA A CA 1
ATOM 2082 C C . ALA A 1 282 ? -32.326 -9.321 -27.772 1.00 37.03 282 ALA A C 1
ATOM 2084 O O . ALA A 1 282 ? -31.224 -8.907 -28.135 1.00 37.03 282 ALA A O 1
ATOM 2085 N N . GLY A 1 283 ? -33.458 -9.072 -28.440 1.00 36.62 283 GLY A N 1
ATOM 2086 C CA . GLY A 1 283 ? -33.624 -8.010 -29.439 1.00 36.62 283 GLY A CA 1
ATOM 2087 C C . GLY A 1 283 ? -33.752 -6.617 -28.792 1.00 36.62 283 GLY A C 1
ATOM 2088 O O . GLY A 1 283 ? -33.607 -6.499 -27.574 1.00 36.62 283 GLY A O 1
ATOM 2089 N N . PRO A 1 284 ? -33.992 -5.551 -29.581 1.00 34.16 284 PRO A N 1
ATOM 2090 C CA . PRO A 1 284 ? -33.861 -4.169 -29.114 1.00 34.16 284 PRO A CA 1
ATOM 2091 C C . PRO A 1 284 ? -34.855 -3.821 -27.995 1.00 34.16 284 PRO A C 1
ATOM 2093 O O . PRO A 1 284 ? -36.030 -4.177 -28.057 1.00 34.16 284 PRO A O 1
ATOM 2096 N N . ALA A 1 285 ? -34.349 -3.129 -26.971 1.00 39.09 285 ALA A N 1
ATOM 2097 C CA . ALA A 1 285 ? -35.040 -2.842 -25.716 1.00 39.09 285 ALA A CA 1
ATOM 2098 C C . ALA A 1 285 ? -35.984 -1.626 -25.796 1.00 39.09 285 ALA A C 1
ATOM 2100 O O . ALA A 1 285 ? -35.707 -0.653 -26.499 1.00 39.09 285 ALA A O 1
ATOM 2101 N N . ALA A 1 286 ? -37.078 -1.684 -25.031 1.00 36.12 286 ALA A N 1
ATOM 2102 C CA . ALA A 1 286 ? -38.010 -0.578 -24.817 1.00 36.12 286 ALA A CA 1
ATOM 2103 C C . ALA A 1 286 ? -37.399 0.531 -23.924 1.00 36.12 286 ALA A C 1
ATOM 2105 O O . ALA A 1 286 ? -36.456 0.256 -23.176 1.00 36.12 286 ALA A O 1
ATOM 2106 N N . PRO A 1 287 ? -37.918 1.776 -23.973 1.00 40.56 287 PRO A N 1
ATOM 2107 C CA . PRO A 1 287 ? -37.448 2.869 -23.126 1.00 40.56 287 PRO A CA 1
ATOM 2108 C C . PRO A 1 287 ? -37.709 2.613 -21.637 1.00 40.56 287 PRO A C 1
ATOM 2110 O O . PRO A 1 287 ? -38.618 1.878 -21.257 1.00 40.56 287 PRO A O 1
ATOM 2113 N N . PHE A 1 288 ? -36.901 3.272 -20.811 1.00 38.03 288 PHE A N 1
ATOM 2114 C CA . PHE A 1 288 ? -36.640 2.947 -19.407 1.00 38.03 288 PHE A CA 1
ATOM 2115 C C . PHE A 1 288 ? -37.841 3.078 -18.448 1.00 38.03 288 PHE A C 1
ATOM 2117 O O . PHE A 1 288 ? -37.803 2.503 -17.364 1.00 38.03 288 PHE A O 1
ATOM 2124 N N . ASP A 1 289 ? -38.921 3.755 -18.852 1.00 37.22 289 ASP A N 1
ATOM 2125 C CA . ASP A 1 289 ? -39.985 4.179 -17.926 1.00 37.22 289 ASP A CA 1
ATOM 2126 C C . ASP A 1 289 ? -41.329 3.443 -18.115 1.00 37.22 289 ASP A C 1
ATOM 2128 O O . ASP A 1 289 ? -42.344 3.832 -17.538 1.00 37.22 289 ASP A O 1
ATOM 2132 N N . ALA A 1 290 ? -41.367 2.359 -18.902 1.00 38.38 290 ALA A N 1
ATOM 2133 C CA . ALA A 1 290 ? -42.560 1.515 -19.019 1.00 38.38 290 ALA A CA 1
ATOM 2134 C C . ALA A 1 290 ? -42.675 0.535 -17.827 1.00 38.38 290 ALA A C 1
ATOM 2136 O O . ALA A 1 290 ? -41.722 -0.201 -17.549 1.00 38.38 290 ALA A O 1
ATOM 2137 N N . PRO A 1 291 ? -43.823 0.458 -17.124 1.00 37.97 291 PRO A N 1
ATOM 2138 C CA . PRO A 1 291 ? -43.992 -0.483 -16.024 1.00 37.97 291 PRO A CA 1
ATOM 2139 C C . PRO A 1 291 ? -43.951 -1.935 -16.520 1.00 37.97 291 PRO A C 1
ATOM 2141 O O . PRO A 1 291 ? -44.471 -2.278 -17.583 1.00 37.97 291 PRO A O 1
ATOM 2144 N N . ALA A 1 292 ? -43.333 -2.811 -15.728 1.00 40.59 292 ALA A N 1
ATOM 2145 C CA . ALA A 1 292 ? -43.103 -4.198 -16.111 1.00 40.59 292 ALA A CA 1
ATOM 2146 C C . ALA A 1 292 ? -44.423 -4.969 -16.331 1.00 40.59 292 ALA A C 1
ATOM 2148 O O . ALA A 1 292 ? -45.198 -5.171 -15.393 1.00 40.59 292 ALA A O 1
ATOM 2149 N N . GLY A 1 293 ? -44.629 -5.450 -17.564 1.00 47.00 293 GLY A N 1
ATOM 2150 C CA . GLY A 1 293 ? -45.711 -6.370 -17.937 1.00 47.00 293 GLY A CA 1
ATOM 2151 C C . GLY A 1 293 ? -46.979 -5.741 -18.529 1.00 47.00 293 GLY A C 1
ATOM 2152 O O . GLY A 1 293 ? -47.985 -6.439 -18.608 1.00 47.00 293 GLY A O 1
ATOM 2153 N N . ALA A 1 294 ? -46.961 -4.470 -18.935 1.00 39.72 294 ALA A N 1
ATOM 2154 C CA . ALA A 1 294 ? -48.068 -3.853 -19.670 1.00 39.72 294 ALA A CA 1
ATOM 2155 C C . ALA A 1 294 ? -47.797 -3.839 -21.184 1.00 39.72 294 ALA A C 1
ATOM 2157 O O . ALA A 1 294 ? -46.691 -3.501 -21.609 1.00 39.72 294 ALA A O 1
ATOM 2158 N N . ASP A 1 295 ? -48.811 -4.161 -21.993 1.00 42.75 295 ASP A N 1
ATOM 2159 C CA . ASP A 1 295 ? -48.785 -3.853 -23.423 1.00 42.75 295 ASP A CA 1
ATOM 2160 C C . ASP A 1 295 ? -48.848 -2.329 -23.589 1.00 42.75 295 ASP A C 1
ATOM 2162 O O . ASP A 1 295 ? -49.729 -1.656 -23.049 1.00 42.75 295 ASP A O 1
ATOM 2166 N N . TYR A 1 296 ? -47.860 -1.773 -24.284 1.00 42.72 296 TYR A N 1
ATOM 2167 C CA . TYR A 1 296 ? -47.746 -0.341 -24.531 1.00 42.72 296 TYR A CA 1
ATOM 2168 C C . TYR A 1 296 ? -48.660 0.076 -25.691 1.00 42.72 296 TYR A C 1
ATOM 2170 O O . TYR A 1 296 ? -48.425 -0.326 -26.830 1.00 42.72 296 TYR A O 1
ATOM 2178 N N . GLU A 1 297 ? -49.631 0.951 -25.416 1.00 44.78 297 GLU A N 1
ATOM 2179 C CA . GLU A 1 297 ? -50.235 1.827 -26.424 1.00 44.78 297 GLU A CA 1
ATOM 2180 C C . GLU A 1 297 ? -49.969 3.303 -26.058 1.00 44.78 297 GLU A C 1
ATOM 2182 O O . GLU A 1 297 ? -50.113 3.686 -24.893 1.00 44.78 297 GLU A O 1
ATOM 2187 N N . PRO A 1 298 ? -49.546 4.158 -27.007 1.00 33.16 298 PRO A N 1
ATOM 2188 C CA . PRO A 1 298 ? -49.192 5.543 -26.699 1.00 33.16 298 PRO A CA 1
ATOM 2189 C C . PRO A 1 298 ? -50.394 6.388 -26.220 1.00 33.16 298 PRO A C 1
ATOM 2191 O O . PRO A 1 298 ? -51.321 6.615 -26.996 1.00 33.16 298 PRO A O 1
ATOM 2194 N N . GLY A 1 299 ? -50.331 6.943 -24.995 1.00 38.84 299 GLY A N 1
ATOM 2195 C CA . GLY A 1 299 ? -51.144 8.110 -24.590 1.00 38.84 299 GLY A CA 1
ATOM 2196 C C . GLY A 1 299 ? -51.933 8.073 -23.266 1.00 38.84 299 GLY A C 1
ATOM 2197 O O . GLY A 1 299 ? -52.889 8.837 -23.156 1.00 38.84 299 GLY A O 1
ATOM 2198 N N . GLN A 1 300 ? -51.597 7.244 -22.269 1.00 32.19 300 GLN A N 1
ATOM 2199 C CA . GLN A 1 300 ? -52.375 7.145 -21.014 1.00 32.19 300 GLN A CA 1
ATOM 2200 C C . GLN A 1 300 ? -51.594 7.542 -19.746 1.00 32.19 300 GLN A C 1
ATOM 2202 O O . GLN A 1 300 ? -50.499 7.033 -19.530 1.00 32.19 300 GLN A O 1
ATOM 2207 N N . ASP A 1 301 ? -52.216 8.352 -18.873 1.00 31.95 301 ASP A N 1
ATOM 2208 C CA . ASP A 1 301 ? -51.698 8.779 -17.554 1.00 31.95 301 ASP A CA 1
ATOM 2209 C C . ASP A 1 301 ? -52.565 8.260 -16.383 1.00 31.95 301 ASP A C 1
ATOM 2211 O O . ASP A 1 301 ? -53.789 8.160 -16.516 1.00 31.95 301 ASP A O 1
ATOM 2215 N N . TRP A 1 302 ? -51.947 7.989 -15.216 1.00 33.94 302 TRP A N 1
ATOM 2216 C CA . TRP A 1 302 ? -52.610 7.499 -13.987 1.00 33.94 302 TRP A CA 1
ATOM 2217 C C . TRP A 1 302 ? -52.034 8.106 -12.678 1.00 33.94 302 TRP A C 1
ATOM 2219 O O . TRP A 1 302 ? -50.821 8.310 -12.607 1.00 33.94 302 TRP A O 1
ATOM 2229 N N . PRO A 1 303 ? -52.861 8.362 -11.631 1.00 30.28 303 PRO A N 1
ATOM 2230 C CA . PRO A 1 303 ? -52.449 9.017 -10.377 1.00 30.28 303 PRO A CA 1
ATOM 2231 C C . PRO A 1 303 ? -52.301 8.070 -9.158 1.00 30.28 303 PRO A C 1
ATOM 2233 O O . PRO A 1 303 ? -52.716 6.913 -9.197 1.00 30.28 303 PRO A O 1
ATOM 2236 N N . ALA A 1 304 ? -51.721 8.595 -8.067 1.00 36.81 304 ALA A N 1
ATOM 2237 C CA . ALA A 1 304 ? -51.328 7.902 -6.827 1.00 36.81 304 ALA A CA 1
ATOM 2238 C C . ALA A 1 304 ? -52.244 8.225 -5.625 1.00 36.81 304 ALA A C 1
ATOM 2240 O O . ALA A 1 304 ? -52.805 9.314 -5.634 1.00 36.81 304 ALA A O 1
ATOM 2241 N N . GLU A 1 305 ? -52.324 7.341 -4.603 1.00 31.22 305 GLU A N 1
ATOM 2242 C CA . GLU A 1 305 ? -52.356 7.696 -3.154 1.00 31.22 305 GLU A CA 1
ATOM 2243 C C . GLU A 1 305 ? -52.509 6.508 -2.144 1.00 31.22 305 GLU A C 1
ATOM 2245 O O . GLU A 1 305 ? -53.239 5.550 -2.386 1.00 31.22 305 GLU A O 1
ATOM 2250 N N . GLU A 1 306 ? -51.772 6.657 -1.022 1.00 28.66 306 GLU A N 1
ATOM 2251 C CA . GLU A 1 306 ? -52.084 6.576 0.440 1.00 28.66 306 GLU A CA 1
ATOM 2252 C C . GLU A 1 306 ? -52.323 5.311 1.334 1.00 28.66 306 GLU A C 1
ATOM 2254 O O . GLU A 1 306 ? -53.131 4.425 1.074 1.00 28.66 306 GLU A O 1
ATOM 2259 N N . ASP A 1 307 ? -51.648 5.409 2.509 1.00 26.44 307 ASP A N 1
ATOM 2260 C CA . ASP A 1 307 ? -51.976 5.035 3.914 1.00 26.44 307 ASP A CA 1
ATOM 2261 C C . ASP A 1 307 ? -51.485 3.749 4.654 1.00 26.44 307 ASP A C 1
ATOM 2263 O O . ASP A 1 307 ? -51.522 2.618 4.178 1.00 26.44 307 ASP A O 1
ATOM 2267 N N . ALA A 1 308 ? -51.041 3.968 5.915 1.00 27.59 308 ALA A N 1
ATOM 2268 C CA . ALA A 1 308 ? -50.518 3.038 6.953 1.00 27.59 308 ALA A CA 1
ATOM 2269 C C . ALA A 1 308 ? -51.418 3.064 8.229 1.00 27.59 308 ALA A C 1
ATOM 2271 O O . ALA A 1 308 ? -52.171 4.032 8.337 1.00 27.59 308 ALA A O 1
ATOM 2272 N N . PRO A 1 309 ? -51.378 2.129 9.241 1.00 36.59 309 PRO A N 1
ATOM 2273 C CA . PRO A 1 309 ? -50.313 2.087 10.293 1.00 36.59 309 PRO A CA 1
ATOM 2274 C C . PRO A 1 309 ? -50.137 0.772 11.160 1.00 36.59 309 PRO A C 1
ATOM 2276 O O . PRO A 1 309 ? -50.839 -0.218 10.980 1.00 36.59 309 PRO A O 1
ATOM 2279 N N . ALA A 1 310 ? -49.250 0.847 12.193 1.00 23.78 310 ALA A N 1
ATOM 2280 C CA . ALA A 1 310 ? -49.228 0.177 13.541 1.00 23.78 310 ALA A CA 1
ATOM 2281 C C . ALA A 1 310 ? -48.128 -0.887 13.924 1.00 23.78 310 ALA A C 1
ATOM 2283 O O . ALA A 1 310 ? -47.403 -1.394 13.084 1.00 23.78 310 ALA A O 1
ATOM 2284 N N . ARG A 1 311 ? -47.935 -1.130 15.249 1.00 23.12 311 ARG A N 1
ATOM 2285 C CA . ARG A 1 311 ? -46.680 -1.278 16.075 1.00 23.12 311 ARG A CA 1
ATOM 2286 C C . ARG A 1 311 ? -46.350 -2.692 16.705 1.00 23.12 311 ARG A C 1
ATOM 2288 O O . ARG A 1 311 ? -47.270 -3.273 17.257 1.00 23.12 311 ARG A O 1
ATOM 2295 N N . VAL A 1 312 ? -45.034 -3.087 16.744 1.00 27.20 312 VAL A N 1
ATOM 2296 C CA . VAL A 1 312 ? -44.103 -3.886 17.686 1.00 27.20 312 VAL A CA 1
ATOM 2297 C C . VAL A 1 312 ? -44.531 -5.208 18.435 1.00 27.20 312 VAL A C 1
ATOM 2299 O O . VAL A 1 312 ? -45.736 -5.363 18.569 1.00 27.20 312 VAL A O 1
ATOM 2302 N N . PRO A 1 313 ? -43.663 -6.109 19.056 1.00 33.94 313 PRO A N 1
ATOM 2303 C CA . PRO A 1 313 ? -42.163 -6.245 19.205 1.00 33.94 313 PRO A CA 1
ATOM 2304 C C . PRO A 1 313 ? -41.472 -7.677 19.249 1.00 33.94 313 PRO A C 1
ATOM 2306 O O . PRO A 1 313 ? -42.140 -8.694 19.385 1.00 33.94 313 PRO A O 1
ATOM 2309 N N . GLY A 1 314 ? -40.108 -7.734 19.302 1.00 21.86 314 GLY A N 1
ATOM 2310 C CA . GLY A 1 314 ? -39.309 -8.660 20.177 1.00 21.86 314 GLY A CA 1
ATOM 2311 C C . GLY A 1 314 ? -38.193 -9.581 19.587 1.00 21.86 314 GLY A C 1
ATOM 2312 O O . GLY A 1 314 ? -38.449 -10.273 18.611 1.00 21.86 314 GLY A O 1
ATOM 2313 N N . LEU A 1 315 ? -36.991 -9.658 20.222 1.00 22.77 315 LEU A N 1
ATOM 2314 C CA . LEU A 1 315 ? -36.157 -10.892 20.380 1.00 22.77 315 LEU A CA 1
ATOM 2315 C C . LEU A 1 315 ? -34.933 -10.747 21.334 1.00 22.77 315 LEU A C 1
ATOM 2317 O O . LEU A 1 315 ? -34.355 -9.671 21.470 1.00 22.77 315 LEU A O 1
ATOM 2321 N N . VAL A 1 316 ? -34.571 -11.868 21.983 1.00 23.23 316 VAL A N 1
ATOM 2322 C CA . VAL A 1 316 ? -33.664 -12.087 23.142 1.00 23.23 316 VAL A CA 1
ATOM 2323 C C . VAL A 1 316 ? -32.467 -12.984 22.742 1.00 23.23 316 VAL A C 1
ATOM 2325 O O . VAL A 1 316 ? -32.640 -13.853 21.893 1.00 23.23 316 VAL A O 1
ATOM 2328 N N . TYR A 1 317 ? -31.286 -12.837 23.370 1.00 29.48 317 TYR A N 1
ATOM 2329 C CA . TYR A 1 317 ? -30.117 -13.735 23.200 1.00 29.48 317 TYR A CA 1
ATOM 2330 C C . TYR A 1 317 ? -29.896 -14.664 24.411 1.00 29.48 317 TYR A C 1
ATOM 2332 O O . TYR A 1 317 ? -30.084 -14.243 25.552 1.00 29.48 317 TYR A O 1
ATOM 2340 N N . LEU A 1 318 ? -29.433 -15.899 24.158 1.00 26.14 318 LEU A N 1
ATOM 2341 C CA . LEU A 1 318 ? -29.001 -16.871 25.179 1.00 26.14 318 LEU A CA 1
ATOM 2342 C C . LEU A 1 318 ? -27.462 -16.866 25.359 1.00 26.14 318 LEU A C 1
ATOM 2344 O O . LEU A 1 318 ? -26.747 -16.765 24.361 1.00 26.14 318 LEU A O 1
ATOM 2348 N N . PRO A 1 319 ? -26.935 -17.002 26.593 1.00 24.98 319 PRO A N 1
ATOM 2349 C CA . PRO A 1 319 ? -25.496 -16.997 26.878 1.00 24.98 319 PRO A CA 1
ATOM 2350 C C . PRO A 1 319 ? -24.883 -18.411 26.936 1.00 24.98 319 PRO A C 1
ATOM 2352 O O . PRO A 1 319 ? -25.494 -19.311 27.509 1.00 24.98 319 PRO A O 1
ATOM 2355 N N . GLY A 1 320 ? -23.640 -18.590 26.452 1.00 31.11 320 GLY A N 1
ATOM 2356 C CA . GLY A 1 320 ? -22.797 -19.710 26.915 1.00 31.11 320 GLY A CA 1
ATOM 2357 C C . GLY A 1 320 ? -21.771 -20.347 25.970 1.00 31.11 320 GLY A C 1
ATOM 2358 O O . GLY A 1 320 ? -20.946 -21.105 26.469 1.00 31.11 320 GLY A O 1
ATOM 2359 N N . GLU A 1 321 ? -21.753 -20.073 24.664 1.00 35.56 321 GLU A N 1
ATOM 2360 C CA . GLU A 1 321 ? -20.796 -20.726 23.749 1.00 35.56 321 GLU A CA 1
ATOM 2361 C C . GLU A 1 321 ? -19.806 -19.715 23.148 1.00 35.56 321 GLU A C 1
ATOM 2363 O O . GLU A 1 321 ? -20.207 -18.707 22.566 1.00 35.56 321 GLU A O 1
ATOM 2368 N N . GLU A 1 322 ? -18.500 -19.959 23.318 1.00 35.59 322 GLU A N 1
ATOM 2369 C CA . GLU A 1 322 ? -17.455 -19.151 22.677 1.00 35.59 322 GLU A CA 1
ATOM 2370 C C . GLU A 1 322 ? -17.310 -19.524 21.186 1.00 35.59 322 GLU A C 1
ATOM 2372 O O . GLU A 1 322 ? -17.269 -20.712 20.854 1.00 35.59 322 GLU A O 1
ATOM 2377 N N . PRO A 1 323 ? -17.184 -18.546 20.269 1.00 44.38 323 PRO A N 1
ATOM 2378 C CA . PRO A 1 323 ? -17.016 -18.821 18.844 1.00 44.38 323 PRO A CA 1
ATOM 2379 C C . PRO A 1 323 ? -15.617 -19.372 18.521 1.00 44.38 323 PRO A C 1
ATOM 2381 O O . PRO A 1 323 ? -14.602 -18.857 18.997 1.00 44.38 323 PRO A O 1
ATOM 2384 N N . ALA A 1 324 ? -15.553 -20.391 17.658 1.00 44.38 324 ALA A N 1
ATOM 2385 C CA . ALA A 1 324 ? -14.305 -20.975 17.162 1.00 44.38 324 ALA A CA 1
ATOM 2386 C C . ALA A 1 324 ? -13.788 -20.264 15.894 1.00 44.38 324 ALA A C 1
ATOM 2388 O O . ALA A 1 324 ? -14.568 -19.832 15.046 1.00 44.38 324 ALA A O 1
ATOM 2389 N N . TRP A 1 325 ? -12.460 -20.185 15.735 1.00 46.12 325 TRP A N 1
ATOM 2390 C CA . TRP A 1 325 ? -11.792 -19.432 14.659 1.00 46.12 325 TRP A CA 1
ATOM 2391 C C . TRP A 1 325 ? -10.888 -20.331 13.807 1.00 46.12 325 TRP A C 1
ATOM 2393 O O . TRP A 1 325 ? -10.194 -21.204 14.328 1.00 46.12 325 TRP A O 1
ATOM 2403 N N . CYS A 1 326 ? -10.838 -20.085 12.494 1.00 43.59 326 CYS A N 1
ATOM 2404 C CA . CYS A 1 326 ? -9.867 -20.736 11.611 1.00 43.59 326 CYS A CA 1
ATOM 2405 C C . CYS A 1 326 ? -8.450 -20.171 11.827 1.00 43.59 326 CYS A C 1
ATOM 2407 O O . CYS A 1 326 ? -8.215 -18.990 11.587 1.00 43.59 326 CYS A O 1
ATOM 2409 N N . ALA A 1 327 ? -7.472 -21.011 12.181 1.00 39.78 327 ALA A N 1
ATOM 2410 C CA . ALA A 1 327 ? -6.086 -20.578 12.421 1.00 39.78 327 ALA A CA 1
ATOM 2411 C C . ALA A 1 327 ? -5.356 -20.059 11.163 1.00 39.78 327 ALA A C 1
ATOM 2413 O O . ALA A 1 327 ? -4.350 -19.367 11.277 1.00 39.78 327 ALA A O 1
ATOM 2414 N N . ARG A 1 328 ? -5.857 -20.380 9.963 1.00 40.53 328 ARG A N 1
ATOM 2415 C CA . ARG A 1 328 ? -5.235 -19.991 8.689 1.00 40.53 328 ARG A CA 1
ATOM 2416 C C . ARG A 1 328 ? -5.767 -18.673 8.129 1.00 40.53 328 ARG A C 1
ATOM 2418 O O . ARG A 1 328 ? -4.996 -17.898 7.580 1.00 40.53 328 ARG A O 1
ATOM 2425 N N . CYS A 1 329 ? -7.071 -18.424 8.244 1.00 45.47 329 CYS A N 1
ATOM 2426 C CA . CYS A 1 329 ? -7.704 -17.230 7.667 1.00 45.47 329 CYS A CA 1
ATOM 2427 C C . CYS A 1 329 ? -8.423 -16.338 8.689 1.00 45.47 329 CYS A C 1
ATOM 2429 O O . CYS A 1 329 ? -8.958 -15.304 8.305 1.00 45.47 329 CYS A O 1
ATOM 2431 N N . ALA A 1 330 ? -8.435 -16.712 9.975 1.00 44.28 330 ALA A N 1
ATOM 2432 C CA . ALA A 1 330 ? -9.061 -15.971 11.075 1.00 44.28 330 ALA A CA 1
ATOM 2433 C C . ALA A 1 330 ? -10.554 -15.636 10.869 1.00 44.28 330 ALA A C 1
ATOM 2435 O O . ALA A 1 330 ? -11.067 -14.693 11.469 1.00 44.28 330 ALA A O 1
ATOM 2436 N N . VAL A 1 331 ? -11.254 -16.417 10.039 1.00 46.88 331 VAL A N 1
ATOM 2437 C CA . VAL A 1 331 ? -12.709 -16.329 9.852 1.0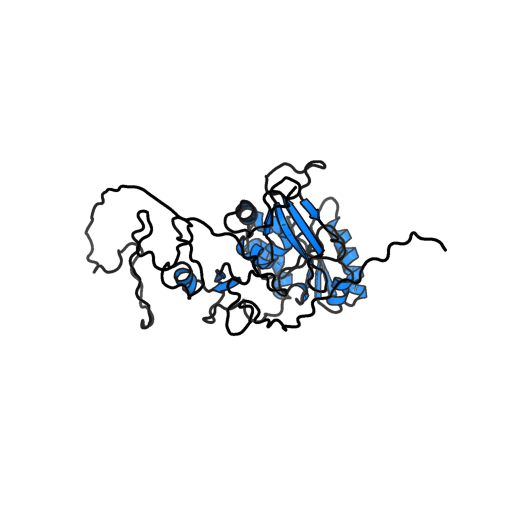0 46.88 331 VAL A CA 1
ATOM 2438 C C . VAL A 1 331 ? -13.417 -17.091 10.977 1.00 46.88 331 VAL A C 1
ATOM 2440 O O . VAL A 1 331 ? -12.958 -18.162 11.391 1.00 46.88 331 VAL A O 1
ATOM 2443 N N . GLU A 1 332 ? -14.514 -16.517 11.472 1.00 45.22 332 GLU A N 1
ATOM 2444 C CA . GLU A 1 332 ? -15.400 -17.110 12.476 1.00 45.22 332 GLU A CA 1
ATOM 2445 C C . GLU A 1 332 ? -16.121 -18.331 11.888 1.00 45.22 332 GLU A C 1
ATOM 2447 O O . GLU A 1 332 ? -16.764 -18.249 10.839 1.00 45.22 332 GLU A O 1
ATOM 2452 N N . LEU A 1 333 ? -15.981 -19.491 12.530 1.00 51.50 333 LEU A N 1
ATOM 2453 C CA . LEU A 1 333 ? -16.622 -20.723 12.084 1.00 51.50 333 LEU A CA 1
ATOM 2454 C C . LEU A 1 333 ? -18.063 -20.738 12.596 1.00 51.50 333 LEU A C 1
ATOM 2456 O O . LEU A 1 333 ? -18.326 -21.103 13.737 1.00 51.50 333 LEU A O 1
ATOM 2460 N N . VAL A 1 334 ? -19.004 -20.365 11.728 1.00 42.12 334 VAL A N 1
ATOM 2461 C CA . VAL A 1 334 ? -20.440 -20.252 12.052 1.00 42.12 334 VAL A CA 1
ATOM 2462 C C . VAL A 1 334 ? -21.095 -21.617 12.337 1.00 42.12 334 VAL A C 1
ATOM 2464 O O . VAL A 1 334 ? -22.230 -21.684 12.800 1.00 42.12 334 VAL A O 1
ATOM 2467 N N . ASN A 1 335 ? -20.406 -22.736 12.084 1.00 42.16 335 ASN A N 1
ATOM 2468 C CA . ASN A 1 335 ? -20.969 -24.061 12.320 1.00 42.16 335 ASN A CA 1
ATOM 2469 C C . ASN A 1 335 ? -19.898 -25.088 12.720 1.00 42.16 335 ASN A C 1
ATOM 2471 O O . ASN A 1 335 ? -19.205 -25.654 11.876 1.00 42.16 335 ASN A O 1
ATOM 2475 N N . LEU A 1 336 ? -19.800 -25.375 14.020 1.00 40.75 336 LEU A N 1
ATOM 2476 C CA . LEU A 1 336 ? -18.938 -26.432 14.567 1.00 40.75 336 LEU A CA 1
ATOM 2477 C C . LEU A 1 336 ? -19.383 -27.858 14.171 1.00 40.75 336 LEU A C 1
ATOM 2479 O O . LEU A 1 336 ? -18.692 -28.820 14.503 1.00 40.75 336 LEU A O 1
ATOM 2483 N N . ARG A 1 337 ? -20.519 -28.015 13.470 1.00 37.16 337 ARG A N 1
ATOM 2484 C CA . ARG A 1 337 ? -21.078 -29.309 13.042 1.00 37.16 337 ARG A CA 1
ATOM 2485 C C . ARG A 1 337 ? -21.103 -29.514 11.524 1.00 37.16 337 ARG A C 1
ATOM 2487 O O . ARG A 1 337 ? -21.851 -30.370 11.056 1.00 37.16 337 ARG A O 1
ATOM 2494 N N . ALA A 1 338 ? -20.311 -28.773 10.746 1.00 44.59 338 ALA A N 1
ATOM 2495 C CA . ALA A 1 338 ? -20.117 -29.127 9.340 1.00 44.59 338 ALA A CA 1
ATOM 2496 C C . ALA A 1 338 ? -19.532 -30.561 9.262 1.00 44.59 338 ALA A C 1
ATOM 2498 O O . ALA A 1 338 ? -18.476 -30.808 9.854 1.00 44.59 338 ALA A O 1
ATOM 2499 N N . PRO A 1 339 ? -20.214 -31.528 8.613 1.00 41.28 339 PRO A N 1
ATOM 2500 C CA . PRO A 1 339 ? -19.850 -32.949 8.675 1.00 41.28 339 PRO A CA 1
ATOM 2501 C C . PRO A 1 339 ? -18.484 -33.273 8.048 1.00 41.28 339 PRO A C 1
ATOM 2503 O O . PRO A 1 339 ? -17.947 -34.352 8.280 1.00 41.28 339 PRO A O 1
ATOM 2506 N N . ASP A 1 340 ? -17.903 -32.344 7.290 1.00 49.25 340 ASP A N 1
ATOM 2507 C CA . ASP A 1 340 ? -16.609 -32.474 6.620 1.00 49.25 340 ASP A CA 1
ATOM 2508 C C . ASP A 1 340 ? -15.423 -31.889 7.416 1.00 49.25 340 ASP A C 1
ATOM 2510 O O . ASP A 1 340 ? -14.264 -32.162 7.088 1.00 49.25 340 ASP A O 1
ATOM 2514 N N . GLY A 1 341 ? -15.680 -31.117 8.482 1.00 48.91 341 GLY A N 1
ATOM 2515 C CA . GLY A 1 341 ? -14.639 -30.499 9.311 1.00 48.91 341 GLY A CA 1
ATOM 2516 C C . GLY A 1 341 ? -13.766 -29.479 8.567 1.00 48.91 341 GLY A C 1
ATOM 2517 O O . GLY A 1 341 ? -12.628 -29.235 8.982 1.00 48.91 341 GLY A O 1
ATOM 2518 N N . LEU A 1 342 ? -14.266 -28.911 7.464 1.00 47.56 342 LEU A N 1
ATOM 2519 C CA . LEU A 1 342 ? -13.533 -27.977 6.613 1.00 47.56 342 LEU A CA 1
ATOM 2520 C C . LEU A 1 342 ? -13.931 -26.527 6.897 1.00 47.56 342 LEU A C 1
ATOM 2522 O O . LEU A 1 342 ? -15.101 -26.173 7.016 1.00 47.56 342 LEU A O 1
ATOM 2526 N N . CYS A 1 343 ? -12.934 -25.648 6.939 1.00 46.84 343 CYS A N 1
ATOM 2527 C CA . CYS A 1 343 ? -13.172 -24.211 6.905 1.00 46.84 343 CYS A CA 1
ATOM 2528 C C . CYS A 1 343 ? -13.653 -23.798 5.501 1.00 46.84 343 CYS A C 1
ATOM 2530 O O . CYS A 1 343 ? -12.873 -23.880 4.554 1.00 46.84 343 CYS A O 1
ATOM 2532 N N . GLY A 1 344 ? -14.898 -23.328 5.362 1.00 49.75 344 GLY A N 1
ATOM 2533 C CA . GLY A 1 344 ? -15.508 -22.969 4.067 1.00 49.75 344 GLY A CA 1
ATOM 2534 C C . GLY A 1 344 ? -14.637 -22.087 3.150 1.00 49.75 344 GLY A C 1
ATOM 2535 O O . GLY A 1 344 ? -14.445 -22.449 1.992 1.00 49.75 344 GLY A O 1
ATOM 2536 N N . PRO A 1 345 ? -14.029 -20.995 3.654 1.00 46.62 345 PRO A N 1
ATOM 2537 C CA . PRO A 1 345 ? -13.182 -20.109 2.849 1.00 46.62 345 PRO A CA 1
ATOM 2538 C C . PRO A 1 345 ? -11.864 -20.700 2.330 1.00 46.62 345 PRO A C 1
ATOM 2540 O O . PRO A 1 345 ? -11.370 -20.273 1.295 1.00 46.62 345 PRO A O 1
ATOM 2543 N N . CYS A 1 346 ? -11.237 -21.634 3.051 1.00 49.88 346 CYS A N 1
ATOM 2544 C CA . CYS A 1 346 ? -9.868 -22.079 2.727 1.00 49.88 346 CYS A CA 1
ATOM 2545 C C . CYS A 1 346 ? -9.700 -23.597 2.623 1.00 49.88 346 CYS A C 1
ATOM 2547 O O . CYS A 1 346 ? -8.586 -24.078 2.416 1.00 49.88 346 CYS A O 1
ATOM 2549 N N . ARG A 1 347 ? -10.790 -24.348 2.820 1.00 52.28 347 ARG A N 1
ATOM 2550 C CA . ARG A 1 347 ? -10.850 -25.814 2.910 1.00 52.28 347 ARG A CA 1
ATOM 2551 C C . ARG A 1 347 ? -9.774 -26.436 3.807 1.00 52.28 347 ARG A C 1
ATOM 2553 O O . ARG A 1 347 ? -9.349 -27.565 3.591 1.00 52.28 347 ARG A O 1
ATOM 2560 N N . TRP A 1 348 ? -9.313 -25.708 4.823 1.00 44.97 348 TRP A N 1
ATOM 2561 C CA . TRP A 1 348 ? -8.357 -26.241 5.787 1.00 44.97 348 TRP A CA 1
ATOM 2562 C C . TRP A 1 348 ? -9.056 -27.235 6.717 1.00 44.97 348 TRP A C 1
ATOM 2564 O O . TRP A 1 348 ? -10.115 -26.922 7.266 1.00 44.97 348 TRP A O 1
ATOM 2574 N N . GLN A 1 349 ? -8.449 -28.410 6.889 1.00 47.34 349 GLN A N 1
ATOM 2575 C CA . GLN A 1 349 ? -8.936 -29.483 7.750 1.00 47.34 349 GLN A CA 1
ATOM 2576 C C . GLN A 1 349 ? -8.097 -29.499 9.032 1.00 47.34 349 GLN A C 1
ATOM 2578 O O . GLN A 1 349 ? -6.883 -29.712 8.994 1.00 47.34 349 GLN A O 1
ATOM 2583 N N . GLY A 1 350 ? -8.729 -29.236 10.174 1.00 46.16 350 GLY A N 1
ATOM 2584 C CA . GLY A 1 350 ? -8.034 -29.257 11.456 1.00 46.16 350 GLY A CA 1
ATOM 2585 C C . GLY A 1 350 ? -7.666 -30.681 11.856 1.00 46.16 350 GLY A C 1
ATOM 2586 O O . GLY A 1 350 ? -8.540 -31.525 12.041 1.00 46.16 350 GLY A O 1
ATOM 2587 N N . THR A 1 351 ? -6.377 -30.969 12.045 1.00 36.78 351 THR A N 1
ATOM 2588 C CA . THR A 1 351 ? -5.965 -32.240 12.645 1.00 36.78 351 THR A CA 1
ATOM 2589 C C . THR A 1 351 ? -6.368 -32.244 14.118 1.00 36.78 351 THR A C 1
ATOM 2591 O O . THR A 1 351 ? -5.762 -31.538 14.927 1.00 36.78 351 THR A O 1
ATOM 2594 N N . LYS A 1 352 ? -7.368 -33.051 14.496 1.00 35.34 352 LYS A N 1
ATOM 2595 C CA . LYS A 1 352 ? -7.649 -33.361 15.904 1.00 35.34 352 LYS A CA 1
ATOM 2596 C C . LYS A 1 352 ? -6.434 -34.074 16.509 1.00 35.34 352 LYS A C 1
ATOM 2598 O O . LYS A 1 352 ? -6.322 -35.293 16.442 1.00 35.34 352 LYS A O 1
ATOM 2603 N N . ARG A 1 353 ? -5.523 -33.330 17.135 1.00 28.25 353 ARG A N 1
ATOM 2604 C CA . ARG A 1 353 ? -4.639 -33.873 18.171 1.00 28.25 353 ARG A CA 1
ATOM 2605 C C . ARG A 1 353 ? -4.959 -33.178 19.480 1.00 28.25 353 ARG A C 1
ATOM 2607 O O . ARG A 1 353 ? -4.420 -32.126 19.799 1.00 28.25 353 ARG A O 1
ATOM 2614 N N . HIS A 1 354 ? -5.843 -33.811 20.246 1.00 32.62 354 HIS A N 1
ATOM 2615 C CA . HIS A 1 354 ? -5.905 -33.599 21.681 1.00 32.62 354 HIS A CA 1
ATOM 2616 C C . HIS A 1 354 ? -4.538 -33.954 22.280 1.00 32.62 354 HIS A C 1
ATOM 2618 O O . HIS A 1 354 ? -4.149 -35.119 22.316 1.00 32.62 354 HIS A O 1
ATOM 2624 N N . ARG A 1 355 ? -3.816 -32.952 22.777 1.00 26.77 355 ARG A N 1
ATOM 2625 C CA . ARG A 1 355 ? -2.966 -33.112 23.956 1.00 26.77 355 ARG A CA 1
ATOM 2626 C C . ARG A 1 355 ? -3.253 -31.943 24.878 1.00 26.77 355 ARG A C 1
ATOM 2628 O O . ARG A 1 355 ? -2.777 -30.835 24.665 1.00 26.77 355 ARG A O 1
ATOM 2635 N N . VAL A 1 356 ? -4.060 -32.225 25.893 1.00 31.98 356 VAL A N 1
ATOM 2636 C CA . VAL A 1 356 ? -4.071 -31.456 27.133 1.00 31.98 356 VAL A CA 1
ATOM 2637 C C . VAL A 1 356 ? -2.658 -31.577 27.699 1.00 31.98 356 VAL A C 1
ATOM 2639 O O . VAL A 1 356 ? -2.274 -32.634 28.194 1.00 31.98 356 VAL A O 1
ATOM 2642 N N . ALA A 1 357 ? -1.844 -30.538 27.532 1.00 28.61 357 ALA A N 1
ATOM 2643 C CA . ALA A 1 357 ? -0.585 -30.425 28.246 1.00 28.61 357 ALA A CA 1
ATOM 2644 C C . ALA A 1 357 ? -0.922 -29.984 29.674 1.00 28.61 357 ALA A C 1
ATOM 2646 O O . ALA A 1 357 ? -1.186 -28.813 29.934 1.00 28.61 357 ALA A O 1
ATOM 2647 N N . THR A 1 358 ? -0.973 -30.942 30.595 1.00 32.59 358 THR A N 1
ATOM 2648 C CA . THR A 1 358 ? -0.931 -30.666 32.030 1.00 32.59 358 THR A CA 1
ATOM 2649 C C . THR A 1 358 ? 0.378 -29.947 32.348 1.00 32.59 358 THR A C 1
ATOM 2651 O O . THR A 1 358 ? 1.458 -30.497 32.122 1.00 32.59 358 THR A O 1
ATOM 2654 N N . LEU A 1 359 ? 0.279 -28.718 32.855 1.00 31.17 359 LEU A N 1
ATOM 2655 C CA . LEU A 1 359 ? 1.394 -27.989 33.460 1.00 31.17 359 LEU A CA 1
ATOM 2656 C C . LEU A 1 359 ? 1.980 -28.821 34.619 1.00 31.17 359 LEU A C 1
ATOM 2658 O O . LEU A 1 359 ? 1.206 -29.320 35.439 1.00 31.17 359 LEU A O 1
ATOM 2662 N N . PRO A 1 360 ? 3.311 -28.979 34.729 1.00 32.66 360 PRO A N 1
ATOM 2663 C CA . PRO A 1 360 ? 3.907 -29.560 35.924 1.00 32.66 360 PRO A CA 1
ATOM 2664 C C . PRO A 1 360 ? 3.789 -28.573 37.102 1.00 32.66 360 PRO A C 1
ATOM 2666 O O . PRO A 1 360 ? 3.856 -27.358 36.892 1.00 32.66 360 PRO A O 1
ATOM 2669 N N . PRO A 1 361 ? 3.621 -29.061 38.344 1.00 34.84 361 PRO A N 1
ATOM 2670 C CA . PRO A 1 361 ? 3.472 -28.198 39.506 1.00 34.84 361 PRO A CA 1
ATOM 2671 C C . PRO A 1 361 ? 4.772 -27.442 39.797 1.00 34.84 361 PRO A C 1
ATOM 2673 O O . PRO A 1 361 ? 5.871 -27.999 39.788 1.00 34.84 361 PRO A O 1
ATOM 2676 N N . THR A 1 362 ? 4.621 -26.155 40.092 1.00 37.19 362 THR A N 1
ATOM 2677 C CA . THR A 1 362 ? 5.668 -25.260 40.579 1.00 37.19 362 THR A CA 1
ATOM 2678 C C . THR A 1 362 ? 6.268 -25.800 41.878 1.00 37.19 362 THR A C 1
ATOM 2680 O O . THR A 1 362 ? 5.568 -25.909 42.886 1.00 37.19 362 THR A O 1
ATOM 2683 N N . ARG A 1 363 ? 7.570 -26.117 41.883 1.00 36.81 363 ARG A N 1
ATOM 2684 C CA . ARG A 1 363 ? 8.327 -26.334 43.123 1.00 36.81 363 ARG A CA 1
ATOM 2685 C C . ARG A 1 363 ? 8.633 -24.984 43.770 1.00 36.81 363 ARG A C 1
ATOM 2687 O O . ARG A 1 363 ? 9.275 -24.128 43.170 1.00 36.81 363 ARG A O 1
ATOM 2694 N N . ASN A 1 364 ? 8.159 -24.839 44.999 1.00 41.44 364 ASN A N 1
ATOM 2695 C CA . ASN A 1 364 ? 8.430 -23.746 45.923 1.00 41.44 364 ASN A CA 1
ATOM 2696 C C . ASN A 1 364 ? 9.867 -23.883 46.478 1.00 41.44 364 ASN A C 1
ATOM 2698 O O . ASN A 1 364 ? 10.165 -24.945 47.030 1.00 41.44 364 ASN A O 1
ATOM 2702 N N . PRO A 1 365 ? 10.770 -22.891 46.350 1.00 42.66 365 PRO A N 1
ATOM 2703 C CA . PRO A 1 365 ? 12.122 -22.999 46.879 1.00 42.66 365 PRO A CA 1
ATOM 2704 C C . PRO A 1 365 ? 12.239 -22.252 48.214 1.00 42.66 365 PRO A C 1
ATOM 2706 O O . PRO A 1 365 ? 12.837 -21.188 48.274 1.00 42.66 365 PRO A O 1
ATOM 2709 N N . HIS A 1 366 ? 11.698 -22.820 49.292 1.00 42.47 366 HIS A N 1
ATOM 2710 C CA . HIS A 1 366 ? 12.086 -22.473 50.664 1.00 42.47 366 HIS A CA 1
ATOM 2711 C C . HIS A 1 366 ? 11.902 -23.703 51.560 1.00 42.47 366 HIS A C 1
ATOM 2713 O O . HIS A 1 366 ? 10.778 -24.162 51.747 1.00 42.47 366 HIS A O 1
ATOM 2719 N N . GLY A 1 367 ? 12.993 -24.242 52.112 1.00 34.38 367 GLY A N 1
ATOM 2720 C CA . GLY A 1 367 ? 12.920 -25.317 53.105 1.00 34.38 367 GLY A CA 1
ATOM 2721 C C . GLY A 1 367 ? 14.228 -26.078 53.281 1.00 34.38 367 GLY A C 1
ATOM 2722 O O . GLY A 1 367 ? 14.528 -26.987 52.521 1.00 34.38 367 GLY A O 1
ATOM 2723 N N . ILE A 1 368 ? 14.984 -25.653 54.284 1.00 42.16 368 ILE A N 1
ATOM 2724 C CA . ILE A 1 368 ? 16.244 -26.190 54.802 1.00 42.16 368 ILE A CA 1
ATOM 2725 C C . ILE A 1 368 ? 15.990 -27.521 55.532 1.00 42.16 368 ILE A C 1
ATOM 2727 O O . ILE A 1 368 ? 15.116 -27.546 56.397 1.00 42.16 368 ILE A O 1
ATOM 2731 N N . GLN A 1 369 ? 16.764 -28.568 55.225 1.00 38.16 369 GLN A N 1
ATOM 2732 C CA . GLN A 1 369 ? 17.578 -29.381 56.156 1.00 38.16 369 GLN A CA 1
ATOM 2733 C C . GLN A 1 369 ? 18.311 -30.495 55.407 1.00 38.16 369 GLN A C 1
ATOM 2735 O O . GLN A 1 369 ? 17.670 -31.157 54.560 1.00 38.16 369 GLN A O 1
#